Protein AF-A0A6S6T2P4-F1 (afdb_monomer)

pLDDT: mean 72.77, std 24.3, range [26.75, 98.75]

Organism: NCBI:txid298394

Foldseek 3Di:
DDDDDDDDDDDDDDDDDDDDDDDDDDDDDDDDDDDDDDDDDDDDDDDPDPPDDDPVVVVVVVVVVVVVVVVVVVVVVVVVVVVVVPDDDDDDDDDDDDDDDDDCPPVVVVVVVVVVVVVVVVVVVVVVVVVVVVVVVVVVVVPDDDDDDDDDDDDDDDDDDDDDDDDDPPPPVVVVVVVVVVVVVVVVVVVVVVVVVVVVVVVVVVVVVVVVVCVVPPPPPVRVVVVVVVVVVVVVVVVVVVVQVVQVQLLVQLVVQLVVQFQFADDVVDQDSVRGHAFQSSNQNSLCRRQVDGADRFQQRNQVQFDFDAPVRDDFQWKWFFDPDPDGTHGIFTDHPPQKTWGNDDHPDGTDIDGCDDPNVVGTDGTTHHPRSHDDDD

Mean predicted aligned error: 21.98 Å

Sequence (378 aa):
MISKKQKMVIAGLSSLLPIILGGCASPETVKPNIKTAVAKPGNTYVIQRASIHTPATDRQWQQRRAARNQQLAVKRAHLLAAAKQRAPARPAKPAARPTPRSNNSANAKKILRQQQQSRAQYQARYQAKQLAAIKLRKAAVSTKKPVPARKMPTQHKPRVMTASHTRPAKNNTRAAQISRDQLAKNNARLAQAKANQARHTAQLKANRARHTAQKKTAPSMRQQYIQRWEQQQAKQKLEREIESKKADARVESVIHNAKKQIGTQYVWGGASPKTGFDCSGLVQHSMNKGAGVKVPRTAAEQYKAAVKVSAQKASRGDLVFFKTRGNSVSHVGIYLGENKFVHAPRTGRKITTTQLSGYWKQRFVGFGRIPGACKVPV

InterPro domains:
  IPR000064 Endopeptidase, NLPC/P60 domain [PF00877] (263-368)
  IPR000064 Endopeptidase, NLPC/P60 domain [PS51935] (248-371)
  IPR038765 Papain-like cysteine peptidase superfamily [SSF54001] (247-372)
  IPR051202 Peptidase C40 [PTHR47053] (108-370)

Radius of gyration: 47.22 Å; Cα contacts (8 Å, |Δi|>4): 312; chains: 1; bounding box: 82×79×146 Å

Structure (mmCIF, N/CA/C/O backbone):
data_AF-A0A6S6T2P4-F1
#
_entry.id   AF-A0A6S6T2P4-F1
#
loop_
_atom_site.group_PDB
_atom_site.id
_atom_site.type_symbol
_atom_site.label_atom_id
_atom_site.label_alt_id
_atom_site.label_comp_id
_atom_site.label_asym_id
_atom_site.label_entity_id
_atom_site.label_seq_id
_atom_site.pdbx_PDB_ins_code
_atom_site.Cartn_x
_atom_site.Cartn_y
_atom_site.Cartn_z
_atom_site.occupancy
_atom_site.B_iso_or_equiv
_atom_site.auth_seq_id
_atom_site.auth_comp_id
_atom_site.auth_asym_id
_atom_site.auth_atom_id
_atom_site.pdbx_PDB_model_num
ATOM 1 N N . MET A 1 1 ? -24.733 -66.074 10.677 1.00 37.62 1 MET A N 1
ATOM 2 C CA . MET A 1 1 ? -23.550 -66.546 11.439 1.00 37.62 1 MET A CA 1
ATOM 3 C C . MET A 1 1 ? -23.214 -65.538 12.534 1.00 37.62 1 MET A C 1
ATOM 5 O O . MET A 1 1 ? -23.574 -64.376 12.392 1.00 37.62 1 MET A O 1
ATOM 9 N N . ILE A 1 2 ? -22.639 -65.985 13.656 1.00 33.25 2 ILE A N 1
ATOM 10 C CA . ILE A 1 2 ? -22.690 -65.296 14.960 1.00 33.25 2 ILE A CA 1
ATOM 11 C C . ILE A 1 2 ? -21.282 -65.168 15.589 1.00 33.25 2 ILE A C 1
ATOM 13 O O . ILE A 1 2 ? -20.504 -66.108 15.524 1.00 33.25 2 ILE A O 1
ATOM 17 N N . SER A 1 3 ? -21.048 -64.060 16.314 1.00 38.12 3 SER A N 1
ATOM 18 C CA . SER A 1 3 ? -20.176 -63.932 17.511 1.00 38.12 3 SER A CA 1
ATOM 19 C C . SER A 1 3 ? -18.638 -63.761 17.424 1.00 38.12 3 SER A C 1
ATOM 21 O O . SER A 1 3 ? -17.926 -64.745 17.284 1.00 38.12 3 SER A O 1
ATOM 23 N N . LYS A 1 4 ? -18.191 -62.574 17.905 1.00 41.88 4 LYS A N 1
ATOM 24 C CA . LYS A 1 4 ? -17.128 -62.313 18.933 1.00 41.88 4 LYS A CA 1
ATOM 25 C C . LYS A 1 4 ? -15.678 -62.787 18.581 1.00 41.88 4 LYS A C 1
ATOM 27 O O . LYS A 1 4 ? -15.473 -63.440 17.579 1.00 41.88 4 LYS A O 1
ATOM 32 N N . LYS A 1 5 ? -14.592 -62.469 19.313 1.00 42.06 5 LYS A N 1
ATOM 33 C CA . LYS A 1 5 ? -14.397 -61.922 20.680 1.00 42.06 5 LYS A CA 1
ATOM 34 C C . LYS A 1 5 ? -12.998 -61.279 20.831 1.00 42.06 5 LYS A C 1
ATOM 36 O O . LYS A 1 5 ? -12.088 -61.598 20.078 1.00 42.06 5 LYS A O 1
ATOM 41 N N . GLN A 1 6 ? -12.821 -60.428 21.844 1.00 42.75 6 GLN A N 1
ATOM 42 C CA . GLN A 1 6 ? -11.514 -59.906 22.294 1.00 42.75 6 GLN A CA 1
ATOM 43 C C . GLN A 1 6 ? -10.643 -61.000 22.946 1.00 42.75 6 GLN A C 1
ATOM 45 O O . GLN A 1 6 ? -11.194 -61.964 23.482 1.00 42.75 6 GLN A O 1
ATOM 50 N N . LYS A 1 7 ? -9.329 -60.753 23.075 1.00 36.88 7 LYS A N 1
ATOM 51 C CA . LYS A 1 7 ? -8.520 -61.177 24.239 1.00 36.88 7 LYS A CA 1
ATOM 52 C C . LYS A 1 7 ? -7.423 -60.148 24.568 1.00 36.88 7 LYS A C 1
ATOM 54 O O . LYS A 1 7 ? -7.094 -59.299 23.749 1.00 36.88 7 LYS A O 1
ATOM 59 N N . MET A 1 8 ? -6.947 -60.206 25.810 1.00 33.22 8 MET A N 1
ATOM 60 C CA . MET A 1 8 ? -6.176 -59.196 26.550 1.00 33.22 8 MET A CA 1
ATOM 61 C C . MET A 1 8 ? -5.139 -59.930 27.410 1.00 33.22 8 MET A C 1
ATOM 63 O O . MET A 1 8 ? -5.517 -60.932 28.015 1.00 33.22 8 MET A O 1
ATOM 67 N N . VAL A 1 9 ? -3.901 -59.429 27.534 1.00 32.06 9 VAL A N 1
ATOM 68 C CA . VAL A 1 9 ? -2.946 -59.834 28.593 1.00 32.06 9 VAL A CA 1
ATOM 69 C C . VAL A 1 9 ? -2.122 -58.623 29.059 1.00 32.06 9 VAL A C 1
ATOM 71 O O . VAL A 1 9 ? -1.805 -57.742 28.265 1.00 32.06 9 VAL A O 1
ATOM 74 N N . ILE A 1 10 ? -1.814 -58.591 30.360 1.00 32.22 10 ILE A N 1
ATOM 75 C CA . ILE A 1 10 ? -1.046 -57.577 31.103 1.00 32.22 10 ILE A CA 1
ATOM 76 C C . ILE A 1 10 ? 0.009 -58.309 31.954 1.00 32.22 10 ILE A C 1
ATOM 78 O O . ILE A 1 10 ? -0.365 -59.269 32.621 1.00 32.22 10 ILE A O 1
ATOM 82 N N . ALA A 1 11 ? 1.263 -57.835 31.972 1.00 30.97 11 ALA A N 1
ATOM 83 C CA . ALA A 1 11 ? 2.323 -58.017 32.998 1.00 30.97 11 ALA A CA 1
ATOM 84 C C . ALA A 1 11 ? 3.624 -57.361 32.465 1.00 30.97 11 ALA A C 1
ATOM 86 O O . ALA A 1 11 ? 3.771 -57.280 31.249 1.00 30.97 11 ALA A O 1
ATOM 87 N N . GLY A 1 12 ? 4.617 -56.876 33.223 1.00 27.97 12 GLY A N 1
ATOM 88 C CA . GLY A 1 12 ? 4.827 -56.577 34.655 1.00 27.97 12 GLY A CA 1
ATOM 89 C C . GLY A 1 12 ? 6.178 -55.815 34.755 1.00 27.97 12 GLY A C 1
ATOM 90 O O . GLY A 1 12 ? 7.073 -56.089 33.967 1.00 27.97 12 GLY A O 1
ATOM 91 N N . LEU A 1 13 ? 6.272 -54.652 35.412 1.00 29.23 13 LEU A N 1
ATOM 92 C CA . LEU A 1 13 ? 6.716 -54.410 36.803 1.00 29.23 13 LEU A CA 1
ATOM 93 C C . LEU A 1 13 ? 8.192 -54.737 37.175 1.00 29.23 13 LEU A C 1
ATOM 95 O O . LEU A 1 13 ? 8.586 -55.892 37.220 1.00 29.23 13 LEU A O 1
ATOM 99 N N . SER A 1 14 ? 8.896 -53.679 37.624 1.00 29.62 14 SER A N 1
ATOM 100 C CA . SER A 1 14 ? 9.959 -53.625 38.663 1.00 29.62 14 SER A CA 1
ATOM 101 C C . SER A 1 14 ? 11.416 -54.068 38.405 1.00 29.62 14 SER A C 1
ATOM 103 O O . SER A 1 14 ? 11.705 -55.253 38.297 1.00 29.62 14 SER A O 1
ATOM 105 N N . SER A 1 15 ? 12.344 -53.096 38.530 1.00 30.67 15 SER A N 1
ATOM 106 C CA . SER A 1 15 ? 13.592 -53.074 39.358 1.00 30.67 15 SER A CA 1
ATOM 107 C C . SER A 1 15 ? 14.295 -51.701 39.154 1.00 30.67 15 SER A C 1
ATOM 109 O O . SER A 1 15 ? 14.427 -51.295 38.006 1.00 30.67 15 SER A O 1
ATOM 111 N N . LEU A 1 16 ? 14.507 -50.808 40.146 1.00 31.69 16 LEU A N 1
ATOM 112 C CA . LEU A 1 16 ? 15.488 -50.794 41.273 1.00 31.69 16 LEU A CA 1
ATOM 113 C C . LEU A 1 16 ? 16.951 -50.580 40.785 1.00 31.69 16 LEU A C 1
ATOM 115 O O . LEU A 1 16 ? 17.314 -51.211 39.804 1.00 31.69 16 LEU A O 1
ATOM 119 N N . LEU A 1 17 ? 17.859 -49.750 41.352 1.00 32.50 17 LEU A N 1
ATOM 120 C CA . LEU A 1 17 ? 17.990 -48.944 42.609 1.00 32.50 17 LEU A CA 1
ATOM 121 C C . LEU A 1 17 ? 18.894 -47.657 42.305 1.00 32.50 17 LEU A C 1
ATOM 123 O O . LEU A 1 17 ? 18.975 -47.321 41.124 1.00 32.50 17 LEU A O 1
ATOM 127 N N . PRO A 1 18 ? 19.491 -46.852 43.241 1.00 48.66 18 PRO A N 1
ATOM 128 C CA . PRO A 1 18 ? 19.716 -45.389 43.093 1.00 48.66 18 PRO A CA 1
ATOM 129 C C . PRO A 1 18 ? 21.148 -44.889 43.480 1.00 48.66 18 PRO A C 1
ATOM 131 O O . PRO A 1 18 ? 22.052 -45.701 43.599 1.00 48.66 18 PRO A O 1
ATOM 134 N N . ILE A 1 19 ? 21.326 -43.570 43.727 1.00 32.53 19 ILE A N 1
ATOM 135 C CA . ILE A 1 19 ? 22.318 -42.835 44.587 1.00 32.53 19 ILE A CA 1
ATOM 136 C C . ILE A 1 19 ? 21.816 -41.358 44.601 1.00 32.53 19 ILE A C 1
ATOM 138 O O . ILE A 1 19 ? 21.514 -40.851 43.527 1.00 32.53 19 ILE A O 1
ATOM 142 N N . ILE A 1 20 ? 21.432 -40.651 45.683 1.00 34.44 20 ILE A N 1
ATOM 143 C CA . ILE A 1 20 ? 21.998 -40.270 47.009 1.00 34.44 20 ILE A CA 1
ATOM 144 C C . ILE A 1 20 ? 22.924 -39.021 46.976 1.00 34.44 20 ILE A C 1
ATOM 146 O O . ILE A 1 20 ? 23.821 -38.942 46.148 1.00 34.44 20 ILE A O 1
ATOM 150 N N . LEU A 1 21 ? 22.702 -38.113 47.957 1.00 34.09 21 LEU A N 1
ATOM 151 C CA . LEU A 1 21 ? 23.274 -36.767 48.249 1.00 34.09 21 LEU A CA 1
ATOM 152 C C . LEU A 1 21 ? 22.469 -35.578 47.669 1.00 34.09 21 LEU A C 1
ATOM 154 O O . LEU A 1 21 ? 22.155 -35.560 46.488 1.00 34.09 21 LEU A O 1
ATOM 158 N N . GLY A 1 22 ? 22.114 -34.528 48.424 1.00 29.31 22 GLY A N 1
ATOM 159 C CA . GLY A 1 22 ? 22.223 -34.262 49.871 1.00 29.31 22 GLY A CA 1
ATOM 160 C C . GLY A 1 22 ? 21.873 -32.787 50.172 1.00 29.31 22 GLY A C 1
ATOM 161 O O . GLY A 1 22 ? 22.118 -31.936 49.324 1.00 29.31 22 GL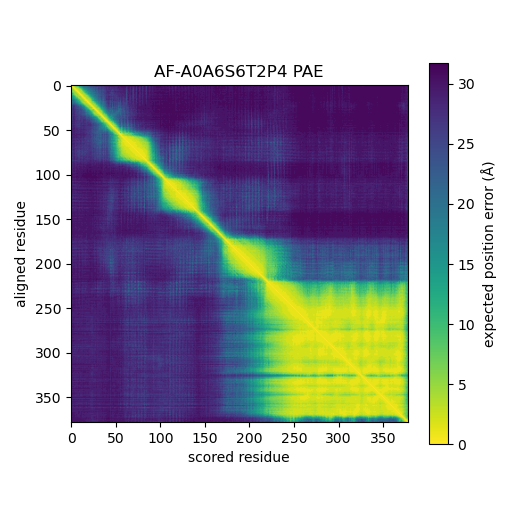Y A O 1
ATOM 162 N N . GLY A 1 23 ? 21.290 -32.459 51.337 1.00 27.73 23 GLY A N 1
ATOM 163 C CA . GLY A 1 23 ? 20.999 -31.056 51.701 1.00 27.73 23 GLY A CA 1
ATOM 164 C C . GLY A 1 23 ? 19.830 -30.855 52.671 1.00 27.73 23 GLY A C 1
ATOM 165 O O . GLY A 1 23 ? 18.703 -30.611 52.248 1.00 27.73 23 GLY A O 1
ATOM 166 N N . CYS A 1 24 ? 20.102 -30.930 53.976 1.00 26.75 24 CYS A N 1
ATOM 167 C CA . CYS A 1 24 ? 19.118 -30.690 55.038 1.00 26.75 24 CYS A CA 1
ATOM 168 C C . CYS A 1 24 ? 19.129 -29.234 55.534 1.00 26.75 24 CYS A C 1
ATOM 170 O O . CYS A 1 24 ? 20.189 -28.626 55.649 1.00 26.75 24 CYS A O 1
ATOM 172 N N . ALA A 1 25 ? 17.966 -28.736 55.965 1.00 30.34 25 ALA A N 1
ATOM 173 C CA . ALA A 1 25 ? 17.849 -27.685 56.978 1.00 30.34 25 ALA A CA 1
ATOM 174 C C . ALA A 1 25 ? 16.586 -27.947 57.821 1.00 30.34 25 ALA A C 1
ATOM 176 O O . ALA A 1 25 ? 15.503 -28.163 57.275 1.00 30.34 25 ALA A O 1
ATOM 177 N N . SER A 1 26 ? 16.751 -28.004 59.144 1.00 33.25 26 SER A N 1
ATOM 178 C CA . SER A 1 26 ? 15.761 -28.534 60.097 1.00 33.25 26 SER A CA 1
ATOM 179 C C . SER A 1 26 ? 14.773 -27.476 60.630 1.00 33.25 26 SER A C 1
ATOM 181 O O . SER A 1 26 ? 15.039 -26.280 60.512 1.00 33.25 26 SER A O 1
ATOM 183 N N . PRO A 1 27 ? 13.633 -27.885 61.228 1.00 38.44 27 PRO A N 1
ATOM 184 C CA . PRO A 1 27 ? 12.629 -26.968 61.769 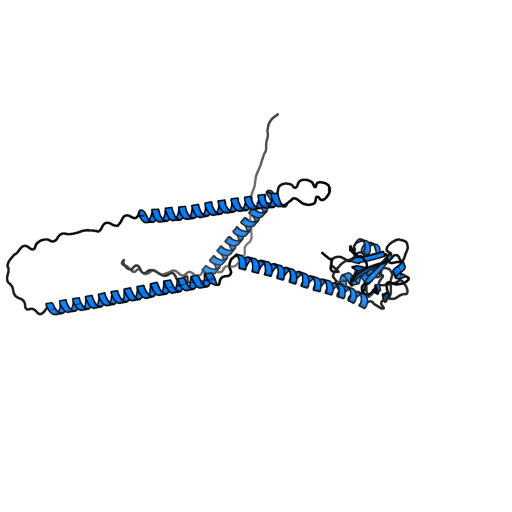1.00 38.44 27 PRO A CA 1
ATOM 185 C C . PRO A 1 27 ? 12.849 -26.649 63.257 1.00 38.44 27 PRO A C 1
ATOM 187 O O . PRO A 1 27 ? 13.176 -27.538 64.041 1.00 38.44 27 PRO A O 1
ATOM 190 N N . GLU A 1 28 ? 12.550 -25.416 63.677 1.00 32.19 28 GLU A N 1
ATOM 191 C CA . GLU A 1 28 ? 12.444 -25.075 65.102 1.00 32.19 28 GLU A CA 1
ATOM 192 C C . GLU A 1 28 ? 11.023 -25.264 65.647 1.00 32.19 28 GLU A C 1
ATOM 194 O O . GLU A 1 28 ? 10.021 -24.810 65.089 1.00 32.19 28 GLU A O 1
ATOM 199 N N . THR A 1 29 ? 10.950 -25.944 66.789 1.00 33.19 29 THR A N 1
ATOM 200 C CA . THR A 1 29 ? 9.732 -26.192 67.562 1.00 33.19 29 THR A CA 1
ATOM 201 C C . THR A 1 29 ? 9.429 -25.058 68.536 1.00 33.19 29 THR A C 1
ATOM 203 O O . THR A 1 29 ? 10.277 -24.727 69.361 1.00 33.19 29 THR A O 1
ATOM 206 N N . VAL A 1 30 ? 8.176 -24.594 68.589 1.00 30.59 30 VAL A N 1
ATOM 207 C CA . VAL A 1 30 ? 7.656 -23.832 69.741 1.00 30.59 30 VAL A CA 1
ATOM 208 C C . VAL A 1 30 ? 6.381 -24.494 70.267 1.00 30.59 30 VAL A C 1
ATOM 210 O O . VAL A 1 30 ? 5.355 -24.540 69.590 1.00 30.59 30 VAL A O 1
ATOM 213 N N . LYS A 1 31 ? 6.451 -25.017 71.497 1.00 30.59 31 LYS A N 1
ATOM 214 C CA . LYS A 1 31 ? 5.303 -25.552 72.248 1.00 30.59 31 LYS A CA 1
ATOM 215 C C . LYS A 1 31 ? 4.527 -24.395 72.902 1.00 30.59 31 LYS A C 1
ATOM 217 O O . LYS A 1 31 ? 5.162 -23.583 73.575 1.00 30.59 31 LYS A O 1
ATOM 222 N N . PRO A 1 32 ? 3.186 -24.329 72.822 1.00 33.62 32 PRO A N 1
ATOM 223 C CA . PRO A 1 32 ? 2.409 -23.442 73.680 1.00 33.62 32 PRO A CA 1
ATOM 224 C C . PRO A 1 32 ? 2.236 -24.056 75.080 1.00 33.62 32 PRO A C 1
ATOM 226 O O . PRO A 1 32 ? 1.712 -25.158 75.235 1.00 33.62 32 PRO A O 1
ATOM 229 N N . ASN A 1 33 ? 2.660 -23.320 76.107 1.00 30.31 33 ASN A N 1
ATOM 230 C CA . ASN A 1 33 ? 2.437 -23.655 77.512 1.00 30.31 33 ASN A CA 1
ATOM 231 C C . ASN A 1 33 ? 1.033 -23.177 77.930 1.00 30.31 33 ASN A C 1
ATOM 233 O O . ASN A 1 33 ? 0.775 -21.974 77.944 1.00 30.31 33 ASN A O 1
ATOM 237 N N . ILE A 1 34 ? 0.120 -24.101 78.245 1.00 31.80 34 ILE A N 1
ATOM 238 C CA . ILE A 1 34 ? -1.242 -23.775 78.694 1.00 31.80 34 ILE A CA 1
ATOM 239 C C . ILE A 1 34 ? -1.310 -23.940 80.213 1.00 31.80 34 ILE A C 1
ATOM 241 O O . ILE A 1 34 ? -1.412 -25.057 80.717 1.00 31.80 34 ILE A O 1
ATOM 245 N N . LYS A 1 35 ? -1.306 -22.817 80.942 1.00 32.12 35 LYS A N 1
ATOM 246 C CA . LYS A 1 35 ? -1.746 -22.781 82.344 1.00 32.12 35 LYS A CA 1
ATOM 247 C C . LYS A 1 35 ? -3.256 -22.537 82.420 1.00 32.12 35 LYS A C 1
ATOM 249 O O . LYS A 1 35 ? -3.818 -21.743 81.670 1.00 32.12 35 LYS A O 1
ATOM 254 N N . THR A 1 36 ? -3.893 -23.261 83.329 1.00 32.88 36 THR A N 1
ATOM 255 C CA . THR A 1 36 ? -5.342 -23.372 83.528 1.00 32.88 36 THR A CA 1
ATOM 256 C C . THR A 1 36 ? -5.965 -22.117 84.151 1.00 32.88 36 THR A C 1
ATOM 258 O O . THR A 1 36 ? -5.385 -21.539 85.067 1.00 32.88 36 THR A O 1
ATOM 261 N N . ALA A 1 37 ? -7.191 -21.755 83.748 1.00 30.03 37 ALA A N 1
ATOM 262 C CA . ALA A 1 37 ? -8.053 -20.836 84.505 1.00 30.03 37 ALA A CA 1
ATOM 263 C C . ALA A 1 37 ? -9.551 -21.150 84.298 1.00 30.03 37 ALA A C 1
ATOM 265 O O . ALA A 1 37 ? -9.998 -21.376 83.174 1.00 30.03 37 ALA A O 1
ATOM 266 N N . VAL A 1 38 ? -10.317 -21.163 85.395 1.00 30.55 38 VAL A N 1
ATOM 267 C CA . VAL A 1 38 ? -11.725 -21.603 85.503 1.00 30.55 38 VAL A CA 1
ATOM 268 C C . VAL A 1 38 ? -12.431 -20.665 86.503 1.00 30.55 38 VAL A C 1
ATOM 270 O O . VAL A 1 38 ? -11.821 -20.305 87.502 1.00 30.55 38 VAL A O 1
ATOM 273 N N . ALA A 1 39 ? -13.679 -20.203 86.355 1.00 30.27 39 ALA A N 1
ATOM 274 C CA . ALA A 1 39 ? -14.756 -20.515 85.399 1.00 30.27 39 ALA A CA 1
ATOM 275 C C . ALA A 1 39 ? -15.230 -19.222 84.665 1.00 30.27 39 ALA A C 1
ATOM 277 O O . ALA A 1 39 ? -14.363 -18.459 84.263 1.00 30.27 39 ALA A O 1
ATOM 278 N N . LYS A 1 40 ? -16.499 -18.834 84.407 1.00 31.23 40 LYS A N 1
ATOM 279 C CA . LYS A 1 40 ? -17.906 -19.293 84.626 1.00 31.23 40 LYS A CA 1
ATOM 280 C C . LYS A 1 40 ? -18.793 -18.514 83.597 1.00 31.23 40 LYS A C 1
ATOM 282 O O . LYS A 1 40 ? -18.275 -17.599 82.956 1.00 31.23 40 LYS A O 1
ATOM 287 N N . PRO A 1 41 ? -20.084 -18.837 83.368 1.00 39.00 41 PRO A N 1
ATOM 288 C CA . PRO A 1 41 ? -20.814 -18.370 82.181 1.00 39.00 41 PRO A CA 1
ATOM 289 C C . PRO A 1 41 ? -21.586 -17.054 82.381 1.00 39.00 41 PRO A C 1
ATOM 291 O O . PRO A 1 41 ? -22.175 -16.834 83.436 1.00 39.00 41 PRO A O 1
ATOM 294 N N . GLY A 1 42 ? -21.687 -16.246 81.316 1.00 43.31 42 GLY A N 1
ATOM 295 C CA . GLY A 1 42 ? -22.679 -15.164 81.219 1.00 43.31 42 GLY A CA 1
ATOM 296 C C . GLY A 1 42 ? -22.156 -13.810 80.734 1.00 43.31 42 GLY A C 1
ATOM 297 O O . GLY A 1 42 ? -22.147 -12.862 81.508 1.00 43.31 42 GLY A O 1
ATOM 298 N N . ASN A 1 43 ? -21.780 -13.688 79.453 1.00 33.84 43 ASN A N 1
ATOM 299 C CA . ASN A 1 43 ? -21.804 -12.397 78.744 1.00 33.84 43 ASN A CA 1
ATOM 300 C C . ASN A 1 43 ? -21.684 -12.579 77.220 1.00 33.84 43 ASN A C 1
ATOM 302 O O . ASN A 1 43 ? -20.608 -12.858 76.692 1.00 33.84 43 ASN A O 1
ATOM 306 N N . THR A 1 44 ? -22.789 -12.403 76.493 1.00 33.38 44 THR A N 1
ATOM 307 C CA . THR A 1 44 ? -22.826 -12.561 75.030 1.00 33.38 44 THR A CA 1
ATOM 308 C C . THR A 1 44 ? -22.531 -11.233 74.331 1.00 33.38 44 THR A C 1
ATOM 310 O O . THR A 1 44 ? -23.437 -10.558 73.843 1.00 33.38 44 THR A O 1
ATOM 313 N N . TYR A 1 45 ? -21.256 -10.847 74.259 1.00 35.62 45 TYR A N 1
ATOM 314 C CA . TYR A 1 45 ? -20.844 -9.732 73.402 1.00 35.62 45 TYR A CA 1
ATOM 315 C C . TYR A 1 45 ? -20.843 -10.158 71.928 1.00 35.62 45 TYR A C 1
ATOM 317 O O . TYR A 1 45 ? -20.216 -11.145 71.541 1.00 35.62 45 TYR A O 1
ATOM 325 N N . VAL A 1 46 ? -21.540 -9.393 71.085 1.00 35.38 46 VAL A N 1
ATOM 326 C CA . VAL A 1 46 ? -21.565 -9.608 69.632 1.00 35.38 46 VAL A CA 1
ATOM 327 C C . VAL A 1 46 ? -20.225 -9.168 69.044 1.00 35.38 46 VAL A C 1
ATOM 329 O O . VAL A 1 46 ? -19.989 -7.978 68.843 1.00 35.38 46 VAL A O 1
ATOM 332 N N . ILE A 1 47 ? -19.343 -10.127 68.747 1.00 36.94 47 ILE A N 1
ATOM 333 C CA . ILE A 1 47 ? -18.063 -9.839 68.092 1.00 36.94 47 ILE A CA 1
ATOM 334 C C . ILE A 1 47 ? -18.314 -9.426 66.639 1.00 36.94 47 ILE A C 1
ATOM 336 O O . ILE A 1 47 ? -18.588 -10.244 65.756 1.00 36.94 47 ILE A O 1
ATOM 340 N N . GLN A 1 48 ? -18.162 -8.131 66.385 1.00 34.69 48 GLN A N 1
ATOM 341 C CA . GLN A 1 48 ? -18.124 -7.552 65.052 1.00 34.69 48 GLN A CA 1
ATOM 342 C C . GLN A 1 48 ? -16.804 -7.969 64.377 1.00 34.69 48 GLN A C 1
ATOM 344 O O . GLN A 1 48 ? -15.754 -7.383 64.624 1.00 34.69 48 GLN A O 1
ATOM 349 N N . ARG A 1 49 ? -16.836 -9.028 63.551 1.00 36.22 49 ARG A N 1
ATOM 350 C CA . ARG A 1 49 ? -15.648 -9.566 62.857 1.00 36.22 49 ARG A CA 1
ATOM 351 C C . ARG A 1 49 ? -15.080 -8.576 61.829 1.00 36.22 49 ARG A C 1
ATOM 353 O O . ARG A 1 49 ? -15.378 -8.658 60.636 1.00 36.22 49 ARG A O 1
ATOM 360 N N . ALA A 1 50 ? -14.191 -7.695 62.280 1.00 38.03 50 ALA A N 1
ATOM 361 C CA . ALA A 1 50 ? -13.206 -7.059 61.414 1.00 38.03 50 ALA A CA 1
ATOM 362 C C . ALA A 1 50 ? -12.289 -8.152 60.834 1.00 38.03 50 ALA A C 1
ATOM 364 O O . ALA A 1 50 ? -11.656 -8.906 61.572 1.00 38.03 50 ALA A O 1
ATOM 365 N N . SER A 1 51 ? -12.258 -8.286 59.507 1.00 46.47 51 SER A N 1
ATOM 366 C CA . SER A 1 51 ? -11.448 -9.311 58.837 1.00 46.47 51 SER A CA 1
ATOM 367 C C . SER A 1 51 ? -10.015 -8.816 58.665 1.00 46.47 51 SER A C 1
ATOM 369 O O . SER A 1 51 ? -9.688 -8.192 57.654 1.00 46.47 51 SER A O 1
ATOM 371 N N . ILE A 1 52 ? -9.175 -9.089 59.665 1.00 42.62 52 ILE A N 1
ATOM 372 C CA . ILE A 1 52 ? -7.735 -8.810 59.627 1.00 42.62 52 ILE A CA 1
ATOM 373 C C . ILE A 1 52 ? -7.132 -9.583 58.447 1.00 42.62 52 ILE A C 1
ATOM 375 O O . ILE A 1 52 ? -7.119 -10.814 58.445 1.00 42.62 52 ILE A O 1
ATOM 379 N N . HIS A 1 53 ? -6.670 -8.863 57.424 1.00 46.72 53 HIS A N 1
ATOM 380 C CA . HIS A 1 53 ? -5.979 -9.466 56.288 1.00 46.72 53 HIS A CA 1
ATOM 381 C C . HIS A 1 53 ? -4.544 -9.791 56.701 1.00 46.72 53 HIS A C 1
ATOM 383 O O . HIS A 1 53 ? -3.770 -8.895 57.025 1.00 46.72 53 HIS A O 1
ATOM 389 N N . THR A 1 54 ? -4.184 -11.072 56.666 1.00 54.78 54 THR A N 1
ATOM 390 C CA . THR A 1 54 ? -2.792 -11.524 56.789 1.00 54.78 54 THR A CA 1
ATOM 391 C C . THR A 1 54 ? -2.276 -12.011 55.429 1.00 54.78 54 THR A C 1
ATOM 393 O O . THR A 1 54 ? -3.071 -12.533 54.635 1.00 54.78 54 THR A O 1
ATOM 396 N N . PRO A 1 55 ? -0.960 -11.926 55.142 1.00 54.62 55 PRO A N 1
ATOM 397 C CA . PRO A 1 55 ? -0.397 -12.349 53.851 1.00 54.62 55 PRO A CA 1
ATOM 398 C C . PRO A 1 55 ? -0.736 -13.799 53.452 1.00 54.62 55 PRO A C 1
ATOM 400 O O . PRO A 1 55 ? -0.886 -14.109 52.270 1.00 54.62 55 PRO A O 1
ATOM 403 N N . ALA A 1 56 ? -0.923 -14.688 54.435 1.00 54.34 56 ALA A N 1
ATOM 404 C CA . ALA A 1 56 ? -1.361 -16.068 54.220 1.00 54.34 56 ALA A CA 1
ATOM 405 C C . ALA A 1 56 ? -2.824 -16.178 53.736 1.00 54.34 56 ALA A C 1
ATOM 407 O O . ALA A 1 56 ? -3.131 -17.001 52.869 1.00 54.34 56 ALA A O 1
ATOM 408 N N . THR A 1 57 ? -3.729 -15.338 54.253 1.00 61.66 57 THR A N 1
ATOM 409 C CA . THR A 1 57 ? -5.141 -15.329 53.824 1.00 61.66 57 THR A CA 1
ATOM 410 C C . THR A 1 57 ? -5.340 -14.749 52.422 1.00 61.66 57 THR A C 1
ATOM 412 O O . THR A 1 57 ? -6.187 -15.250 51.680 1.00 61.66 57 THR A O 1
ATOM 415 N N . ASP A 1 58 ? -4.519 -13.777 52.014 1.00 61.69 58 ASP A N 1
ATOM 416 C CA . ASP A 1 58 ? -4.573 -13.200 50.665 1.00 61.69 58 ASP A CA 1
ATOM 417 C C . ASP A 1 58 ? -4.119 -14.221 49.601 1.00 61.69 58 ASP A C 1
ATOM 419 O O . ASP A 1 58 ? -4.851 -14.489 48.646 1.00 61.69 58 ASP A O 1
ATOM 423 N N . ARG A 1 59 ? -3.003 -14.942 49.826 1.00 66.88 59 ARG A N 1
ATOM 424 C CA . ARG A 1 59 ? -2.584 -16.051 48.937 1.00 66.88 59 ARG A CA 1
ATOM 425 C C . ARG A 1 59 ? -3.680 -17.106 48.760 1.00 66.88 59 ARG A C 1
ATOM 427 O O . ARG A 1 59 ? -3.967 -17.495 47.627 1.00 66.88 59 ARG A O 1
ATOM 434 N N . GLN A 1 60 ? -4.337 -17.540 49.842 1.00 74.31 60 GLN A N 1
ATOM 435 C CA . GLN A 1 60 ? -5.456 -18.485 49.732 1.00 74.31 60 GLN A CA 1
ATOM 436 C C . GLN A 1 60 ? -6.640 -17.910 48.942 1.00 74.31 60 GLN A C 1
ATOM 438 O O . GLN A 1 60 ? -7.297 -18.643 48.200 1.00 74.31 60 GLN A O 1
ATOM 443 N N . TRP A 1 61 ? -6.946 -16.619 49.086 1.00 69.69 61 TRP A N 1
ATOM 444 C CA . TRP A 1 61 ? -8.019 -15.980 48.325 1.00 69.69 61 TRP A CA 1
ATOM 445 C C . TRP A 1 61 ? -7.683 -15.899 46.831 1.00 69.69 61 TRP A C 1
ATOM 447 O O . TRP A 1 61 ? -8.509 -16.267 45.989 1.00 69.69 61 TRP A O 1
ATOM 457 N N . GLN A 1 62 ? -6.452 -15.510 46.497 1.00 77.81 62 GLN A N 1
ATOM 458 C CA . GLN A 1 62 ? -5.950 -15.452 45.125 1.00 77.81 62 GLN A CA 1
ATOM 459 C C . GLN A 1 62 ? -5.953 -16.838 44.460 1.00 77.81 62 GLN A C 1
ATOM 461 O O . GLN A 1 62 ? -6.475 -16.975 43.352 1.00 77.81 62 GLN A O 1
ATOM 466 N N . GLN A 1 63 ? -5.500 -17.887 45.157 1.00 77.56 63 GLN A N 1
ATOM 467 C CA . GLN A 1 63 ? -5.572 -19.278 44.683 1.00 77.56 63 GLN A CA 1
ATOM 468 C C . GLN A 1 63 ? -7.020 -19.726 44.413 1.00 77.56 63 GLN A C 1
ATOM 470 O O . GLN A 1 63 ? -7.325 -20.234 43.332 1.00 77.56 63 GLN A O 1
ATOM 475 N N . ARG A 1 64 ? -7.956 -19.471 45.343 1.00 78.81 64 ARG A N 1
ATOM 476 C CA . ARG A 1 64 ? -9.387 -19.798 45.159 1.00 78.81 64 ARG A CA 1
ATOM 477 C C . ARG A 1 64 ? -10.018 -19.021 43.992 1.00 78.81 64 ARG A C 1
ATOM 479 O O . ARG A 1 64 ? -10.893 -19.553 43.303 1.00 78.81 64 ARG A O 1
ATOM 486 N N . ARG A 1 65 ? -9.584 -17.780 43.741 1.00 82.62 65 ARG A N 1
ATOM 487 C CA . ARG A 1 65 ? -10.024 -16.961 42.596 1.00 82.62 65 ARG A CA 1
ATOM 488 C C . ARG A 1 65 ? -9.461 -17.482 41.269 1.00 82.62 65 ARG A C 1
ATOM 490 O O . ARG A 1 65 ? -10.214 -17.565 40.299 1.00 82.62 65 ARG A O 1
ATOM 497 N N . ALA A 1 66 ? -8.189 -17.880 41.232 1.00 79.50 66 ALA A N 1
ATOM 498 C CA . ALA A 1 66 ? -7.557 -18.487 40.061 1.00 79.50 66 ALA A CA 1
ATOM 499 C C . ALA A 1 66 ? -8.244 -19.808 39.669 1.00 79.50 66 ALA A C 1
ATOM 501 O O . ALA A 1 66 ? -8.679 -19.951 38.524 1.00 79.50 66 ALA A O 1
ATOM 502 N N . ALA A 1 67 ? -8.466 -20.709 40.632 1.00 79.94 67 ALA A N 1
ATOM 503 C CA . ALA A 1 67 ? -9.176 -21.972 40.413 1.00 79.94 67 ALA A CA 1
ATOM 504 C C . ALA A 1 67 ? -10.605 -21.759 39.870 1.00 79.94 67 ALA A C 1
ATOM 506 O O . ALA A 1 67 ? -11.022 -22.409 38.910 1.00 79.94 67 ALA A O 1
ATOM 507 N N . ARG A 1 68 ? -11.351 -20.786 40.417 1.00 83.62 68 ARG A N 1
ATOM 508 C CA . ARG A 1 68 ? -12.696 -20.431 39.923 1.00 83.62 68 ARG A CA 1
ATOM 509 C C . ARG A 1 68 ? -12.669 -19.910 38.480 1.00 83.62 68 ARG A C 1
ATOM 511 O O . ARG A 1 68 ? -13.556 -20.240 37.693 1.00 83.62 68 ARG A O 1
ATOM 518 N N . ASN A 1 69 ? -11.660 -19.116 38.119 1.00 81.19 69 ASN A N 1
ATOM 519 C CA . ASN A 1 69 ? -11.493 -18.613 36.755 1.00 81.19 69 ASN A CA 1
ATOM 520 C C . ASN A 1 69 ? -11.132 -19.735 35.765 1.00 81.19 69 ASN A C 1
ATOM 522 O O . ASN A 1 69 ? -11.684 -19.760 34.665 1.00 81.19 69 ASN A O 1
ATOM 526 N N . GLN A 1 70 ? -10.285 -20.691 36.160 1.00 81.62 70 GLN A N 1
ATOM 527 C CA . GLN A 1 70 ? -9.977 -21.880 35.354 1.00 81.62 70 GLN A CA 1
ATOM 528 C C . GLN A 1 70 ? -11.228 -22.742 35.116 1.00 81.62 70 GLN A C 1
ATOM 530 O O . GLN A 1 70 ? -11.534 -23.074 33.971 1.00 81.62 70 GLN A O 1
ATOM 535 N N . GLN A 1 71 ? -12.026 -23.015 36.155 1.00 82.06 71 GLN A N 1
ATOM 536 C CA . GLN A 1 71 ? -13.301 -23.739 36.015 1.00 82.06 71 GLN A CA 1
ATOM 537 C C . GLN A 1 71 ? -14.282 -23.028 35.061 1.00 82.06 71 GLN A C 1
ATOM 539 O O . GLN A 1 71 ? -14.950 -23.675 34.252 1.00 82.06 71 GLN A O 1
ATOM 544 N N . LEU A 1 72 ? -14.351 -21.691 35.105 1.00 82.44 72 LEU A N 1
ATOM 545 C CA . LEU A 1 72 ? -15.160 -20.895 34.173 1.00 82.44 72 LEU A CA 1
ATOM 546 C C . LEU A 1 72 ? -14.639 -20.952 32.728 1.00 82.44 72 LEU A C 1
ATOM 548 O O . LEU A 1 72 ? -15.450 -20.967 31.798 1.00 82.44 72 LEU A O 1
ATOM 552 N N . ALA A 1 73 ? -13.320 -21.005 32.524 1.00 82.56 73 ALA A N 1
ATOM 553 C CA . ALA A 1 73 ? -12.711 -21.159 31.204 1.00 82.56 73 ALA A CA 1
ATOM 554 C C . ALA A 1 73 ? -13.024 -22.537 30.595 1.00 82.56 73 ALA A C 1
ATOM 556 O O . ALA A 1 73 ? -13.525 -22.603 29.472 1.00 82.56 73 ALA A O 1
ATOM 557 N N . VAL A 1 74 ? -12.849 -23.618 31.364 1.00 88.31 74 VAL A N 1
ATOM 558 C CA . VAL A 1 74 ? -13.203 -24.991 30.953 1.00 88.31 74 VAL A CA 1
ATOM 559 C C . VAL A 1 74 ? -14.694 -25.092 30.612 1.00 88.31 74 VAL A C 1
ATOM 561 O O . VAL A 1 74 ? -15.064 -25.572 29.540 1.00 88.31 74 VAL A O 1
ATOM 564 N N . LYS A 1 75 ? -15.576 -24.541 31.458 1.00 86.88 75 LYS A N 1
ATOM 565 C CA . LYS A 1 75 ? -17.028 -24.544 31.207 1.00 86.88 75 LYS A CA 1
ATOM 566 C C . LYS A 1 75 ? -17.416 -23.762 29.943 1.00 86.88 75 LYS A C 1
ATOM 568 O O . LYS A 1 75 ? -18.336 -24.168 29.236 1.00 86.88 75 LYS A O 1
ATOM 573 N N . ARG A 1 76 ? -16.705 -22.674 29.616 1.00 83.31 76 ARG A N 1
ATOM 574 C CA . ARG A 1 76 ? -16.865 -21.947 28.342 1.00 83.31 76 ARG A CA 1
ATOM 575 C C . ARG A 1 76 ? -16.369 -22.754 27.142 1.00 83.31 76 ARG A C 1
ATOM 577 O O . ARG A 1 76 ? -17.059 -22.771 26.128 1.00 83.31 76 ARG A O 1
ATOM 584 N N . ALA A 1 77 ? -15.234 -23.443 27.257 1.00 79.25 77 ALA A N 1
ATOM 585 C CA . ALA A 1 77 ? -14.706 -24.296 26.193 1.00 79.25 77 ALA A CA 1
ATOM 586 C C . ALA A 1 77 ? -15.686 -25.429 25.835 1.00 79.25 77 ALA A C 1
ATOM 588 O O . ALA 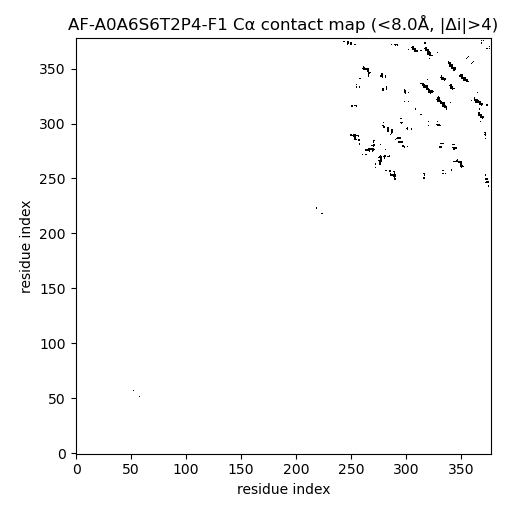A 1 77 ? -16.010 -25.600 24.660 1.00 79.25 77 ALA A O 1
ATOM 589 N N . HIS A 1 78 ? -16.257 -26.118 26.832 1.00 82.06 78 HIS A N 1
ATOM 590 C CA . HIS A 1 78 ? -17.290 -27.136 26.597 1.00 82.06 78 HIS A CA 1
ATOM 591 C C . HIS A 1 78 ? -18.551 -26.574 25.926 1.00 82.06 78 HIS A C 1
ATOM 593 O O . HIS A 1 78 ? -19.076 -27.196 25.006 1.00 82.06 78 HIS A O 1
ATOM 599 N N . LEU A 1 79 ? -19.026 -25.387 26.327 1.00 78.88 79 LEU A N 1
ATOM 600 C CA . LEU A 1 79 ? -20.182 -24.749 25.683 1.00 78.88 79 LEU A CA 1
ATOM 601 C C . LEU A 1 79 ? -19.903 -24.373 24.217 1.00 78.88 79 LEU A C 1
ATOM 603 O O . LEU A 1 79 ? -20.783 -24.527 23.373 1.00 78.88 79 LEU A O 1
ATOM 607 N N . LEU A 1 80 ? -18.685 -23.927 23.895 1.00 79.56 80 LEU A N 1
ATOM 608 C CA . LEU A 1 80 ? -18.272 -23.630 22.518 1.00 79.56 80 LEU A CA 1
ATOM 609 C C . LEU A 1 80 ? -18.115 -24.901 21.666 1.00 79.56 80 LEU A C 1
ATOM 611 O O . LEU A 1 80 ? -18.502 -24.900 20.497 1.00 79.56 80 LEU A O 1
ATOM 615 N N . ALA A 1 81 ? -17.604 -25.992 22.243 1.00 72.00 81 ALA A N 1
ATOM 616 C CA . ALA A 1 81 ? -17.535 -27.294 21.578 1.00 72.00 81 ALA A CA 1
ATOM 617 C C . ALA A 1 81 ? -18.941 -27.853 21.282 1.00 72.00 81 ALA A C 1
ATOM 619 O O . ALA A 1 81 ? -19.234 -28.212 20.142 1.00 72.00 81 ALA A O 1
ATOM 620 N N . ALA A 1 82 ? -19.844 -27.820 22.268 1.00 72.06 82 ALA A N 1
ATOM 621 C CA . ALA A 1 82 ? -21.237 -28.235 22.104 1.00 72.06 82 ALA A CA 1
ATOM 622 C C . ALA A 1 82 ? -22.006 -27.363 21.091 1.00 72.06 82 ALA A C 1
ATOM 624 O O . ALA A 1 82 ? -22.863 -27.867 20.367 1.00 72.06 82 ALA A O 1
ATOM 625 N N . ALA A 1 83 ? -21.688 -26.066 20.996 1.00 67.56 83 ALA A N 1
ATOM 626 C CA . ALA A 1 83 ? -22.256 -25.181 19.979 1.00 67.56 83 ALA A CA 1
ATOM 627 C C . ALA A 1 83 ? -21.773 -25.533 18.559 1.00 67.56 83 ALA A C 1
ATOM 629 O O . ALA A 1 83 ? -22.583 -25.536 17.635 1.00 67.56 83 ALA A O 1
ATOM 630 N N . LYS A 1 84 ? -20.490 -25.891 18.381 1.00 68.88 84 LYS A N 1
ATOM 631 C CA . LYS A 1 84 ? -19.963 -26.368 17.087 1.00 68.88 84 LYS A CA 1
ATOM 632 C C . LYS A 1 84 ? -20.601 -27.689 16.646 1.00 68.88 84 LYS A C 1
ATOM 634 O O . LYS A 1 84 ? -20.917 -27.835 15.473 1.00 68.88 84 LYS A O 1
ATOM 639 N N . GLN A 1 85 ? -20.831 -28.619 17.573 1.00 59.06 85 GLN A N 1
ATOM 640 C CA . GLN A 1 85 ? -21.443 -29.926 17.283 1.00 59.06 85 GLN A CA 1
ATOM 641 C C . GLN A 1 85 ? -22.957 -29.863 16.999 1.00 59.06 85 GLN A C 1
ATOM 643 O O . GLN A 1 85 ? -23.523 -30.831 16.504 1.00 59.06 85 GLN A O 1
ATOM 648 N N . ARG A 1 86 ? -23.625 -28.738 17.295 1.00 52.28 86 ARG A N 1
ATOM 649 C CA . ARG A 1 86 ? -25.066 -28.528 17.052 1.00 52.28 86 ARG A CA 1
ATOM 650 C C . ARG A 1 86 ? -25.389 -27.699 15.803 1.00 52.28 86 ARG A C 1
ATOM 652 O O . ARG A 1 86 ? -26.554 -27.373 15.589 1.00 52.28 86 ARG A O 1
ATOM 659 N N . ALA A 1 87 ? -24.397 -27.342 14.989 1.00 40.03 87 ALA A N 1
ATOM 660 C CA . ALA A 1 87 ? -24.637 -26.668 13.716 1.00 40.03 87 ALA A CA 1
ATOM 661 C C . ALA A 1 87 ? -25.107 -27.691 12.657 1.00 40.03 87 ALA A C 1
ATOM 663 O O . ALA A 1 87 ? -24.330 -28.586 12.322 1.00 40.03 87 ALA A O 1
ATOM 664 N N . PRO A 1 88 ? -26.341 -27.599 12.122 1.00 45.03 88 PRO A N 1
ATOM 665 C CA . PRO A 1 88 ? -26.794 -28.509 11.073 1.00 45.03 88 PRO A CA 1
ATOM 666 C C . PRO A 1 88 ? -26.015 -28.282 9.771 1.00 45.03 88 PRO A C 1
ATOM 668 O O . PRO A 1 88 ? -25.602 -27.160 9.462 1.00 45.03 88 PRO A O 1
ATOM 671 N N . ALA A 1 89 ? -25.834 -29.353 8.996 1.00 48.31 89 ALA A N 1
ATOM 672 C CA . ALA A 1 89 ? -25.158 -29.299 7.707 1.00 48.31 89 ALA A CA 1
ATOM 673 C C . ALA A 1 89 ? -25.861 -28.320 6.748 1.00 48.31 89 ALA A C 1
ATOM 675 O O . ALA A 1 89 ? -27.086 -28.290 6.629 1.00 48.31 89 ALA A O 1
ATOM 676 N N . ARG A 1 90 ? -25.061 -27.502 6.062 1.00 41.75 90 ARG A N 1
ATOM 677 C CA . ARG A 1 90 ? -25.525 -26.467 5.134 1.00 41.75 90 ARG A CA 1
ATOM 678 C C . ARG A 1 90 ? -25.991 -27.115 3.818 1.00 41.75 90 ARG A C 1
ATOM 680 O O . ARG A 1 90 ? -25.151 -27.730 3.162 1.00 41.75 90 ARG A O 1
ATOM 687 N N . PRO A 1 91 ? -27.256 -26.951 3.385 1.00 40.16 91 PRO A N 1
ATOM 688 C CA . PRO A 1 91 ? -27.699 -27.456 2.089 1.00 40.16 91 PRO A CA 1
ATOM 689 C C . PRO A 1 91 ? -27.041 -26.691 0.929 1.00 40.16 91 PRO A C 1
ATOM 691 O O . PRO A 1 91 ? -26.584 -25.551 1.083 1.00 40.16 91 PRO A O 1
ATOM 694 N N . ALA A 1 92 ? -26.986 -27.341 -0.235 1.00 43.66 92 ALA A N 1
ATOM 695 C CA . ALA A 1 92 ? -26.345 -26.817 -1.435 1.00 43.66 92 ALA A CA 1
ATOM 696 C C . ALA A 1 92 ? -27.007 -25.527 -1.963 1.00 43.66 92 ALA A C 1
ATOM 698 O O . ALA A 1 92 ? -28.170 -25.223 -1.703 1.00 43.66 92 ALA A O 1
ATOM 699 N N . LYS A 1 93 ? -26.217 -24.743 -2.701 1.00 41.78 93 LYS A N 1
ATOM 700 C CA . LYS A 1 93 ? -26.550 -23.399 -3.192 1.00 41.78 93 LYS A CA 1
ATOM 701 C C . LYS A 1 93 ? -27.457 -23.480 -4.438 1.00 41.78 93 LYS A C 1
ATOM 703 O O . LYS A 1 93 ? -26.995 -24.028 -5.436 1.00 41.78 93 LYS A O 1
ATOM 708 N N . PRO A 1 94 ? -28.676 -22.902 -4.447 1.00 36.09 94 PRO A N 1
ATOM 709 C CA . PRO A 1 94 ? -29.486 -22.812 -5.663 1.00 36.09 94 PRO A CA 1
ATOM 710 C C . PRO A 1 94 ? -28.901 -21.809 -6.668 1.00 36.09 94 PRO A C 1
ATOM 712 O O . PRO A 1 94 ? -28.244 -20.835 -6.285 1.00 36.09 94 PRO A O 1
ATOM 715 N N . ALA A 1 95 ? -29.164 -22.043 -7.955 1.00 36.16 95 ALA A N 1
ATOM 716 C CA . ALA A 1 95 ? -28.784 -21.154 -9.051 1.00 36.16 95 ALA A CA 1
ATOM 717 C C . ALA A 1 95 ? -29.618 -19.855 -9.078 1.00 36.16 95 ALA A C 1
ATOM 719 O O . ALA A 1 95 ? -30.674 -19.751 -8.453 1.00 36.16 95 ALA A O 1
ATOM 720 N N . ALA A 1 96 ? -29.127 -18.845 -9.798 1.00 47.19 96 ALA A N 1
ATOM 721 C CA . ALA A 1 96 ? -29.733 -17.517 -9.844 1.00 47.19 96 ALA A CA 1
ATOM 722 C C . ALA A 1 96 ? -30.932 -17.433 -10.809 1.00 47.19 96 ALA A C 1
ATOM 724 O O . ALA A 1 96 ? -30.835 -17.849 -11.961 1.00 47.19 96 ALA A O 1
ATOM 725 N N . ARG A 1 97 ? -32.022 -16.788 -10.371 1.00 31.84 97 ARG A N 1
ATOM 726 C CA . ARG A 1 97 ? -33.034 -16.155 -11.241 1.00 31.84 97 ARG A CA 1
ATOM 727 C C . ARG A 1 97 ? -33.703 -14.965 -10.508 1.00 31.84 97 ARG A C 1
ATOM 729 O O . ARG A 1 97 ? -33.301 -14.682 -9.378 1.00 31.84 97 ARG A O 1
ATOM 736 N N . PRO A 1 98 ? -34.537 -14.143 -11.174 1.00 41.56 98 PRO A N 1
ATOM 737 C CA . PRO A 1 98 ? -34.360 -12.698 -11.196 1.00 41.56 98 PRO A CA 1
ATOM 738 C C . PRO A 1 98 ? -35.097 -11.971 -10.062 1.00 41.56 98 PRO A C 1
ATOM 740 O O . PRO A 1 98 ? -35.945 -12.530 -9.371 1.00 41.56 98 PRO A O 1
ATOM 743 N N . THR A 1 99 ? -34.783 -10.688 -9.896 1.00 50.34 99 THR A N 1
ATOM 744 C CA . THR A 1 99 ? -35.400 -9.792 -8.907 1.00 50.34 99 THR A CA 1
ATOM 745 C C . THR A 1 99 ? -36.907 -9.595 -9.120 1.00 50.34 99 THR A C 1
ATOM 747 O O . THR A 1 99 ? -37.296 -9.179 -10.213 1.00 50.34 99 THR A O 1
ATOM 750 N N . PRO A 1 100 ? -37.740 -9.720 -8.068 1.00 36.47 100 PRO A N 1
ATOM 751 C CA . PRO A 1 100 ? -39.084 -9.153 -8.043 1.00 36.47 100 PRO A CA 1
ATOM 752 C C . PRO A 1 100 ? -39.157 -7.900 -7.155 1.00 36.47 100 PRO A C 1
ATOM 754 O O . PRO A 1 100 ? -38.685 -7.864 -6.016 1.00 36.47 100 PRO A O 1
ATOM 757 N N . ARG A 1 101 ? -39.809 -6.873 -7.695 1.00 40.28 101 ARG A N 1
ATOM 758 C CA . ARG A 1 101 ? -40.228 -5.636 -7.019 1.00 40.28 101 ARG A CA 1
ATOM 759 C C . ARG A 1 101 ? -41.297 -5.959 -5.955 1.00 40.28 101 ARG A C 1
ATOM 761 O O . ARG A 1 101 ? -42.054 -6.899 -6.135 1.00 40.28 101 ARG A O 1
ATOM 768 N N . SER A 1 102 ? -41.393 -5.132 -4.906 1.00 48.25 102 SER A N 1
ATOM 769 C CA . SER A 1 102 ? -42.604 -4.888 -4.086 1.00 48.25 102 SER A CA 1
ATOM 770 C C . SER A 1 102 ? -43.483 -6.087 -3.654 1.00 48.25 102 SER A C 1
ATOM 772 O O . SER A 1 102 ? -44.310 -6.524 -4.442 1.00 48.25 102 SER A O 1
ATOM 774 N N . ASN A 1 103 ? -43.419 -6.502 -2.368 1.00 45.50 103 ASN A N 1
ATOM 775 C CA . ASN A 1 103 ? -44.605 -6.927 -1.562 1.00 45.50 103 ASN A CA 1
ATOM 776 C C . ASN A 1 103 ? -44.351 -7.291 -0.066 1.00 45.50 103 ASN A C 1
ATOM 778 O O . ASN A 1 103 ? -45.227 -7.823 0.616 1.00 45.50 103 ASN A O 1
ATOM 782 N N . ASN A 1 104 ? -43.195 -6.964 0.529 1.00 50.12 104 ASN A N 1
ATOM 783 C CA . ASN A 1 104 ? -42.827 -7.454 1.878 1.00 50.12 104 ASN A CA 1
ATOM 784 C C . ASN A 1 104 ? -43.434 -6.714 3.100 1.00 50.12 104 ASN A C 1
ATOM 786 O O . ASN A 1 104 ? -43.095 -7.039 4.239 1.00 50.12 104 ASN A O 1
ATOM 790 N N . SER A 1 105 ? -44.360 -5.765 2.913 1.00 56.62 105 SER A N 1
ATOM 791 C CA . SER A 1 105 ? -44.981 -5.000 4.017 1.00 56.62 105 SER A CA 1
ATOM 792 C C . SER A 1 105 ? -45.851 -5.870 4.942 1.00 56.62 105 SER A C 1
ATOM 794 O O . SER A 1 105 ? -45.754 -5.774 6.168 1.00 56.62 105 SER A O 1
ATOM 796 N N . ALA A 1 106 ? -46.676 -6.761 4.378 1.00 53.62 106 ALA A N 1
ATOM 797 C CA . ALA A 1 106 ? -47.638 -7.555 5.149 1.00 53.62 106 ALA A CA 1
ATOM 798 C C . ALA A 1 106 ? -46.963 -8.640 6.010 1.00 53.62 106 ALA A C 1
ATOM 800 O O . ALA A 1 106 ? -47.226 -8.734 7.212 1.00 53.62 106 ALA A O 1
ATOM 801 N N . ASN A 1 107 ? -46.031 -9.409 5.433 1.00 56.59 107 ASN A N 1
ATOM 802 C CA . ASN A 1 107 ? -45.303 -10.450 6.167 1.00 56.59 107 ASN A CA 1
ATOM 803 C C . ASN A 1 107 ? -44.384 -9.868 7.254 1.00 56.59 107 ASN A C 1
ATOM 805 O O . ASN A 1 107 ? -44.354 -10.400 8.364 1.00 56.59 107 ASN A O 1
ATOM 809 N N . ALA A 1 108 ? -43.715 -8.735 7.004 1.00 54.59 108 ALA A N 1
ATOM 810 C CA . ALA A 1 108 ? -42.927 -8.054 8.035 1.00 54.59 108 ALA A CA 1
ATOM 811 C C . ALA A 1 108 ? -43.796 -7.608 9.229 1.00 54.59 108 ALA A C 1
ATOM 813 O O . ALA A 1 108 ? -43.429 -7.833 10.385 1.00 54.59 108 ALA A O 1
ATOM 814 N N . LYS A 1 109 ? -44.990 -7.052 8.968 1.00 61.91 109 LYS A N 1
ATOM 815 C CA . LYS A 1 109 ? -45.960 -6.680 10.016 1.00 61.91 109 LYS A CA 1
ATOM 816 C C . LYS A 1 109 ? -46.489 -7.901 10.784 1.00 61.91 109 LYS A C 1
ATOM 818 O O . LYS A 1 109 ? -46.628 -7.822 12.005 1.00 61.91 109 LYS A O 1
ATOM 823 N N . LYS A 1 110 ? -46.734 -9.036 10.112 1.00 64.94 110 LYS A N 1
ATOM 824 C CA . LYS A 1 110 ? -47.159 -10.300 10.750 1.00 64.94 110 LYS A CA 1
ATOM 825 C C . LYS A 1 110 ? -46.089 -10.839 11.709 1.00 64.94 110 LYS A C 1
ATOM 827 O O . LYS A 1 110 ? -46.396 -11.110 12.869 1.00 64.94 110 LYS A O 1
ATOM 832 N N . ILE A 1 111 ? -44.829 -10.895 11.267 1.00 66.62 111 ILE A N 1
ATOM 833 C CA . ILE A 1 111 ? -43.684 -11.338 12.084 1.00 66.62 111 ILE A CA 1
ATOM 834 C C . ILE A 1 111 ? -43.475 -10.413 13.296 1.00 66.62 111 ILE A C 1
ATOM 836 O O . ILE A 1 111 ? -43.264 -10.891 14.413 1.00 66.62 111 ILE A O 1
ATOM 840 N N . LEU A 1 112 ? -43.592 -9.092 13.111 1.00 64.06 112 LEU A N 1
ATOM 841 C CA . LEU A 1 112 ? -43.462 -8.123 14.203 1.00 64.06 112 LEU A CA 1
ATOM 842 C C . LEU A 1 112 ? -44.564 -8.291 15.263 1.00 64.06 112 LEU A C 1
ATOM 844 O O . LEU A 1 112 ? -44.254 -8.314 16.455 1.00 64.06 112 LEU A O 1
ATOM 848 N N . ARG A 1 113 ? -45.828 -8.477 14.851 1.00 68.19 113 ARG A N 1
ATOM 849 C CA . ARG A 1 113 ? -46.946 -8.757 15.774 1.00 68.19 113 ARG A CA 1
ATOM 850 C C . ARG A 1 113 ? -46.716 -10.048 16.568 1.00 68.19 113 ARG A C 1
ATOM 852 O O . ARG A 1 113 ? -46.910 -10.058 17.781 1.00 68.19 113 ARG A O 1
ATOM 859 N N . GLN A 1 114 ? -46.218 -11.103 15.923 1.00 70.38 114 GLN A N 1
ATOM 860 C CA . GLN A 1 114 ? -45.930 -12.388 16.572 1.00 70.38 114 GLN A CA 1
ATOM 861 C C . GLN A 1 114 ? -44.767 -12.286 17.590 1.00 70.38 114 GLN A C 1
ATOM 863 O O . GLN A 1 114 ? -44.823 -12.873 18.677 1.00 70.38 114 GLN A O 1
ATOM 868 N N . GLN A 1 115 ? -43.743 -11.467 17.309 1.00 71.06 115 GLN A N 1
ATOM 869 C CA . GLN A 1 115 ? -42.700 -11.124 18.291 1.00 71.06 115 GLN A CA 1
ATOM 870 C C . GLN A 1 115 ? -43.214 -10.254 19.450 1.00 71.06 115 GLN A C 1
ATOM 872 O O . GLN A 1 115 ? -42.757 -10.408 20.583 1.00 71.06 115 GLN A O 1
ATOM 877 N N . GLN A 1 116 ? -44.151 -9.336 19.206 1.00 72.56 116 GLN A N 1
ATOM 878 C CA . GLN A 1 116 ? -44.752 -8.518 20.265 1.00 72.56 116 GLN A CA 1
ATOM 879 C C . GLN A 1 116 ? -45.625 -9.365 21.204 1.00 72.56 116 GLN A C 1
ATOM 881 O O . GLN A 1 116 ? -45.474 -9.269 22.422 1.00 72.56 116 GLN A O 1
ATOM 886 N N . GLN A 1 117 ? -46.457 -10.257 20.658 1.00 69.12 117 GLN A N 1
ATOM 887 C CA . GLN A 1 117 ? -47.302 -11.173 21.436 1.00 69.12 117 GLN A CA 1
A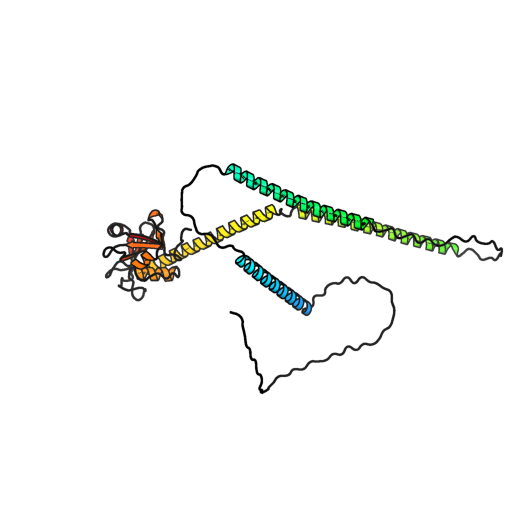TOM 888 C C . GLN A 1 117 ? -46.475 -12.122 22.319 1.00 69.12 117 GLN A C 1
ATOM 890 O O . GLN A 1 117 ? -46.733 -12.229 23.518 1.00 69.12 117 GLN A O 1
ATOM 895 N N . SER A 1 118 ? -45.428 -12.748 21.774 1.00 65.50 118 SER A N 1
ATOM 896 C CA . SER A 1 118 ? -44.537 -13.630 22.550 1.00 65.50 118 SER A CA 1
ATOM 897 C C . SER A 1 118 ? -43.766 -12.889 23.656 1.00 65.50 118 SER A C 1
ATOM 899 O O . SER A 1 118 ? -43.602 -13.417 24.759 1.00 65.50 118 SER A O 1
ATOM 901 N N . ARG A 1 119 ? -43.353 -11.632 23.426 1.00 69.75 119 ARG A N 1
ATOM 902 C CA . ARG A 1 119 ? -42.755 -10.775 24.471 1.00 69.75 119 ARG A CA 1
ATOM 903 C C . ARG A 1 119 ? -43.755 -10.414 25.572 1.00 69.75 119 ARG A C 1
ATOM 905 O O . ARG A 1 119 ? -43.390 -10.483 26.746 1.00 69.75 119 ARG A O 1
ATOM 912 N N . ALA A 1 120 ? -44.997 -10.083 25.217 1.00 70.75 120 ALA A N 1
ATOM 913 C CA . ALA A 1 120 ? -46.058 -9.792 26.181 1.00 70.75 120 ALA A CA 1
ATOM 914 C C . ALA A 1 120 ? -46.382 -11.021 27.051 1.00 70.75 120 ALA A C 1
ATOM 916 O O . ALA A 1 120 ? -46.408 -10.920 28.277 1.00 70.75 120 ALA A O 1
ATOM 917 N N . GLN A 1 121 ? -46.512 -12.206 26.443 1.00 70.94 121 GLN A N 1
ATOM 918 C CA . GLN A 1 121 ? -46.702 -13.472 27.162 1.00 70.94 121 GLN A CA 1
ATOM 919 C C . GLN A 1 121 ? -45.547 -13.775 28.130 1.00 70.94 121 GLN A C 1
ATOM 921 O O . GLN A 1 121 ? -45.782 -14.178 29.271 1.00 70.94 121 GLN A O 1
ATOM 926 N N . TYR A 1 122 ? -44.294 -13.548 27.719 1.00 63.59 122 TYR A N 1
ATOM 927 C CA . TYR A 1 122 ? -43.133 -13.723 28.599 1.00 63.59 122 TYR A CA 1
ATOM 928 C C . TYR A 1 122 ? -43.164 -12.760 29.799 1.00 63.59 122 TYR A C 1
ATOM 930 O O . TYR A 1 122 ? -42.942 -13.181 30.937 1.00 63.59 122 TYR A O 1
ATOM 938 N N . GLN A 1 123 ? -43.490 -11.482 29.571 1.00 71.56 123 GLN A N 1
ATOM 939 C CA . GLN A 1 123 ? -43.618 -10.483 30.637 1.00 71.56 123 GLN A CA 1
ATOM 940 C C . GLN A 1 123 ? -44.756 -10.820 31.612 1.00 71.56 123 GLN A C 1
ATOM 942 O O . GLN A 1 123 ? -44.535 -10.777 32.823 1.00 71.56 123 GLN A O 1
ATOM 947 N N . ALA A 1 124 ? -45.922 -11.239 31.111 1.00 69.88 124 ALA A N 1
ATOM 948 C CA . ALA A 1 124 ? -47.055 -11.662 31.934 1.00 69.88 124 ALA A CA 1
ATOM 949 C C . ALA A 1 124 ? -46.703 -12.869 32.823 1.00 69.88 124 ALA A C 1
ATOM 951 O O . ALA A 1 124 ? -46.937 -12.838 34.032 1.00 69.88 124 ALA A O 1
ATOM 952 N N . ARG A 1 125 ? -46.046 -13.904 32.270 1.00 70.00 125 ARG A N 1
ATOM 953 C CA . ARG A 1 125 ? -45.576 -15.063 33.058 1.00 70.00 125 ARG A CA 1
ATOM 954 C C . ARG A 1 125 ? -44.547 -14.662 34.117 1.00 70.00 125 ARG A C 1
ATOM 956 O O . ARG A 1 125 ? -44.575 -15.191 35.228 1.00 70.00 125 ARG A O 1
ATOM 963 N N . TYR A 1 126 ? -43.661 -13.712 33.811 1.00 63.84 126 TYR A N 1
ATOM 964 C CA . TYR A 1 126 ? -42.691 -13.204 34.780 1.00 63.84 126 TYR A CA 1
ATOM 965 C C . TYR A 1 126 ? -43.369 -12.422 35.917 1.00 63.84 126 TYR A C 1
ATOM 967 O O . TYR A 1 126 ? -43.079 -12.676 37.086 1.00 63.84 126 TYR A O 1
ATOM 975 N N . GLN A 1 127 ? -44.316 -11.533 35.601 1.00 73.00 127 GLN A N 1
ATOM 976 C CA . GLN A 1 127 ? -45.102 -10.794 36.596 1.00 73.00 127 GLN A CA 1
ATOM 977 C C . GLN A 1 127 ? -45.940 -11.732 37.475 1.00 73.00 127 GLN A C 1
ATOM 979 O O . GLN A 1 127 ? -45.894 -11.609 38.699 1.00 73.00 127 GLN A O 1
ATOM 984 N N . ALA A 1 128 ? -46.615 -12.728 36.891 1.00 70.81 128 ALA A N 1
ATOM 985 C CA . ALA A 1 128 ? -47.368 -13.732 37.640 1.00 70.81 128 ALA A CA 1
ATOM 986 C C . ALA A 1 128 ? -46.474 -14.499 38.633 1.00 70.81 128 ALA A C 1
ATOM 988 O O . ALA A 1 128 ? -46.851 -14.690 39.790 1.00 70.81 128 ALA A O 1
ATOM 989 N N . LYS A 1 129 ? -45.245 -14.859 38.230 1.00 73.00 129 LYS A N 1
ATOM 990 C CA . LYS A 1 129 ? -44.265 -15.517 39.109 1.00 73.00 129 LYS A CA 1
ATOM 991 C C . LYS A 1 129 ? -43.804 -14.617 40.267 1.00 73.00 129 LYS A C 1
ATOM 993 O O . LYS A 1 129 ? -43.646 -15.106 41.384 1.00 73.00 129 LYS A O 1
ATOM 998 N N . GLN A 1 130 ? -43.634 -13.312 40.036 1.00 71.75 130 GLN A N 1
ATOM 999 C CA . GLN A 1 130 ? -43.323 -12.349 41.105 1.00 71.75 130 GLN A CA 1
ATOM 1000 C C . GLN A 1 130 ? -44.507 -12.160 42.069 1.00 71.75 130 GLN A C 1
ATOM 1002 O O . GLN A 1 130 ? -44.320 -12.162 43.285 1.00 71.75 130 GLN A O 1
ATOM 1007 N N . LEU A 1 131 ? -45.735 -12.065 41.551 1.00 73.31 131 LEU A N 1
ATOM 1008 C CA . LEU A 1 131 ? -46.949 -11.947 42.366 1.00 73.31 131 LEU A CA 1
ATOM 1009 C C . LEU A 1 131 ? -47.203 -13.208 43.207 1.00 73.31 131 LEU A C 1
ATOM 1011 O O . LEU A 1 131 ? -47.544 -13.089 44.383 1.00 73.31 131 LEU A O 1
ATOM 1015 N N . ALA A 1 132 ? -46.961 -14.402 42.658 1.00 69.56 132 ALA A N 1
ATOM 1016 C CA . ALA A 1 132 ? -47.009 -15.657 43.408 1.00 69.56 132 ALA A CA 1
ATOM 1017 C C . ALA A 1 132 ? -45.987 -15.676 44.560 1.00 69.56 132 ALA A C 1
ATOM 1019 O O . ALA A 1 132 ? -46.342 -16.002 45.693 1.00 69.56 132 ALA A O 1
ATOM 1020 N N . ALA A 1 133 ? -44.746 -15.237 44.316 1.00 64.75 133 ALA A N 1
ATOM 1021 C CA . ALA A 1 133 ? -43.722 -15.124 45.358 1.00 64.75 133 ALA A CA 1
ATOM 1022 C C . ALA A 1 133 ? -44.089 -14.105 46.459 1.00 64.75 133 ALA A C 1
ATOM 1024 O O . ALA A 1 133 ? -43.788 -14.325 47.634 1.00 64.75 133 ALA A O 1
ATOM 1025 N N . ILE A 1 134 ? -44.776 -13.009 46.110 1.00 67.62 134 ILE A N 1
ATOM 1026 C CA . ILE A 1 134 ? -45.297 -12.032 47.081 1.00 67.62 134 ILE A CA 1
ATOM 1027 C C . ILE A 1 134 ? -46.458 -12.625 47.894 1.00 67.62 134 ILE A C 1
ATOM 1029 O O . ILE A 1 134 ? -46.477 -12.455 49.114 1.00 67.62 134 ILE A O 1
ATOM 1033 N N . LYS A 1 135 ? -47.395 -13.350 47.262 1.00 73.31 135 LYS A N 1
ATOM 1034 C CA . LYS A 1 135 ? -48.495 -14.040 47.962 1.00 73.31 135 LYS A CA 1
ATOM 1035 C C . LYS A 1 135 ? -47.963 -15.080 48.956 1.00 73.31 135 LYS A C 1
ATOM 1037 O O . LYS A 1 135 ? -48.350 -15.040 50.119 1.00 73.31 135 LYS A O 1
ATOM 1042 N N . LEU A 1 136 ? -47.007 -15.918 48.543 1.00 67.12 136 LEU A N 1
ATOM 1043 C CA . LEU A 1 136 ? -46.339 -16.894 49.418 1.00 67.12 136 LEU A CA 1
ATOM 1044 C C . LEU A 1 136 ? -45.628 -16.223 50.606 1.00 67.12 136 LEU A C 1
ATOM 1046 O O . LEU A 1 136 ? -45.761 -16.674 51.741 1.00 67.12 136 LEU A O 1
ATOM 1050 N N . ARG A 1 137 ? -44.933 -15.098 50.378 1.00 68.06 137 ARG A N 1
ATOM 1051 C CA . ARG A 1 137 ? -44.310 -14.315 51.461 1.00 68.06 137 ARG A CA 1
ATOM 1052 C C . ARG A 1 137 ? -45.326 -13.711 52.431 1.00 68.06 137 ARG A C 1
ATOM 1054 O O . ARG A 1 137 ? -45.060 -13.710 53.627 1.00 68.06 137 ARG A O 1
ATOM 1061 N N . LYS A 1 138 ? -46.472 -13.213 51.952 1.00 66.06 138 LYS A N 1
ATOM 1062 C CA . LYS A 1 138 ? -47.544 -12.703 52.828 1.00 66.06 138 LYS A CA 1
ATOM 1063 C C . LYS A 1 138 ? -48.185 -13.827 53.650 1.00 66.06 138 LYS A C 1
ATOM 1065 O O . LYS A 1 138 ? -48.353 -13.659 54.854 1.00 66.06 138 LYS A O 1
ATOM 1070 N N . ALA A 1 139 ? -48.451 -14.985 53.043 1.00 61.56 139 ALA A N 1
ATOM 1071 C CA . ALA A 1 139 ? -48.965 -16.160 53.750 1.00 61.56 139 ALA A CA 1
ATOM 1072 C C . ALA A 1 139 ? -48.015 -16.620 54.875 1.00 61.56 139 ALA A C 1
ATOM 1074 O O . ALA A 1 139 ? -48.456 -16.831 56.000 1.00 61.56 139 ALA A O 1
ATOM 1075 N N . ALA A 1 140 ? -46.702 -16.660 54.615 1.00 55.25 140 ALA A N 1
ATOM 1076 C CA . ALA A 1 140 ? -45.683 -17.029 55.606 1.00 55.25 140 ALA A CA 1
ATOM 1077 C C . ALA A 1 140 ? -45.505 -16.025 56.769 1.00 55.25 140 ALA A C 1
ATOM 1079 O O . ALA A 1 140 ? -44.892 -16.360 57.782 1.00 55.25 140 ALA A O 1
ATOM 1080 N N . VAL A 1 141 ? -46.019 -14.795 56.644 1.00 55.78 141 VAL A N 1
ATOM 1081 C CA . VAL A 1 141 ? -46.086 -13.826 57.755 1.00 55.78 141 VAL A CA 1
ATOM 1082 C C . VAL A 1 141 ? -47.362 -14.027 58.580 1.00 55.78 141 VAL A C 1
ATOM 1084 O O . VAL A 1 141 ? -47.334 -13.835 59.792 1.00 55.78 141 VAL A O 1
ATOM 1087 N N . SER A 1 142 ? -48.454 -14.476 57.954 1.00 47.75 142 SER A N 1
ATOM 1088 C CA . SER A 1 142 ? -49.759 -14.670 58.603 1.00 47.75 142 SER A CA 1
ATOM 1089 C C . SER A 1 142 ? -49.851 -15.908 59.506 1.00 47.75 142 SER A C 1
ATOM 1091 O O . SER A 1 142 ? -50.792 -16.007 60.287 1.00 47.75 142 SER A O 1
ATOM 1093 N N . THR A 1 143 ? -48.918 -16.861 59.411 1.00 47.16 143 THR A N 1
ATOM 1094 C CA . THR A 1 143 ? -48.957 -18.130 60.169 1.00 47.16 143 THR A CA 1
ATOM 1095 C C . THR A 1 143 ? -48.191 -18.104 61.495 1.00 47.16 143 THR A C 1
ATOM 1097 O O . THR A 1 143 ? -48.193 -19.093 62.229 1.00 47.16 143 THR A O 1
ATOM 1100 N N . LYS A 1 144 ? -47.559 -16.980 61.860 1.00 45.94 144 LYS A N 1
ATOM 1101 C CA . LYS A 1 144 ? -46.956 -16.815 63.191 1.00 45.94 144 LYS A CA 1
ATOM 1102 C C . LYS A 1 144 ? -48.038 -16.494 64.226 1.00 45.94 144 LYS A C 1
ATOM 1104 O O . LYS A 1 144 ? -48.395 -15.333 64.402 1.00 45.94 144 LYS A O 1
ATOM 1109 N N . LYS A 1 145 ? -48.536 -17.529 64.920 1.00 42.09 145 LYS A N 1
ATOM 1110 C CA . LYS A 1 145 ? -49.410 -17.376 66.100 1.00 42.09 145 LYS A CA 1
ATOM 1111 C C . LYS A 1 145 ? -48.791 -16.386 67.110 1.00 42.09 145 LYS A C 1
ATOM 1113 O O . LYS A 1 145 ? -47.572 -16.424 67.301 1.00 42.09 145 LYS A O 1
ATOM 1118 N N . PRO A 1 146 ? -49.597 -15.549 67.793 1.00 44.50 146 PRO A N 1
ATOM 1119 C CA . PRO A 1 146 ? -49.115 -14.753 68.916 1.00 44.50 146 PRO A CA 1
ATOM 1120 C C . PRO A 1 146 ? -48.554 -15.661 70.015 1.00 44.50 146 PRO A C 1
ATOM 1122 O O . PRO A 1 146 ? -49.135 -16.705 70.317 1.00 44.50 146 PRO A O 1
ATOM 1125 N N . VAL A 1 147 ? -47.446 -15.253 70.634 1.00 43.28 147 VAL A N 1
ATOM 1126 C CA . VAL A 1 147 ? -46.947 -15.903 71.853 1.00 43.28 147 VAL A CA 1
ATOM 1127 C C . VAL A 1 147 ? -47.971 -15.646 72.968 1.00 43.28 147 VAL A C 1
ATOM 1129 O O . VAL A 1 147 ? -48.308 -14.481 73.193 1.00 43.28 147 VAL A O 1
ATOM 1132 N N . PRO A 1 148 ? -48.497 -16.677 73.656 1.00 38.00 148 PRO A N 1
ATOM 1133 C CA . PRO A 1 148 ? -49.491 -16.472 74.700 1.00 38.00 148 PRO A CA 1
ATOM 1134 C C . PRO A 1 148 ? -48.884 -15.706 75.879 1.00 38.00 148 PRO A C 1
ATOM 1136 O O . PRO A 1 148 ? -47.786 -16.015 76.347 1.00 38.00 148 PRO A O 1
ATOM 1139 N N . ALA A 1 149 ? -49.615 -14.708 76.377 1.00 42.34 149 ALA A N 1
ATOM 1140 C CA . ALA A 1 149 ? -49.208 -13.947 77.549 1.00 42.34 149 ALA A CA 1
ATOM 1141 C C . ALA A 1 149 ? -49.161 -14.861 78.784 1.00 42.34 149 ALA A C 1
ATOM 1143 O O . ALA A 1 149 ? -50.174 -15.437 79.187 1.00 42.34 149 ALA A O 1
ATOM 1144 N N . ARG A 1 150 ? -47.982 -14.975 79.406 1.00 37.16 150 ARG A N 1
ATOM 1145 C CA . ARG A 1 150 ? -47.790 -15.728 80.650 1.00 37.16 150 ARG A CA 1
ATOM 1146 C C . ARG A 1 150 ? -48.480 -14.998 81.808 1.00 37.16 150 ARG A C 1
ATOM 1148 O O . ARG A 1 150 ? -47.883 -14.127 82.432 1.00 37.16 150 ARG A O 1
ATOM 1155 N N . LYS A 1 151 ? -49.732 -15.366 82.100 1.00 43.31 151 LYS A N 1
ATOM 1156 C CA . LYS A 1 151 ? -50.366 -15.089 83.400 1.00 43.31 151 LYS A CA 1
ATOM 1157 C C . LYS A 1 151 ? -49.593 -15.812 84.512 1.00 43.31 151 LYS A C 1
ATOM 1159 O O . LYS A 1 151 ? -49.069 -16.891 84.250 1.00 43.31 151 LYS A O 1
ATOM 1164 N N . MET A 1 152 ? -49.560 -15.217 85.709 1.00 28.73 152 MET A N 1
ATOM 1165 C CA . MET A 1 152 ? -49.430 -15.806 87.064 1.00 28.73 152 MET A CA 1
ATOM 1166 C C . MET A 1 152 ? -48.903 -14.717 88.032 1.00 28.73 152 MET A C 1
ATOM 1168 O O . MET A 1 152 ? -48.047 -13.942 87.601 1.00 28.73 152 MET A O 1
ATOM 1172 N N . PRO A 1 153 ? -49.273 -14.697 89.329 1.00 38.06 153 PRO A N 1
ATOM 1173 C CA . PRO A 1 153 ? -50.418 -15.331 89.987 1.00 38.06 153 PRO A CA 1
ATOM 1174 C C . PRO A 1 153 ? -51.336 -14.311 90.710 1.00 38.06 153 PRO A C 1
ATOM 1176 O O . PRO A 1 153 ? -51.153 -13.097 90.646 1.00 38.06 153 PRO A O 1
ATOM 1179 N N . THR A 1 154 ? -52.372 -14.834 91.362 1.00 36.56 154 THR A N 1
ATOM 1180 C CA . THR A 1 154 ? -53.455 -14.129 92.067 1.00 36.56 154 THR A CA 1
ATOM 1181 C C . THR A 1 154 ? -53.021 -13.350 93.312 1.00 36.56 154 THR A C 1
ATOM 1183 O O . THR A 1 154 ? -52.144 -13.785 94.054 1.00 36.56 154 THR A O 1
ATOM 1186 N N . GLN A 1 155 ? -53.733 -12.258 93.610 1.00 36.44 155 GLN A N 1
ATOM 1187 C CA . GLN A 1 155 ? -53.683 -11.581 94.910 1.00 36.44 155 GLN A CA 1
ATOM 1188 C C . GLN A 1 155 ? -54.225 -12.501 96.020 1.00 36.44 155 GLN A C 1
ATOM 1190 O O . GLN A 1 155 ? -55.375 -12.935 95.955 1.00 36.44 155 GLN A O 1
ATOM 1195 N N . HIS A 1 156 ? -53.440 -12.752 97.069 1.00 36.47 156 HIS A N 1
ATOM 1196 C CA . HIS A 1 156 ? -53.987 -13.209 98.348 1.00 36.47 156 HIS A CA 1
ATOM 1197 C C . HIS A 1 156 ? -54.455 -12.000 99.167 1.00 36.47 156 HIS A C 1
ATOM 1199 O O . HIS A 1 156 ? -53.727 -11.016 99.301 1.00 36.47 156 HIS A O 1
ATOM 1205 N N . LYS A 1 157 ? -55.667 -12.082 99.732 1.00 34.78 157 LYS A N 1
ATOM 1206 C CA . LYS A 1 157 ? -56.142 -11.127 100.745 1.00 34.78 157 LYS A CA 1
ATOM 1207 C C . LYS A 1 157 ? -55.258 -11.243 101.998 1.00 34.78 157 LYS A C 1
ATOM 1209 O O . LYS A 1 157 ? -55.029 -12.370 102.442 1.00 34.78 157 LYS A O 1
ATOM 1214 N N . PRO A 1 158 ? -54.803 -10.137 102.611 1.00 39.00 158 PRO A N 1
ATOM 1215 C CA . PRO A 1 158 ? -54.147 -10.204 103.909 1.00 39.00 158 PRO A CA 1
ATOM 1216 C C . PRO A 1 158 ? -55.166 -10.563 105.000 1.00 39.00 158 PRO A C 1
ATOM 1218 O O . PRO A 1 158 ? -56.221 -9.940 105.119 1.00 39.00 158 PRO A O 1
ATOM 1221 N N . ARG A 1 159 ? -54.836 -11.572 105.811 1.00 36.59 159 ARG A N 1
ATOM 1222 C CA . ARG A 1 159 ? -55.548 -11.908 107.050 1.00 36.59 159 ARG A CA 1
ATOM 1223 C C . ARG A 1 159 ? -55.189 -10.865 108.108 1.00 36.59 159 ARG A C 1
ATOM 1225 O O . ARG A 1 159 ? -54.008 -10.650 108.366 1.00 36.59 159 ARG A O 1
ATOM 1232 N N . VAL A 1 160 ? -56.189 -10.239 108.726 1.00 40.31 160 VAL A N 1
ATOM 1233 C CA . VAL A 1 160 ? -55.968 -9.307 109.841 1.00 40.31 160 VAL A CA 1
ATOM 1234 C C . VAL A 1 160 ? -55.471 -10.097 111.052 1.00 40.31 160 VAL A C 1
ATOM 1236 O O . VAL A 1 160 ? -56.176 -10.971 111.548 1.00 40.31 160 VAL A O 1
ATOM 1239 N N . MET A 1 161 ? -54.265 -9.783 111.524 1.00 34.69 161 MET A N 1
ATOM 1240 C CA . MET A 1 161 ? -53.773 -10.162 112.849 1.00 34.69 161 MET A CA 1
ATOM 1241 C C . MET A 1 161 ? -53.203 -8.901 113.502 1.00 34.69 161 MET A C 1
ATOM 1243 O O . MET A 1 161 ? -52.344 -8.228 112.935 1.00 34.69 161 MET A O 1
ATOM 1247 N N . THR A 1 162 ? -53.728 -8.559 114.672 1.00 44.59 162 THR A N 1
ATOM 1248 C CA . THR A 1 162 ? -53.342 -7.394 115.471 1.00 44.59 162 THR A CA 1
ATOM 1249 C C . THR A 1 162 ? -52.085 -7.682 116.288 1.00 44.59 162 THR A C 1
ATOM 1251 O O . THR A 1 162 ? -52.088 -8.620 117.081 1.00 44.59 162 THR A O 1
ATOM 1254 N N . ALA A 1 163 ? -51.053 -6.844 116.168 1.00 36.03 163 ALA A N 1
ATOM 1255 C CA . ALA A 1 163 ? -49.996 -6.722 117.174 1.00 36.03 163 ALA A CA 1
ATOM 1256 C C . ALA A 1 163 ? -49.310 -5.351 117.064 1.00 36.03 163 ALA A C 1
ATOM 1258 O O . ALA A 1 163 ? -48.570 -5.076 116.119 1.00 36.03 163 ALA A O 1
ATOM 1259 N N . SER A 1 164 ? -49.569 -4.483 118.038 1.00 43.09 164 SER A N 1
ATOM 1260 C CA . SER A 1 164 ? -48.934 -3.173 118.197 1.00 43.09 164 SER A CA 1
ATOM 1261 C C . SER A 1 164 ? -47.452 -3.333 118.544 1.00 43.09 164 SER A C 1
ATOM 1263 O O . SER A 1 164 ? -47.173 -3.993 119.533 1.00 43.09 164 SER A O 1
ATOM 1265 N N . HIS A 1 165 ? -46.523 -2.706 117.813 1.00 47.25 165 HIS A N 1
ATOM 1266 C CA . HIS A 1 165 ? -45.168 -2.361 118.290 1.00 47.25 165 HIS A CA 1
ATOM 1267 C C . HIS A 1 165 ? -44.615 -1.173 117.475 1.00 47.25 165 HIS A C 1
ATOM 1269 O O . HIS A 1 165 ? -44.819 -1.077 116.264 1.00 47.25 165 HIS A O 1
ATOM 1275 N N . THR A 1 166 ? -43.946 -0.234 118.145 1.00 50.44 166 THR A N 1
ATOM 1276 C CA . THR A 1 166 ? -43.575 1.095 117.625 1.00 50.44 166 THR A CA 1
ATOM 1277 C C . THR A 1 166 ? -42.187 1.143 116.969 1.00 50.44 166 THR A C 1
ATOM 1279 O O . THR A 1 166 ? -41.254 0.478 117.408 1.00 50.44 166 THR A O 1
ATOM 1282 N N . ARG A 1 167 ? -42.005 1.998 115.945 1.00 42.06 167 ARG A N 1
ATOM 1283 C CA . ARG A 1 167 ? -40.685 2.522 115.516 1.00 42.06 167 ARG A CA 1
ATOM 1284 C C . ARG A 1 167 ? -40.830 3.830 114.710 1.00 42.06 167 ARG A C 1
ATOM 1286 O O . ARG A 1 167 ? -41.775 3.945 113.932 1.00 42.06 167 ARG A O 1
ATOM 1293 N N . PRO A 1 168 ? -39.926 4.820 114.864 1.00 42.41 168 PRO A N 1
ATOM 1294 C CA . PRO A 1 168 ? -40.155 6.184 114.379 1.00 42.41 168 PRO A CA 1
ATOM 1295 C C . PRO A 1 168 ? -39.901 6.385 112.874 1.00 42.41 168 PRO A C 1
ATOM 1297 O O . PRO A 1 168 ? -39.053 5.744 112.245 1.00 42.41 168 PRO A O 1
ATOM 1300 N N . ALA A 1 169 ? -40.621 7.351 112.301 1.00 49.53 169 ALA A N 1
ATOM 1301 C CA . ALA A 1 169 ? -40.714 7.610 110.866 1.00 49.53 169 ALA A CA 1
ATOM 1302 C C . ALA A 1 169 ? -39.508 8.372 110.265 1.00 49.53 169 ALA A C 1
ATOM 1304 O O . ALA A 1 169 ? -39.637 9.519 109.845 1.00 49.53 169 ALA A O 1
ATOM 1305 N N . LYS A 1 170 ? -38.333 7.728 110.157 1.00 46.50 170 LYS A N 1
ATOM 1306 C CA . LYS A 1 170 ? -37.165 8.283 109.421 1.00 46.50 170 LYS A CA 1
ATOM 1307 C C . LYS A 1 170 ? -36.800 7.568 108.106 1.00 46.50 170 LYS A C 1
ATOM 1309 O O . LYS A 1 170 ? -36.023 8.107 107.324 1.00 46.50 170 LYS A O 1
ATOM 1314 N N . ASN A 1 171 ? -37.388 6.406 107.801 1.00 49.91 171 ASN A N 1
ATOM 1315 C CA . ASN A 1 171 ? -36.996 5.602 106.625 1.00 49.91 171 ASN A CA 1
ATOM 1316 C C . ASN A 1 171 ? -37.792 5.873 105.329 1.00 49.91 171 ASN A C 1
ATOM 1318 O O . ASN A 1 171 ? -37.405 5.380 104.270 1.00 49.91 171 ASN A O 1
ATOM 1322 N N . ASN A 1 172 ? -38.879 6.653 105.371 1.00 55.44 172 ASN A N 1
ATOM 1323 C CA . ASN A 1 172 ? -39.806 6.770 104.233 1.00 55.44 172 ASN A CA 1
ATOM 1324 C C . ASN A 1 172 ? -39.348 7.785 103.156 1.00 55.44 172 ASN A C 1
ATOM 1326 O O . ASN A 1 172 ? -39.609 7.618 101.966 1.00 55.44 172 ASN A O 1
ATOM 1330 N N . THR A 1 173 ? -38.591 8.817 103.544 1.00 58.69 173 THR A N 1
ATOM 1331 C CA . THR A 1 173 ? -38.084 9.864 102.633 1.00 58.69 173 THR A CA 1
ATOM 1332 C C . THR A 1 173 ? -36.987 9.359 101.697 1.00 58.69 173 THR A C 1
ATOM 1334 O O . THR A 1 173 ? -37.001 9.677 100.508 1.00 58.69 173 THR A O 1
ATOM 1337 N N . ARG A 1 174 ? -36.061 8.526 102.193 1.00 61.22 174 ARG A N 1
ATOM 1338 C CA . ARG A 1 174 ? -34.971 7.948 101.386 1.00 61.22 174 ARG A CA 1
ATOM 1339 C C . ARG A 1 174 ? -35.507 6.990 100.316 1.00 61.22 174 ARG A C 1
ATOM 1341 O O . ARG A 1 174 ? -35.037 7.028 99.183 1.00 61.22 174 ARG A O 1
ATOM 1348 N N . ALA A 1 175 ? -36.535 6.202 100.641 1.00 57.25 175 ALA A N 1
ATOM 1349 C CA . ALA A 1 175 ? -37.236 5.350 99.679 1.00 57.25 175 ALA A CA 1
ATOM 1350 C C . ALA A 1 175 ? -37.959 6.173 98.595 1.00 57.25 175 ALA A C 1
ATOM 1352 O O . ALA A 1 175 ? -37.824 5.880 97.406 1.00 57.25 175 ALA A O 1
ATOM 1353 N N . ALA A 1 176 ? -38.653 7.252 98.980 1.00 62.84 176 ALA A N 1
ATOM 1354 C CA . ALA A 1 176 ? -39.283 8.170 98.030 1.00 62.84 176 ALA A CA 1
ATOM 1355 C C . ALA A 1 176 ? -38.258 8.848 97.098 1.00 62.84 176 ALA A C 1
ATOM 1357 O O . ALA A 1 176 ? -38.496 8.939 95.893 1.00 62.84 176 ALA A O 1
ATOM 1358 N N . GLN A 1 177 ? -37.100 9.266 97.623 1.00 68.31 177 GLN A N 1
ATOM 1359 C CA . GLN A 1 177 ? -36.019 9.865 96.831 1.00 68.31 177 GLN A CA 1
ATOM 1360 C C . GLN A 1 177 ? -35.429 8.871 95.820 1.00 68.31 177 GLN A C 1
ATOM 1362 O O . GLN A 1 177 ? -35.352 9.187 94.636 1.00 68.31 177 GLN A O 1
ATOM 1367 N N . ILE A 1 178 ? -35.122 7.639 96.249 1.00 65.38 178 ILE A N 1
ATOM 1368 C CA . ILE A 1 178 ? -34.654 6.560 95.360 1.00 65.38 178 ILE A CA 1
ATOM 1369 C C . ILE A 1 178 ? -35.660 6.315 94.226 1.00 65.38 178 ILE A C 1
ATOM 1371 O O . ILE A 1 178 ? -35.261 6.150 93.075 1.00 65.38 178 ILE A O 1
ATOM 1375 N N . SER A 1 179 ? -36.963 6.349 94.522 1.00 72.69 179 SER A N 1
ATOM 1376 C CA . SER A 1 179 ? -38.018 6.182 93.515 1.00 72.69 179 SER A CA 1
ATOM 1377 C C . SER A 1 179 ? -38.054 7.334 92.493 1.00 72.69 179 SER A C 1
ATOM 1379 O O . SER A 1 179 ? -38.196 7.088 91.292 1.00 72.69 179 SER A O 1
ATOM 1381 N N . ARG A 1 180 ? -37.838 8.588 92.928 1.00 77.62 180 ARG A N 1
ATOM 1382 C CA . ARG A 1 180 ? -37.700 9.752 92.025 1.00 77.62 180 ARG A CA 1
ATOM 1383 C C . ARG A 1 180 ? -36.452 9.655 91.148 1.00 77.62 180 ARG A C 1
ATOM 1385 O O . ARG A 1 180 ? -36.552 9.881 89.945 1.00 77.62 180 ARG A O 1
ATOM 1392 N N . ASP A 1 181 ? -35.311 9.254 91.705 1.00 82.56 181 ASP A N 1
ATOM 1393 C CA . ASP A 1 181 ? -34.068 9.068 90.946 1.00 82.56 181 ASP A CA 1
ATOM 1394 C C . ASP A 1 181 ? -34.204 7.946 89.906 1.00 82.56 181 ASP A C 1
ATOM 1396 O O . ASP A 1 181 ? -33.714 8.062 88.779 1.00 82.56 181 ASP A O 1
ATOM 1400 N N . GLN A 1 182 ? -34.896 6.860 90.261 1.00 82.31 182 GLN A N 1
ATOM 1401 C CA . GLN A 1 182 ? -35.225 5.759 89.354 1.00 82.31 182 GLN A CA 1
ATOM 1402 C C . GLN A 1 182 ? -36.119 6.249 88.201 1.00 82.31 182 GLN A C 1
ATOM 1404 O O . GLN A 1 182 ? -35.863 5.932 87.037 1.00 82.31 182 GLN A O 1
ATOM 1409 N N . LEU A 1 183 ? -37.136 7.066 88.507 1.00 81.12 183 LEU A N 1
ATOM 1410 C CA . LEU A 1 183 ? -38.034 7.671 87.522 1.00 81.12 183 LEU A CA 1
ATOM 1411 C C . LEU A 1 183 ? -37.293 8.650 86.598 1.00 81.12 183 LEU A C 1
ATOM 1413 O O . LEU A 1 183 ? -37.457 8.575 85.382 1.00 81.12 183 LEU A O 1
ATOM 1417 N N . ALA A 1 184 ? -36.419 9.503 87.137 1.00 84.19 184 ALA A N 1
ATOM 1418 C CA . ALA A 1 184 ? -35.581 10.415 86.359 1.00 84.19 184 ALA A CA 1
ATOM 1419 C C . ALA A 1 184 ? -34.644 9.653 85.403 1.00 84.19 184 ALA A C 1
ATOM 1421 O O . ALA A 1 184 ? -34.584 9.966 84.213 1.00 84.19 184 ALA A O 1
ATOM 1422 N N . LYS A 1 185 ? -33.987 8.584 85.880 1.00 86.69 185 LYS A N 1
ATOM 1423 C CA . LYS A 1 185 ? -33.156 7.688 85.051 1.00 86.69 185 LYS A CA 1
ATOM 1424 C C . LYS A 1 185 ? -33.972 6.996 83.954 1.00 86.69 185 LYS A C 1
ATOM 1426 O O . LYS A 1 185 ? -33.503 6.890 82.821 1.00 86.69 185 LYS A O 1
ATOM 1431 N N . ASN A 1 186 ? -35.193 6.553 84.252 1.00 84.31 186 ASN A N 1
ATOM 1432 C CA . ASN A 1 186 ? -36.085 5.935 83.266 1.00 84.31 186 ASN A CA 1
ATOM 1433 C C . ASN A 1 186 ? -36.580 6.946 82.216 1.00 84.31 186 ASN A C 1
ATOM 1435 O O . ASN A 1 186 ? -36.573 6.637 81.024 1.00 84.31 186 ASN A O 1
ATOM 1439 N N . ASN A 1 187 ? -36.916 8.170 82.625 1.00 86.94 187 ASN A N 1
ATOM 1440 C CA . ASN A 1 187 ? -37.312 9.251 81.721 1.00 86.94 187 ASN A CA 1
ATOM 1441 C C . ASN A 1 187 ? -36.150 9.696 80.818 1.00 86.94 187 ASN A C 1
ATOM 1443 O O . ASN A 1 187 ? -36.345 9.864 79.614 1.0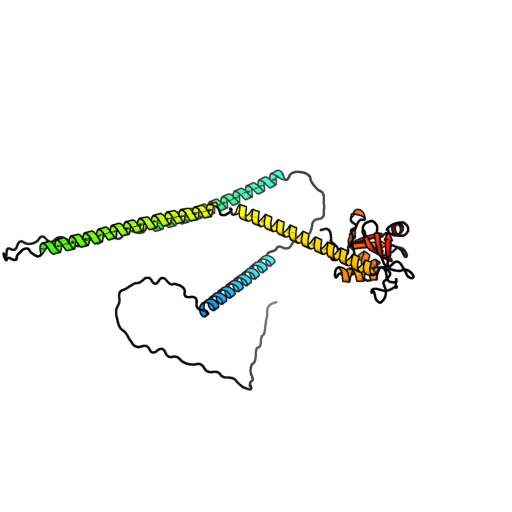0 86.94 187 ASN A O 1
ATOM 1447 N N . ALA A 1 188 ? -34.927 9.791 81.352 1.00 87.81 188 ALA A N 1
ATOM 1448 C CA . ALA A 1 188 ? -33.723 10.064 80.567 1.00 87.81 188 ALA A CA 1
ATOM 1449 C C . ALA A 1 188 ? -33.443 8.953 79.535 1.00 87.81 188 ALA A C 1
ATOM 1451 O O . ALA A 1 188 ? -33.195 9.244 78.363 1.00 87.81 188 ALA A O 1
ATOM 1452 N N . ARG A 1 189 ? -33.573 7.675 79.926 1.00 88.94 189 ARG A N 1
ATOM 1453 C CA . ARG A 1 189 ? -33.483 6.527 79.001 1.00 88.94 189 ARG A CA 1
ATOM 1454 C C . ARG A 1 189 ? -34.552 6.582 77.907 1.00 88.94 189 ARG A C 1
ATOM 1456 O O . ARG A 1 189 ? -34.240 6.323 76.747 1.00 88.94 189 ARG A O 1
ATOM 1463 N N . LEU A 1 190 ? -35.789 6.956 78.241 1.00 87.56 190 LEU A N 1
ATOM 1464 C CA . LEU A 1 190 ? -36.875 7.116 77.269 1.00 87.56 190 LEU A CA 1
ATOM 1465 C C . LEU A 1 190 ? -36.611 8.279 76.298 1.00 87.56 190 LEU A C 1
ATOM 1467 O O . LEU A 1 190 ? -36.832 8.132 75.095 1.00 87.56 190 LEU A O 1
ATOM 1471 N N . ALA A 1 191 ? -36.103 9.412 76.786 1.00 87.19 191 ALA A N 1
ATOM 1472 C CA . ALA A 1 191 ? -35.699 10.542 75.950 1.00 87.19 191 ALA A CA 1
ATOM 1473 C C . ALA A 1 191 ? -34.551 10.158 74.998 1.00 87.19 191 ALA A C 1
ATOM 1475 O O . ALA A 1 191 ? -34.624 10.428 73.799 1.00 87.19 191 ALA A O 1
ATOM 1476 N N . GLN A 1 192 ? -33.539 9.441 75.495 1.00 89.44 192 GLN A N 1
ATOM 1477 C CA . GLN A 1 192 ? -32.430 8.938 74.682 1.00 89.44 192 GLN A CA 1
ATOM 1478 C C . GLN A 1 192 ? -32.895 7.901 73.645 1.00 89.44 192 GLN A C 1
ATOM 1480 O O . GLN A 1 192 ? -32.456 7.943 72.495 1.00 89.44 192 GLN A O 1
ATOM 1485 N N . ALA A 1 193 ? -33.830 7.014 73.999 1.00 88.00 193 ALA A N 1
ATOM 1486 C CA . ALA A 1 193 ? -34.441 6.069 73.064 1.00 88.00 193 ALA A CA 1
ATOM 1487 C C . ALA A 1 193 ? -35.211 6.790 71.942 1.00 88.00 193 ALA A C 1
ATOM 1489 O O . ALA A 1 193 ? -35.008 6.478 70.768 1.00 88.00 193 ALA A O 1
ATOM 1490 N N . LYS A 1 194 ? -36.016 7.811 72.279 1.00 94.00 194 LYS A N 1
ATOM 1491 C CA . LYS A 1 194 ? -36.711 8.669 71.300 1.00 94.00 194 LYS A CA 1
ATOM 1492 C C . LYS A 1 194 ? -35.724 9.417 70.393 1.00 94.00 194 LYS A C 1
ATOM 1494 O O . LYS A 1 194 ? -35.906 9.427 69.177 1.00 94.00 194 LYS A O 1
ATOM 1499 N N . ALA A 1 195 ? -34.645 9.975 70.947 1.00 90.56 195 ALA A N 1
ATOM 1500 C CA . ALA A 1 195 ? -33.597 10.644 70.172 1.00 90.56 195 ALA A CA 1
ATOM 1501 C C . ALA A 1 195 ? -32.867 9.679 69.215 1.00 90.56 195 ALA A C 1
ATOM 1503 O O . ALA A 1 195 ? -32.623 10.015 68.056 1.00 90.56 195 ALA A O 1
ATOM 1504 N N . ASN A 1 196 ? -32.572 8.454 69.658 1.00 92.19 196 ASN A N 1
ATOM 1505 C CA . ASN A 1 196 ? -31.973 7.416 68.817 1.00 92.19 196 ASN A CA 1
ATOM 1506 C C . ASN A 1 196 ? -32.932 6.955 67.706 1.00 92.19 196 ASN A C 1
ATOM 1508 O O . ASN A 1 196 ? -32.506 6.780 66.563 1.00 92.19 196 ASN A O 1
ATOM 1512 N N . GLN A 1 197 ? -34.230 6.836 67.999 1.00 90.56 197 GLN A N 1
ATOM 1513 C CA . GLN A 1 197 ? -35.257 6.544 66.998 1.00 90.56 197 GLN A CA 1
ATOM 1514 C C . GLN A 1 197 ? -35.368 7.667 65.953 1.00 90.56 197 GLN A C 1
ATOM 1516 O O . GLN A 1 197 ? -35.420 7.371 64.760 1.00 90.56 197 GLN A O 1
ATOM 1521 N N . ALA A 1 198 ? -35.327 8.938 66.370 1.00 90.44 198 ALA A N 1
ATOM 1522 C CA . ALA A 1 198 ? -35.315 10.096 65.471 1.00 90.44 198 ALA A CA 1
ATOM 1523 C C . ALA A 1 198 ? -34.054 10.147 64.584 1.00 90.44 198 ALA A C 1
ATOM 1525 O O . ALA A 1 198 ? -34.147 10.380 63.379 1.00 90.44 198 ALA A O 1
ATOM 1526 N N . ARG A 1 199 ? -32.872 9.855 65.146 1.00 92.19 199 ARG A N 1
ATOM 1527 C CA . ARG A 1 199 ? -31.615 9.738 64.381 1.00 92.19 199 ARG A CA 1
ATOM 1528 C C . ARG A 1 199 ? -31.692 8.618 63.341 1.00 92.19 199 ARG A C 1
ATOM 1530 O O . ARG A 1 199 ? -31.355 8.836 62.178 1.00 92.19 199 ARG A O 1
ATOM 1537 N N . HIS A 1 200 ? -32.195 7.445 63.725 1.00 90.38 200 HIS A N 1
ATOM 1538 C CA . HIS A 1 200 ? -32.343 6.303 62.822 1.00 90.38 200 HIS A CA 1
ATOM 1539 C C . HIS A 1 200 ? -33.330 6.588 61.674 1.00 90.38 200 HIS A C 1
ATOM 1541 O O . HIS A 1 200 ? -33.025 6.303 60.515 1.00 90.38 200 HIS A O 1
ATOM 1547 N N . THR A 1 201 ? -34.486 7.204 61.948 1.00 92.94 201 THR A N 1
ATOM 1548 C CA . THR A 1 201 ? -35.457 7.564 60.898 1.00 92.94 201 THR A CA 1
ATOM 1549 C C . THR A 1 201 ? -34.939 8.670 59.976 1.00 92.94 201 THR A C 1
ATOM 1551 O O . THR A 1 201 ? -35.104 8.562 58.757 1.00 92.94 201 THR A O 1
ATOM 1554 N N . ALA A 1 202 ? -34.240 9.678 60.509 1.00 91.94 202 ALA A N 1
ATOM 1555 C CA . ALA A 1 202 ? -33.558 10.694 59.707 1.00 91.94 202 ALA A CA 1
ATOM 1556 C C . ALA A 1 202 ? -32.499 10.071 58.779 1.00 91.94 202 ALA A C 1
ATOM 1558 O O . ALA A 1 202 ? -32.461 10.381 57.585 1.00 91.94 202 ALA A O 1
ATOM 1559 N N . GLN A 1 203 ? -31.698 9.126 59.282 1.00 92.50 203 GLN A N 1
ATOM 1560 C CA . GLN A 1 203 ? -30.676 8.444 58.487 1.00 92.50 203 GLN A CA 1
ATOM 1561 C C . GLN A 1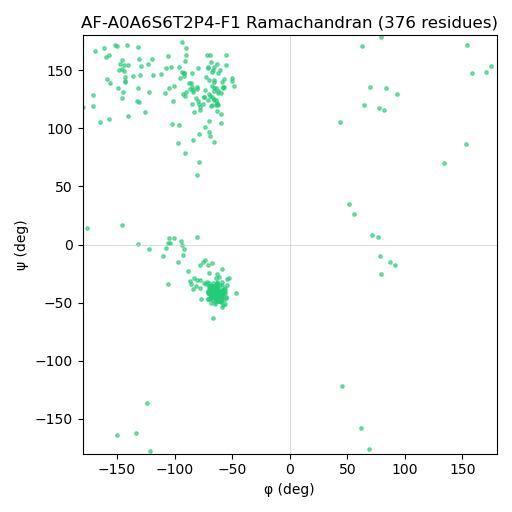 203 ? -31.279 7.522 57.415 1.00 92.50 203 GLN A C 1
ATOM 1563 O O . GLN A 1 203 ? -30.794 7.505 56.283 1.00 92.50 203 GLN A O 1
ATOM 1568 N N . LEU A 1 204 ? -32.387 6.828 57.701 1.00 91.50 204 LEU A N 1
ATOM 1569 C CA . LEU A 1 204 ? -33.144 6.084 56.686 1.00 91.50 204 LEU A CA 1
ATOM 1570 C C . LEU A 1 204 ? -33.708 7.008 55.592 1.00 91.50 204 LEU A C 1
ATOM 1572 O O . LEU A 1 204 ? -33.626 6.670 54.408 1.00 91.50 204 LEU A O 1
ATOM 1576 N N . LYS A 1 205 ? -34.234 8.188 55.957 1.00 93.94 205 LYS A N 1
ATOM 1577 C CA . LYS A 1 205 ? -34.717 9.200 54.999 1.00 93.94 205 LYS A CA 1
ATOM 1578 C C . LYS A 1 205 ? -33.574 9.720 54.120 1.00 93.94 205 LYS A C 1
ATOM 1580 O O . LYS A 1 205 ? -33.724 9.756 52.899 1.00 93.94 205 LYS A O 1
ATOM 1585 N N . ALA A 1 206 ? -32.417 10.030 54.710 1.00 90.56 206 ALA A N 1
ATOM 1586 C CA . ALA A 1 206 ? -31.218 10.464 53.990 1.00 90.56 206 ALA A CA 1
ATOM 1587 C C . ALA A 1 206 ? -30.674 9.378 53.040 1.00 90.56 206 ALA A C 1
ATOM 1589 O O . ALA A 1 206 ? -30.389 9.659 51.875 1.00 90.56 206 ALA A O 1
ATOM 1590 N N . ASN A 1 207 ? -30.597 8.122 53.489 1.00 89.62 207 ASN A N 1
ATOM 1591 C CA . ASN A 1 207 ? -30.162 6.995 52.659 1.00 89.62 207 ASN A CA 1
ATOM 1592 C C . ASN A 1 207 ? -31.128 6.739 51.492 1.00 89.62 207 ASN A C 1
ATOM 1594 O O . ASN A 1 207 ? -30.691 6.529 50.359 1.00 89.62 207 ASN A O 1
ATOM 1598 N N . ARG A 1 208 ? -32.445 6.824 51.732 1.00 89.69 208 ARG A N 1
ATOM 1599 C CA . ARG A 1 208 ? -33.463 6.720 50.676 1.00 89.69 208 ARG A CA 1
ATOM 1600 C C . ARG A 1 208 ? -33.329 7.854 49.658 1.00 89.69 208 ARG A C 1
ATOM 1602 O O . ARG A 1 208 ? -33.339 7.568 48.464 1.00 89.69 208 ARG A O 1
ATOM 1609 N N . ALA A 1 209 ? -33.132 9.095 50.111 1.00 84.81 209 ALA A N 1
ATOM 1610 C CA . ALA A 1 209 ? -32.904 10.252 49.243 1.00 84.81 209 ALA A CA 1
ATOM 1611 C C . ALA A 1 209 ? -31.655 10.071 48.358 1.00 84.81 209 ALA A C 1
ATOM 1613 O O . ALA A 1 209 ? -31.746 10.203 47.134 1.00 84.81 209 ALA A O 1
ATOM 1614 N N . ARG A 1 210 ? -30.521 9.660 48.949 1.00 81.38 210 ARG A N 1
ATOM 1615 C CA . ARG A 1 210 ? -29.269 9.343 48.233 1.00 81.38 210 ARG A CA 1
ATOM 1616 C C . ARG A 1 210 ? -29.471 8.258 47.168 1.00 81.38 210 ARG A C 1
ATOM 1618 O O . ARG A 1 210 ? -29.097 8.463 46.015 1.00 81.38 210 ARG A O 1
ATOM 1625 N N . HIS A 1 211 ? -30.134 7.149 47.506 1.00 73.44 211 HIS A N 1
ATOM 1626 C CA . HIS A 1 211 ? -30.441 6.092 46.535 1.00 73.44 211 HIS A CA 1
ATOM 1627 C C . HIS A 1 211 ? -31.392 6.548 45.417 1.00 73.44 211 HIS A C 1
ATOM 1629 O O . HIS A 1 211 ? -31.227 6.126 44.271 1.00 73.44 211 HIS A O 1
ATOM 1635 N N . THR A 1 212 ? -32.375 7.411 45.705 1.00 74.81 212 THR A N 1
ATOM 1636 C CA . THR A 1 212 ? -33.243 7.971 44.656 1.00 74.81 212 THR A CA 1
ATOM 1637 C C . THR A 1 212 ? -32.512 8.955 43.748 1.00 74.81 212 THR A C 1
ATOM 1639 O O . THR A 1 212 ? -32.763 8.940 42.546 1.00 74.81 212 THR A O 1
ATOM 1642 N N . ALA A 1 213 ? -31.578 9.752 44.276 1.00 72.38 213 ALA A N 1
ATOM 1643 C CA . ALA A 1 213 ? -30.745 10.647 43.476 1.00 72.38 213 ALA A CA 1
ATOM 1644 C C . ALA A 1 213 ? -29.823 9.852 42.535 1.00 72.38 213 ALA A C 1
ATOM 1646 O O . ALA A 1 213 ? -29.862 10.065 41.326 1.00 72.38 213 ALA A O 1
ATOM 1647 N N . GLN A 1 214 ? -29.104 8.850 43.057 1.00 68.44 214 GLN A N 1
ATOM 1648 C CA . GLN A 1 214 ? -28.262 7.950 42.252 1.00 68.44 214 GLN A CA 1
ATOM 1649 C C . GLN A 1 214 ? -29.046 7.225 41.146 1.00 68.44 214 GLN A C 1
ATOM 1651 O O . GLN A 1 214 ? -28.545 7.063 40.037 1.00 68.44 214 GLN A O 1
ATOM 1656 N N . LYS A 1 215 ? -30.295 6.810 41.410 1.00 68.31 215 LYS A N 1
ATOM 1657 C CA . LYS A 1 215 ? -31.160 6.201 40.383 1.00 68.31 215 LYS A CA 1
ATOM 1658 C C . LYS A 1 215 ? -31.644 7.175 39.305 1.00 68.31 215 LYS A C 1
ATOM 1660 O O . LYS A 1 215 ? -31.992 6.705 38.228 1.00 68.31 215 LYS A O 1
ATOM 1665 N N . LYS A 1 216 ? -31.705 8.481 39.588 1.00 68.88 216 LYS A N 1
ATOM 1666 C CA . LYS A 1 216 ? -32.069 9.513 38.602 1.00 68.88 216 LYS A CA 1
ATOM 1667 C C . LYS A 1 216 ? -30.884 9.915 37.720 1.00 68.88 216 LYS A C 1
ATOM 1669 O O . LYS A 1 216 ? -31.093 10.197 36.548 1.00 68.88 216 LYS A O 1
ATOM 1674 N N . THR A 1 217 ? -29.667 9.946 38.270 1.00 63.28 217 THR A N 1
ATOM 1675 C CA . THR A 1 217 ? -28.457 10.372 37.542 1.00 63.28 217 THR A CA 1
ATOM 1676 C C . THR A 1 217 ? -27.755 9.243 36.791 1.00 63.28 217 THR A C 1
ATOM 1678 O O . THR A 1 217 ? -27.041 9.511 35.828 1.00 63.28 217 THR A O 1
ATOM 1681 N N . ALA A 1 218 ? -27.954 7.981 37.184 1.00 64.38 218 ALA A N 1
ATOM 1682 C CA . ALA A 1 218 ? -27.442 6.848 36.424 1.00 64.38 218 ALA A CA 1
ATOM 1683 C C . ALA A 1 218 ? -28.093 6.808 35.024 1.00 64.38 218 ALA A C 1
ATOM 1685 O O . ALA A 1 218 ? -29.318 6.662 34.944 1.00 64.38 218 ALA A O 1
ATOM 1686 N N . PRO A 1 219 ? -27.320 6.882 33.918 1.00 70.19 219 PRO A N 1
ATOM 1687 C CA . PRO A 1 219 ? -27.885 6.771 32.580 1.00 70.19 219 PRO A CA 1
ATOM 1688 C C . PRO A 1 219 ? -28.636 5.447 32.460 1.00 70.19 219 PRO A C 1
ATOM 1690 O O . PRO A 1 219 ? -28.149 4.398 32.893 1.00 70.19 219 PRO A O 1
ATOM 1693 N N . SER A 1 220 ? -29.833 5.494 31.877 1.00 82.56 220 SER A N 1
ATOM 1694 C CA . SER A 1 220 ? -30.674 4.313 31.691 1.00 82.56 220 SER A CA 1
ATOM 1695 C C . SER A 1 220 ? -29.921 3.218 30.930 1.00 82.56 220 SER A C 1
ATOM 1697 O O . SER A 1 220 ? -29.049 3.499 30.107 1.00 82.56 220 SER A O 1
ATOM 1699 N N . MET A 1 221 ? -30.302 1.951 31.126 1.00 78.38 221 MET A N 1
ATOM 1700 C CA . MET A 1 221 ? -29.699 0.823 30.395 1.00 78.38 221 MET A CA 1
ATOM 1701 C C . MET A 1 221 ? -29.711 1.023 28.866 1.00 78.38 221 MET A C 1
ATOM 1703 O O . MET A 1 221 ? -28.808 0.548 28.182 1.00 78.38 221 MET A O 1
ATOM 1707 N N . ARG A 1 222 ? -30.697 1.767 28.334 1.00 79.12 222 ARG A N 1
ATOM 1708 C CA . ARG A 1 222 ? -30.769 2.167 26.920 1.00 79.12 222 ARG A CA 1
ATOM 1709 C C . ARG A 1 222 ? -29.707 3.213 26.558 1.00 79.12 222 ARG A C 1
ATOM 1711 O O . ARG A 1 222 ? -29.016 3.026 25.564 1.00 79.12 222 ARG A O 1
ATOM 1718 N N . GLN A 1 223 ? -29.537 4.267 27.358 1.00 84.31 223 GLN A N 1
ATOM 1719 C CA . GLN A 1 223 ? -28.479 5.271 27.152 1.00 84.31 223 GLN A CA 1
ATOM 1720 C C . GLN A 1 223 ? -27.081 4.640 27.258 1.00 84.31 223 GLN A C 1
ATOM 1722 O O . GLN A 1 223 ? -26.261 4.839 26.370 1.00 84.31 223 GLN A O 1
ATOM 1727 N N . GLN A 1 224 ? -26.842 3.779 28.253 1.00 86.50 224 GLN A N 1
ATOM 1728 C CA . GLN A 1 224 ? -25.580 3.035 28.389 1.00 86.50 224 GLN A CA 1
ATOM 1729 C C . GLN A 1 224 ? -25.303 2.065 27.230 1.00 86.50 224 GLN A C 1
ATOM 1731 O O . GLN A 1 224 ? -24.156 1.668 27.019 1.00 86.50 224 GLN A O 1
ATOM 1736 N N . TYR A 1 225 ? -26.342 1.592 26.538 1.00 85.75 225 TYR A N 1
ATOM 1737 C CA . TYR A 1 225 ? -26.196 0.760 25.344 1.00 85.75 225 TYR A CA 1
ATOM 1738 C C . TYR A 1 225 ? -25.824 1.614 24.128 1.00 85.75 225 TYR A C 1
ATOM 1740 O O . TYR A 1 225 ? -24.861 1.286 23.442 1.00 85.75 225 TYR A O 1
ATOM 1748 N N . ILE A 1 226 ? -26.528 2.733 23.920 1.00 90.69 226 ILE A N 1
ATOM 1749 C CA . ILE A 1 226 ? -26.263 3.696 22.839 1.00 90.69 226 ILE A CA 1
ATOM 1750 C C . ILE A 1 226 ? -24.831 4.237 22.943 1.00 90.69 226 ILE A C 1
ATOM 1752 O O . ILE A 1 226 ? -24.058 4.055 22.009 1.00 90.69 226 ILE A O 1
ATOM 1756 N N . GLN A 1 227 ? -24.427 4.742 24.113 1.00 90.62 227 GLN A N 1
ATOM 1757 C CA . GLN A 1 227 ? -23.070 5.252 24.352 1.00 90.62 227 GLN A CA 1
ATOM 1758 C C . GLN A 1 227 ? -21.983 4.208 24.054 1.00 90.62 227 GLN A C 1
ATOM 1760 O O . GLN A 1 227 ? -20.969 4.521 23.436 1.00 90.62 227 GLN A O 1
ATOM 1765 N N . ARG A 1 228 ? -22.187 2.941 24.447 1.00 93.12 228 ARG A N 1
ATOM 1766 C CA . ARG A 1 228 ? -21.235 1.858 24.134 1.00 93.12 228 ARG A CA 1
ATOM 1767 C C . ARG A 1 228 ? -21.195 1.520 22.647 1.00 93.12 228 ARG A C 1
ATOM 1769 O O . ARG A 1 228 ? -20.128 1.186 22.141 1.00 93.12 228 ARG A O 1
ATOM 1776 N N . TRP A 1 229 ? -22.329 1.585 21.955 1.00 90.06 229 TRP A N 1
ATOM 1777 C CA . TRP A 1 229 ? -22.393 1.365 20.512 1.00 90.06 229 TRP A CA 1
ATOM 1778 C C . TRP A 1 229 ? -21.679 2.492 19.749 1.00 90.06 229 TRP A C 1
ATOM 1780 O O . TRP A 1 229 ? -20.832 2.213 18.904 1.00 90.06 229 TRP A O 1
ATOM 1790 N N . GLU A 1 230 ? -21.920 3.750 20.122 1.00 95.06 230 GLU A N 1
ATOM 1791 C CA . GLU A 1 230 ? -21.238 4.932 19.576 1.00 95.06 230 GLU A CA 1
ATOM 1792 C C . GLU A 1 230 ? -19.722 4.874 19.815 1.00 95.06 230 GLU A C 1
ATOM 1794 O O . GLU A 1 230 ? -18.944 5.045 18.878 1.00 95.06 230 GLU A O 1
ATOM 1799 N N . GLN A 1 231 ? -19.286 4.534 21.034 1.00 94.38 231 GLN A N 1
ATOM 1800 C CA . GLN A 1 231 ? -17.868 4.326 21.360 1.00 94.38 231 GLN A CA 1
ATOM 1801 C C . GLN A 1 231 ? -17.225 3.220 20.510 1.00 94.38 231 GLN A C 1
ATOM 1803 O O . GLN A 1 231 ? -16.082 3.366 20.076 1.00 94.38 231 GLN A O 1
ATOM 1808 N N . GLN A 1 232 ? -17.941 2.124 20.234 1.00 94.94 232 GLN A N 1
ATOM 1809 C CA . GLN A 1 232 ? -17.451 1.066 19.344 1.00 94.94 232 GLN A CA 1
ATOM 1810 C C . GLN A 1 232 ? -17.325 1.549 17.894 1.00 94.94 232 GLN A C 1
ATOM 1812 O O . GLN A 1 232 ? -16.309 1.268 17.259 1.00 94.94 232 GLN A O 1
ATOM 1817 N N . GLN A 1 233 ? -18.300 2.307 17.381 1.00 95.50 233 GLN A N 1
ATOM 1818 C CA . GLN A 1 233 ? -18.226 2.893 16.037 1.00 95.50 233 GLN A CA 1
ATOM 1819 C C . GLN A 1 233 ? -17.080 3.909 15.918 1.00 95.50 233 GLN A C 1
ATOM 1821 O O . GLN A 1 233 ? -16.308 3.857 14.959 1.00 95.50 233 GLN A O 1
ATOM 1826 N N . ALA A 1 234 ? -16.909 4.782 16.915 1.00 95.19 234 ALA A N 1
ATOM 1827 C CA . ALA A 1 234 ? -15.810 5.743 16.978 1.00 95.19 234 ALA A CA 1
ATOM 1828 C C . ALA A 1 234 ? -14.442 5.041 17.008 1.00 95.19 234 ALA A C 1
ATOM 1830 O O . ALA A 1 234 ? -13.555 5.386 16.227 1.00 95.19 234 ALA A O 1
ATOM 1831 N N . LYS A 1 235 ? -14.296 3.992 17.831 1.00 95.06 235 LYS A N 1
ATOM 1832 C CA . LYS A 1 235 ? -13.082 3.166 17.881 1.00 95.06 235 LYS A CA 1
ATOM 1833 C C . LYS A 1 235 ? -12.779 2.511 16.526 1.00 95.06 235 LYS A C 1
ATOM 1835 O O . LYS A 1 235 ? -11.671 2.660 16.022 1.00 95.06 235 LYS A O 1
ATOM 1840 N N . GLN A 1 236 ? -13.763 1.867 15.894 1.00 95.12 236 GLN A N 1
ATOM 1841 C CA . GLN A 1 236 ? -13.598 1.242 14.572 1.00 95.12 236 GLN A CA 1
ATOM 1842 C C . GLN A 1 236 ? -13.303 2.255 13.452 1.00 95.12 236 GLN A C 1
ATOM 1844 O O . GLN A 1 236 ? -12.682 1.909 12.445 1.00 95.12 236 GLN A O 1
ATOM 1849 N N . LYS A 1 237 ? -13.772 3.503 13.574 1.00 95.56 237 LYS A N 1
ATOM 1850 C CA . LYS A 1 237 ? -13.408 4.591 12.656 1.00 95.56 237 LYS A CA 1
ATOM 1851 C C . LYS A 1 237 ? -11.935 4.973 12.836 1.00 95.56 237 LYS A C 1
ATOM 1853 O O . LYS A 1 237 ? -11.203 4.979 11.851 1.00 95.56 237 LYS A O 1
ATOM 1858 N N . LEU A 1 238 ? -11.502 5.206 14.077 1.00 94.75 238 LEU A N 1
ATOM 1859 C CA . LEU A 1 238 ? -10.121 5.565 14.413 1.00 94.75 238 LEU A CA 1
ATOM 1860 C C . LEU A 1 238 ? -9.118 4.473 14.003 1.00 94.75 238 LEU A C 1
ATOM 1862 O O . LEU A 1 238 ? -8.102 4.775 13.385 1.00 94.75 238 LEU A O 1
ATOM 1866 N N . GLU A 1 239 ? -9.417 3.201 14.279 1.00 92.56 239 GLU A N 1
ATOM 1867 C CA . GLU A 1 239 ? -8.558 2.069 13.898 1.00 92.56 239 GLU A CA 1
ATOM 1868 C C . GLU A 1 239 ? -8.370 1.976 12.371 1.00 92.56 239 GLU A C 1
ATOM 1870 O O . GLU A 1 239 ? -7.248 1.791 11.898 1.00 92.56 239 GLU A O 1
ATOM 1875 N N . ARG A 1 240 ? -9.439 2.189 11.586 1.00 92.25 240 ARG A N 1
ATOM 1876 C CA . ARG A 1 240 ? -9.363 2.239 10.113 1.00 92.25 240 ARG A CA 1
ATOM 1877 C C . ARG A 1 240 ? -8.577 3.444 9.597 1.00 92.25 240 ARG A C 1
ATOM 1879 O O . ARG A 1 240 ? -7.875 3.323 8.595 1.00 92.25 240 ARG A O 1
ATOM 1886 N N . GLU A 1 241 ? -8.677 4.593 10.259 1.00 91.38 241 GLU A N 1
ATOM 1887 C CA . GLU A 1 241 ? -7.917 5.790 9.890 1.00 91.38 241 GLU A CA 1
ATOM 1888 C C . GLU A 1 241 ? -6.414 5.610 10.150 1.00 91.38 241 GLU A C 1
ATOM 1890 O O . GLU A 1 241 ? -5.597 5.910 9.277 1.00 91.38 241 GLU A O 1
ATOM 1895 N N . ILE A 1 242 ? -6.049 5.049 11.309 1.00 92.25 242 ILE A N 1
ATOM 1896 C CA . ILE A 1 242 ? -4.662 4.713 11.658 1.00 92.25 242 ILE A CA 1
ATOM 1897 C C . ILE A 1 242 ? -4.082 3.715 10.648 1.00 92.25 242 ILE A C 1
ATOM 1899 O O . ILE A 1 242 ? -2.961 3.909 10.178 1.00 92.25 242 ILE A O 1
ATOM 1903 N N . GLU A 1 243 ? -4.829 2.672 10.277 1.00 88.94 243 GLU A N 1
ATOM 1904 C CA . GLU A 1 243 ? -4.347 1.692 9.298 1.00 88.94 243 GLU A CA 1
ATOM 1905 C C . GLU A 1 243 ? -4.237 2.280 7.882 1.00 88.94 243 GLU A C 1
ATOM 1907 O O . GLU A 1 243 ? -3.267 1.980 7.186 1.00 88.94 243 GLU A O 1
ATOM 1912 N N . SER A 1 244 ? -5.140 3.186 7.474 1.00 87.75 244 SER A N 1
ATOM 1913 C CA . SER A 1 244 ? -4.962 3.950 6.227 1.00 87.75 244 SER A CA 1
ATOM 1914 C C . SER A 1 244 ? -3.663 4.745 6.262 1.00 87.75 244 SER A C 1
ATOM 1916 O O . SER A 1 244 ? -2.823 4.547 5.395 1.00 87.75 244 SER A O 1
ATOM 1918 N N . LYS A 1 245 ? -3.442 5.561 7.302 1.00 90.25 245 LYS A N 1
ATOM 1919 C CA . LYS A 1 245 ? -2.224 6.375 7.446 1.00 90.25 245 LYS A CA 1
ATOM 1920 C C . LYS A 1 245 ? -0.949 5.516 7.409 1.00 90.25 245 LYS A C 1
ATOM 1922 O O . LYS A 1 245 ? 0.035 5.904 6.786 1.00 90.25 245 LYS A O 1
ATOM 1927 N N . LYS A 1 246 ? -0.973 4.310 7.993 1.00 90.38 246 LYS A N 1
ATOM 1928 C CA . LYS A 1 246 ? 0.123 3.324 7.894 1.00 90.38 246 LYS A CA 1
ATOM 1929 C C . LYS A 1 246 ? 0.276 2.703 6.501 1.00 90.38 246 LYS A C 1
ATOM 1931 O O . LYS A 1 246 ? 1.385 2.326 6.126 1.00 90.38 246 LYS A O 1
ATOM 1936 N N . ALA A 1 247 ? -0.805 2.508 5.750 1.00 89.50 247 ALA A N 1
ATOM 1937 C CA . ALA A 1 247 ? -0.745 2.053 4.359 1.00 89.50 247 ALA A CA 1
ATOM 1938 C C . ALA A 1 247 ? -0.168 3.144 3.444 1.00 89.50 247 ALA A C 1
ATOM 1940 O O . ALA A 1 247 ? 0.710 2.858 2.634 1.00 89.50 247 ALA A O 1
ATOM 1941 N N . ASP A 1 248 ? -0.588 4.390 3.644 1.00 90.50 248 ASP A N 1
ATOM 1942 C CA . ASP A 1 248 ? -0.119 5.552 2.890 1.00 90.50 248 ASP A CA 1
ATOM 1943 C C . ASP A 1 248 ? 1.382 5.814 3.176 1.00 90.50 248 ASP A C 1
ATOM 1945 O O . ASP A 1 248 ? 2.176 6.000 2.255 1.00 90.50 248 ASP A O 1
ATOM 1949 N N . ALA A 1 249 ? 1.828 5.671 4.433 1.00 92.06 249 ALA A N 1
ATOM 1950 C CA . ALA A 1 249 ? 3.250 5.727 4.798 1.00 92.06 249 ALA A CA 1
ATOM 1951 C C . ALA A 1 249 ? 4.100 4.597 4.172 1.00 92.06 249 ALA A C 1
ATOM 1953 O O . ALA A 1 249 ? 5.234 4.838 3.753 1.00 92.06 249 ALA A O 1
ATOM 1954 N N . ARG A 1 250 ? 3.566 3.368 4.064 1.00 94.44 250 ARG A N 1
ATOM 1955 C CA . ARG A 1 250 ? 4.229 2.258 3.344 1.00 94.44 250 ARG A CA 1
ATOM 1956 C C . ARG A 1 250 ? 4.377 2.565 1.856 1.00 94.44 250 ARG A C 1
ATOM 1958 O O . ARG A 1 250 ? 5.458 2.366 1.311 1.00 94.44 250 ARG A O 1
ATOM 1965 N N . VAL A 1 251 ? 3.329 3.090 1.218 1.00 94.44 251 VAL A N 1
ATOM 1966 C CA . VAL A 1 251 ? 3.345 3.519 -0.192 1.00 94.44 251 VAL A CA 1
ATOM 1967 C C . VAL A 1 251 ? 4.452 4.542 -0.446 1.00 94.44 251 VAL A C 1
ATOM 1969 O O . VAL A 1 251 ? 5.282 4.344 -1.336 1.00 94.44 251 VAL A O 1
ATOM 1972 N N . GLU A 1 252 ? 4.522 5.596 0.365 1.00 95.19 252 GLU A N 1
ATOM 1973 C CA . GLU A 1 252 ? 5.558 6.621 0.213 1.00 95.19 252 GLU A CA 1
ATOM 1974 C C . GLU A 1 252 ? 6.961 6.080 0.522 1.00 95.19 252 GLU A C 1
ATOM 1976 O O . GLU A 1 252 ? 7.919 6.438 -0.160 1.00 95.19 252 GLU A O 1
ATOM 1981 N N . SER A 1 253 ? 7.094 5.135 1.457 1.00 96.81 253 SER A N 1
ATOM 1982 C CA . SER A 1 253 ? 8.357 4.429 1.706 1.00 96.81 253 SER A CA 1
ATOM 1983 C C . SER A 1 253 ? 8.802 3.574 0.507 1.00 96.81 253 SER A C 1
ATOM 1985 O O . SER A 1 253 ? 9.981 3.590 0.144 1.00 96.81 253 SER A O 1
ATOM 1987 N N . VAL A 1 254 ? 7.886 2.875 -0.177 1.00 97.69 254 VAL A N 1
ATOM 1988 C CA . VAL A 1 254 ? 8.180 2.143 -1.429 1.00 97.69 254 VAL A CA 1
ATOM 1989 C C . VAL A 1 254 ? 8.663 3.108 -2.515 1.00 97.69 254 VAL A C 1
ATOM 1991 O O . VAL A 1 254 ? 9.709 2.879 -3.126 1.00 97.69 254 VAL A O 1
ATOM 1994 N N . ILE A 1 255 ? 7.950 4.219 -2.720 1.00 98.06 255 ILE A N 1
ATOM 1995 C CA . ILE A 1 255 ? 8.315 5.251 -3.701 1.00 98.06 255 ILE A CA 1
ATOM 1996 C C . ILE A 1 255 ? 9.676 5.873 -3.371 1.00 98.06 255 ILE A C 1
ATOM 1998 O O . ILE A 1 255 ? 10.505 6.047 -4.263 1.00 98.06 255 ILE A O 1
ATOM 2002 N N . HIS A 1 256 ? 9.938 6.180 -2.101 1.00 98.25 256 HIS A N 1
ATOM 2003 C CA . HIS A 1 256 ? 11.206 6.742 -1.647 1.00 98.25 256 HIS A CA 1
ATOM 2004 C C . HIS A 1 256 ? 12.367 5.774 -1.917 1.00 98.25 256 HIS A C 1
ATOM 2006 O O . HIS A 1 256 ? 13.366 6.177 -2.514 1.00 98.25 256 HIS A O 1
ATOM 2012 N N . ASN A 1 257 ? 12.226 4.490 -1.572 1.00 98.12 257 ASN A N 1
ATOM 2013 C CA . ASN A 1 257 ? 13.254 3.482 -1.851 1.00 98.12 257 ASN A CA 1
ATOM 2014 C C . ASN A 1 257 ? 13.533 3.324 -3.356 1.00 98.12 257 ASN A C 1
ATOM 2016 O O . ASN A 1 257 ? 14.692 3.153 -3.728 1.00 98.12 257 ASN A O 1
ATOM 2020 N N . ALA A 1 258 ? 12.514 3.463 -4.211 1.00 98.19 258 ALA A N 1
ATOM 2021 C CA . ALA A 1 258 ? 12.680 3.471 -5.664 1.00 98.19 258 ALA A CA 1
ATOM 2022 C C . ALA A 1 258 ? 13.393 4.736 -6.172 1.00 98.19 258 ALA A C 1
ATOM 2024 O O . ALA A 1 258 ? 14.339 4.649 -6.955 1.00 98.19 258 ALA A O 1
ATOM 2025 N N . LYS A 1 259 ? 12.974 5.920 -5.700 1.00 98.44 259 LYS A N 1
ATOM 2026 C CA . LYS A 1 259 ? 13.579 7.211 -6.070 1.00 98.44 259 LYS A CA 1
ATOM 2027 C C . LYS A 1 259 ? 15.042 7.324 -5.629 1.00 98.44 259 LYS A C 1
ATOM 2029 O O . LYS A 1 259 ? 15.822 7.930 -6.353 1.00 98.44 259 LYS A O 1
ATOM 2034 N N . LYS A 1 260 ? 15.435 6.697 -4.511 1.00 98.25 260 LYS A N 1
ATOM 2035 C CA . LYS A 1 260 ? 16.843 6.602 -4.074 1.00 98.25 260 LYS A CA 1
ATOM 2036 C C . LYS A 1 260 ? 17.765 5.910 -5.083 1.00 98.25 260 LYS A C 1
ATOM 2038 O O . LYS A 1 260 ? 18.967 6.118 -5.009 1.00 98.25 260 LYS A O 1
ATOM 2043 N N . GLN A 1 261 ? 17.225 5.103 -6.000 1.00 98.31 261 GLN A N 1
ATOM 2044 C CA . GLN A 1 261 ? 18.012 4.417 -7.030 1.00 98.31 261 GLN A CA 1
ATOM 2045 C C . GLN A 1 261 ? 18.059 5.189 -8.359 1.00 98.31 261 GLN A C 1
ATOM 2047 O O . GLN A 1 261 ? 18.606 4.682 -9.334 1.00 98.31 261 GLN A O 1
ATOM 2052 N N . ILE A 1 262 ? 17.476 6.393 -8.454 1.00 98.44 262 ILE A N 1
ATOM 2053 C CA . ILE A 1 262 ? 17.592 7.224 -9.664 1.00 98.44 262 ILE A CA 1
ATOM 2054 C C . ILE A 1 262 ? 19.074 7.526 -9.918 1.00 98.44 262 ILE A C 1
ATOM 2056 O O . ILE A 1 262 ? 19.802 7.922 -9.014 1.00 98.44 262 ILE A O 1
ATOM 2060 N N . GLY A 1 263 ? 19.526 7.305 -11.154 1.00 97.25 263 GLY A N 1
ATOM 2061 C CA . GLY A 1 263 ? 20.942 7.379 -11.521 1.00 97.25 263 GLY A CA 1
ATOM 2062 C C . GLY A 1 263 ? 21.710 6.053 -11.412 1.00 97.25 263 GLY A C 1
ATOM 2063 O O . GLY A 1 263 ? 22.742 5.915 -12.070 1.00 97.25 263 GLY A O 1
ATOM 2064 N N . THR A 1 264 ? 21.204 5.047 -10.688 1.00 97.62 264 THR A N 1
ATOM 2065 C CA . THR A 1 264 ? 21.782 3.692 -10.686 1.00 97.62 264 THR A CA 1
ATOM 2066 C C . THR A 1 264 ? 21.630 3.045 -12.065 1.00 97.62 264 THR A C 1
ATOM 2068 O O . THR A 1 264 ? 20.619 3.220 -12.752 1.00 97.62 264 THR A O 1
ATOM 2071 N N . GLN A 1 265 ? 22.648 2.297 -12.491 1.00 96.38 265 GLN A N 1
ATOM 2072 C CA . GLN A 1 265 ? 22.707 1.682 -13.814 1.00 96.38 265 GLN A CA 1
ATOM 2073 C C . GLN A 1 265 ? 21.698 0.529 -13.971 1.00 96.38 265 GLN A C 1
ATOM 2075 O O . GLN A 1 265 ? 21.500 -0.270 -13.050 1.00 96.38 265 GLN A O 1
ATOM 2080 N N . TYR A 1 266 ? 21.080 0.413 -15.154 1.00 97.69 266 TYR A N 1
ATOM 2081 C CA . TYR A 1 266 ? 20.318 -0.785 -15.506 1.00 97.69 266 TYR A CA 1
ATOM 2082 C C . TYR A 1 266 ? 21.257 -1.971 -15.714 1.00 97.69 266 TYR A C 1
ATOM 2084 O O . TYR A 1 266 ? 22.165 -1.900 -16.548 1.00 97.69 266 TYR A O 1
ATOM 2092 N N . VAL A 1 267 ? 20.967 -3.079 -15.036 1.00 97.69 267 VAL A N 1
ATOM 2093 C CA . VAL A 1 267 ? 21.669 -4.360 -15.175 1.00 97.69 267 VAL A CA 1
ATOM 2094 C C . VAL A 1 267 ? 20.626 -5.467 -15.301 1.00 97.69 267 VAL A C 1
ATOM 2096 O O . VAL A 1 267 ? 19.752 -5.605 -14.446 1.00 97.69 267 VAL A O 1
ATOM 2099 N N . TRP A 1 268 ? 20.691 -6.250 -16.380 1.00 95.62 268 TRP A N 1
ATOM 2100 C CA . TRP A 1 268 ? 19.781 -7.380 -16.595 1.00 95.62 268 TRP A CA 1
ATOM 2101 C C . TRP A 1 268 ? 19.962 -8.423 -15.485 1.00 95.62 268 TRP A C 1
ATOM 2103 O O . TRP A 1 268 ? 21.089 -8.783 -15.163 1.00 95.62 268 TRP A O 1
ATOM 2113 N N . GLY A 1 269 ? 18.874 -8.881 -14.861 1.00 94.19 269 GLY A N 1
ATOM 2114 C CA . GLY A 1 269 ? 18.958 -9.764 -13.693 1.00 94.19 269 GLY A CA 1
ATOM 2115 C C . GLY A 1 269 ? 19.281 -9.042 -12.373 1.00 94.19 269 GLY A C 1
ATOM 2116 O O . GLY A 1 269 ? 19.097 -9.631 -11.305 1.00 94.19 269 GLY A O 1
ATOM 2117 N N . GLY A 1 270 ? 19.649 -7.757 -12.407 1.00 96.50 270 GLY A N 1
ATOM 2118 C CA . GLY A 1 270 ? 19.947 -6.950 -11.224 1.00 96.50 270 GLY A CA 1
ATOM 2119 C C . GLY A 1 270 ? 18.728 -6.715 -10.324 1.00 96.50 270 GLY A C 1
ATOM 2120 O O . GLY A 1 270 ? 17.617 -6.467 -10.802 1.00 96.50 270 GLY A O 1
ATOM 2121 N N . ALA A 1 271 ? 18.939 -6.770 -9.008 1.00 96.12 271 ALA A N 1
ATOM 2122 C CA . ALA A 1 271 ? 17.910 -6.569 -7.983 1.00 96.12 271 ALA A CA 1
ATOM 2123 C C . ALA A 1 271 ? 18.442 -5.873 -6.707 1.00 96.12 271 ALA A C 1
ATOM 2125 O O . ALA A 1 271 ? 17.806 -5.936 -5.652 1.00 96.12 271 ALA A O 1
ATOM 2126 N N . SER A 1 272 ? 19.613 -5.221 -6.765 1.00 95.94 272 SER A N 1
ATOM 2127 C CA . SER A 1 272 ? 20.216 -4.567 -5.595 1.00 95.94 272 SER A CA 1
ATOM 2128 C C . SER A 1 272 ? 21.006 -3.305 -5.962 1.00 95.94 272 SER A C 1
ATOM 2130 O O . SER A 1 272 ? 21.547 -3.235 -7.061 1.00 95.94 272 SER A O 1
ATOM 2132 N N . PRO A 1 273 ? 21.186 -2.341 -5.036 1.00 94.44 273 PRO A N 1
ATOM 2133 C CA . PRO A 1 273 ? 21.979 -1.140 -5.313 1.00 94.44 273 PRO A CA 1
ATOM 2134 C C . PRO A 1 273 ? 23.431 -1.448 -5.709 1.00 94.44 273 PRO A C 1
ATOM 2136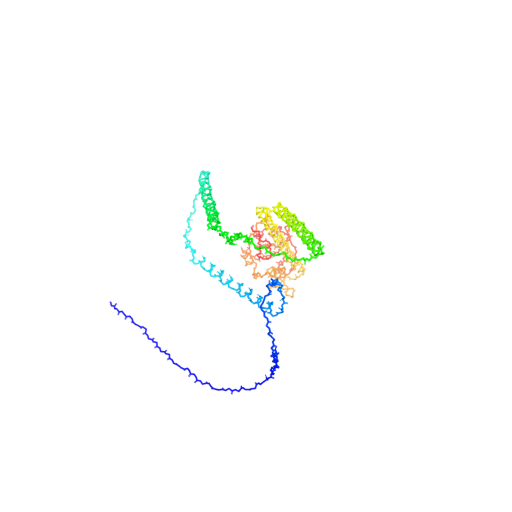 O O . PRO A 1 273 ? 24.003 -0.732 -6.522 1.00 94.44 273 PRO A O 1
ATOM 2139 N N . LYS A 1 274 ? 24.010 -2.534 -5.169 1.00 94.25 274 LYS A N 1
ATOM 2140 C CA . LYS A 1 274 ? 25.388 -2.968 -5.459 1.00 94.25 274 LYS A CA 1
ATOM 2141 C C . LYS A 1 274 ? 25.544 -3.579 -6.855 1.00 94.25 274 LYS A C 1
ATOM 2143 O O . LYS A 1 274 ? 26.596 -3.439 -7.459 1.00 94.25 274 LYS A O 1
ATOM 2148 N N . THR A 1 275 ? 24.517 -4.273 -7.348 1.00 93.06 275 THR A N 1
ATOM 2149 C CA . THR A 1 275 ? 24.547 -5.007 -8.628 1.00 93.06 275 THR A CA 1
ATOM 2150 C C . THR A 1 275 ? 23.796 -4.301 -9.755 1.00 93.06 275 THR A C 1
ATOM 2152 O O . THR A 1 275 ? 23.693 -4.839 -10.854 1.00 93.06 275 THR A O 1
ATOM 2155 N N . GLY A 1 276 ? 23.234 -3.120 -9.492 1.00 95.88 276 GLY A N 1
ATOM 2156 C CA . GLY A 1 276 ? 22.255 -2.496 -10.372 1.00 95.88 276 GLY A CA 1
ATOM 2157 C C . GLY A 1 276 ? 20.912 -3.237 -10.396 1.00 95.88 276 GLY A C 1
ATOM 2158 O O . GLY A 1 276 ? 20.665 -4.207 -9.670 1.00 95.88 276 GLY A O 1
ATOM 2159 N N . PHE A 1 277 ? 20.007 -2.753 -11.246 1.00 98.31 277 PHE A N 1
ATOM 2160 C CA . PHE A 1 277 ? 18.619 -3.219 -11.286 1.00 98.31 277 PHE A CA 1
ATOM 2161 C C . PHE A 1 277 ? 18.105 -3.438 -12.708 1.00 98.31 277 PHE A C 1
ATOM 2163 O O . PHE A 1 277 ? 18.370 -2.627 -13.594 1.00 98.31 277 PHE A O 1
ATOM 2170 N N . ASP A 1 278 ? 17.254 -4.448 -12.895 1.00 98.00 278 ASP A N 1
ATOM 2171 C CA . ASP A 1 278 ? 16.252 -4.434 -13.963 1.00 98.00 278 ASP A CA 1
ATOM 2172 C C . ASP A 1 278 ? 14.902 -3.894 -13.462 1.00 98.00 278 ASP A C 1
ATOM 2174 O O . ASP A 1 278 ? 14.718 -3.601 -12.278 1.00 98.00 278 ASP A O 1
ATOM 2178 N N . CYS A 1 279 ? 13.946 -3.732 -14.380 1.00 97.94 279 CYS A N 1
ATOM 2179 C CA . CYS A 1 279 ? 12.645 -3.123 -14.096 1.00 97.94 279 CYS A CA 1
ATOM 2180 C C . CYS A 1 279 ? 11.894 -3.806 -12.940 1.00 97.94 279 CYS A C 1
ATOM 2182 O O . CYS A 1 279 ? 11.406 -3.138 -12.030 1.00 97.94 279 CYS A O 1
ATOM 2184 N N . SER A 1 280 ? 11.867 -5.136 -12.934 1.00 98.31 280 SER A N 1
ATOM 2185 C CA . SER A 1 280 ? 11.210 -5.953 -11.916 1.00 98.31 280 SER A CA 1
ATOM 2186 C C . SER A 1 280 ? 12.040 -6.114 -10.640 1.00 98.31 280 SER A C 1
ATOM 2188 O O . SER A 1 280 ? 11.459 -6.198 -9.557 1.00 98.31 280 SER A O 1
ATOM 2190 N N . GLY A 1 281 ? 13.373 -6.098 -10.741 1.00 98.31 281 GLY A N 1
ATOM 2191 C CA . GLY A 1 281 ? 14.283 -6.092 -9.595 1.00 98.31 281 GLY A CA 1
ATOM 2192 C C . GLY A 1 281 ? 14.196 -4.800 -8.776 1.00 98.31 281 GLY A C 1
ATOM 2193 O O . GLY A 1 281 ? 14.162 -4.856 -7.547 1.00 98.31 281 GLY A O 1
ATOM 2194 N N . LEU A 1 282 ? 14.062 -3.642 -9.436 1.00 98.69 282 LEU A N 1
ATOM 2195 C CA . LEU A 1 282 ? 13.805 -2.357 -8.770 1.00 98.69 282 LEU A CA 1
ATOM 2196 C C . LEU A 1 282 ? 12.489 -2.390 -7.980 1.00 98.69 282 LEU A C 1
ATOM 2198 O O . LEU A 1 282 ? 12.449 -1.962 -6.823 1.00 98.69 282 LEU A O 1
ATOM 2202 N N . VAL A 1 283 ? 11.422 -2.930 -8.580 1.00 98.50 283 VAL A N 1
ATOM 2203 C CA . VAL A 1 283 ? 10.128 -3.114 -7.903 1.00 98.50 283 VAL A CA 1
ATOM 2204 C C . VAL A 1 283 ? 10.266 -4.043 -6.700 1.00 98.50 283 VAL A C 1
ATOM 2206 O O . VAL A 1 283 ? 9.801 -3.699 -5.615 1.00 98.50 283 VAL A O 1
ATOM 2209 N N . GLN A 1 284 ? 10.943 -5.184 -6.856 1.00 98.06 284 GLN A N 1
ATOM 2210 C CA . GLN A 1 284 ? 11.133 -6.153 -5.776 1.00 98.06 284 GLN A CA 1
ATOM 2211 C C . GLN A 1 284 ? 11.895 -5.554 -4.589 1.00 98.06 284 GLN A C 1
ATOM 2213 O O . GLN A 1 284 ? 11.466 -5.705 -3.445 1.00 98.06 284 GLN A O 1
ATOM 2218 N N . HIS A 1 285 ? 12.975 -4.818 -4.856 1.00 98.19 285 HIS A N 1
ATOM 2219 C CA . HIS A 1 285 ? 13.737 -4.107 -3.835 1.00 98.19 285 HIS A CA 1
ATOM 2220 C C . HIS A 1 285 ? 12.893 -3.048 -3.115 1.00 98.19 285 HIS A C 1
ATOM 2222 O O . HIS A 1 285 ? 12.851 -3.016 -1.885 1.00 98.19 285 HIS A O 1
ATOM 2228 N N . SER A 1 286 ? 12.180 -2.214 -3.875 1.00 98.06 286 SER A N 1
ATOM 2229 C CA . SER A 1 286 ? 11.391 -1.103 -3.333 1.00 98.06 286 SER A CA 1
ATOM 2230 C C . SER A 1 286 ? 10.204 -1.589 -2.497 1.00 98.06 286 SER A C 1
ATOM 2232 O O . SER A 1 286 ? 9.967 -1.059 -1.416 1.00 98.06 286 SER A O 1
ATOM 2234 N N . MET A 1 287 ? 9.500 -2.636 -2.944 1.00 97.38 287 MET A N 1
ATOM 2235 C CA . MET A 1 287 ? 8.398 -3.268 -2.200 1.00 97.38 287 MET A CA 1
ATOM 2236 C C . MET A 1 287 ? 8.885 -3.936 -0.907 1.00 97.38 287 MET A C 1
ATOM 2238 O O . MET A 1 287 ? 8.261 -3.781 0.146 1.00 97.38 287 MET A O 1
ATOM 2242 N N . ASN A 1 288 ? 10.035 -4.617 -0.961 1.00 96.81 288 ASN A N 1
ATOM 2243 C CA . ASN A 1 288 ? 10.646 -5.254 0.203 1.00 96.81 288 ASN A CA 1
ATOM 2244 C C . ASN A 1 288 ? 11.088 -4.216 1.248 1.00 96.81 288 ASN A C 1
ATOM 2246 O O . ASN A 1 288 ? 10.703 -4.319 2.409 1.00 96.81 288 ASN A O 1
ATOM 2250 N N . LYS A 1 289 ? 11.844 -3.188 0.838 1.00 96.56 289 LYS A N 1
ATOM 2251 C CA . LYS A 1 289 ? 12.369 -2.157 1.749 1.00 96.56 289 LYS A CA 1
ATOM 2252 C C . LYS A 1 289 ? 11.315 -1.158 2.223 1.00 96.56 289 LYS A C 1
ATOM 2254 O O . LYS A 1 289 ? 11.410 -0.684 3.349 1.00 96.56 289 LYS A O 1
ATOM 2259 N N . GLY A 1 290 ? 10.326 -0.845 1.388 1.00 94.81 290 GLY A N 1
ATOM 2260 C CA . GLY A 1 290 ? 9.296 0.140 1.706 1.00 94.81 290 GLY A CA 1
ATOM 2261 C C . GLY A 1 290 ? 8.128 -0.407 2.527 1.00 94.81 290 GLY A C 1
ATOM 2262 O O . GLY A 1 290 ? 7.634 0.279 3.419 1.00 94.81 290 GLY A O 1
ATOM 2263 N N . ALA A 1 291 ? 7.696 -1.641 2.243 1.00 94.56 291 ALA A N 1
ATOM 2264 C CA . ALA A 1 291 ? 6.487 -2.224 2.829 1.00 94.56 291 ALA A CA 1
ATOM 2265 C C . ALA A 1 291 ? 6.662 -3.642 3.404 1.00 94.56 291 ALA A C 1
ATOM 2267 O O . ALA A 1 291 ? 5.687 -4.222 3.878 1.00 94.56 291 ALA A O 1
ATOM 2268 N N . GLY A 1 292 ? 7.864 -4.227 3.353 1.00 95.56 292 GLY A N 1
ATOM 2269 C CA . GLY A 1 292 ? 8.108 -5.607 3.791 1.00 95.56 292 GLY A CA 1
ATOM 2270 C C . GLY A 1 292 ? 7.524 -6.677 2.860 1.00 95.56 292 GLY A C 1
ATOM 2271 O O . GLY A 1 292 ? 7.532 -7.860 3.202 1.00 95.56 292 GLY A O 1
ATOM 2272 N N . VAL A 1 293 ? 7.014 -6.295 1.683 1.00 94.44 293 VAL A N 1
ATOM 2273 C CA . VAL A 1 293 ? 6.296 -7.210 0.786 1.00 94.44 293 VAL A CA 1
ATOM 2274 C C . VAL A 1 293 ? 7.249 -7.866 -0.205 1.00 94.44 293 VAL A C 1
ATOM 2276 O O . VAL A 1 293 ? 7.997 -7.201 -0.922 1.00 94.44 293 VAL A O 1
ATOM 2279 N N . LYS A 1 294 ? 7.193 -9.199 -0.274 1.00 95.12 294 LYS A N 1
ATOM 2280 C CA . LYS A 1 294 ? 7.864 -9.992 -1.308 1.00 95.12 294 LYS A CA 1
ATOM 2281 C C . LYS A 1 294 ? 6.973 -10.051 -2.548 1.00 95.12 294 LYS A C 1
ATOM 2283 O O . LYS A 1 294 ? 5.795 -10.378 -2.444 1.00 95.12 294 LYS A O 1
ATOM 2288 N N . VAL A 1 295 ? 7.549 -9.772 -3.713 1.00 96.06 295 VAL A N 1
ATOM 2289 C CA . VAL A 1 295 ? 6.884 -9.892 -5.020 1.00 96.06 295 VAL A CA 1
ATOM 2290 C C . VAL A 1 295 ? 7.682 -10.826 -5.939 1.00 96.06 295 VAL A C 1
ATOM 2292 O O . VAL A 1 295 ? 8.897 -10.957 -5.739 1.00 96.06 295 VAL A O 1
ATOM 2295 N N . PRO A 1 296 ? 7.039 -11.467 -6.937 1.00 97.31 296 PRO A N 1
ATOM 2296 C CA . PRO A 1 296 ? 7.713 -12.335 -7.905 1.00 97.31 296 PRO A CA 1
ATOM 2297 C C . PRO A 1 296 ? 8.860 -11.650 -8.655 1.00 97.31 296 PRO A C 1
ATOM 2299 O O . PRO A 1 296 ? 8.954 -10.419 -8.681 1.00 97.31 296 PRO A O 1
ATOM 2302 N N . ARG A 1 297 ? 9.740 -12.442 -9.280 1.00 97.06 297 ARG A N 1
ATOM 2303 C CA . ARG A 1 297 ? 10.975 -11.911 -9.868 1.00 97.06 297 ARG A CA 1
ATOM 2304 C C . ARG A 1 297 ? 10.765 -11.219 -11.213 1.00 97.06 297 ARG A C 1
ATOM 2306 O O . ARG A 1 297 ? 11.521 -10.296 -11.508 1.00 97.06 297 ARG A O 1
ATOM 2313 N N . THR A 1 298 ? 9.784 -11.631 -12.017 1.00 97.50 298 THR A N 1
ATOM 2314 C CA . THR A 1 298 ? 9.564 -11.077 -13.366 1.00 97.50 298 THR A CA 1
ATOM 2315 C C . THR A 1 298 ? 8.387 -10.101 -13.427 1.00 97.50 298 THR A C 1
ATOM 2317 O O . THR A 1 298 ? 7.413 -10.223 -12.683 1.00 97.50 298 THR A O 1
ATOM 2320 N N . ALA A 1 299 ? 8.425 -9.153 -14.370 1.00 97.88 299 ALA A N 1
ATOM 2321 C CA . ALA A 1 299 ? 7.325 -8.209 -14.602 1.00 97.88 299 ALA A CA 1
ATOM 2322 C C . ALA A 1 299 ? 5.991 -8.912 -14.945 1.00 97.88 299 ALA A C 1
ATOM 2324 O O . ALA A 1 299 ? 4.926 -8.459 -14.522 1.00 97.88 299 ALA A O 1
ATOM 2325 N N . ALA A 1 300 ? 6.040 -10.039 -15.665 1.00 97.62 300 ALA A N 1
ATOM 2326 C CA . ALA A 1 300 ? 4.862 -10.831 -16.017 1.00 97.62 300 ALA A CA 1
ATOM 2327 C C . ALA A 1 300 ? 4.202 -11.481 -14.789 1.00 97.62 300 ALA A C 1
ATOM 2329 O O . ALA A 1 300 ? 2.980 -11.441 -14.646 1.00 97.62 300 ALA A O 1
ATOM 2330 N N . GLU A 1 301 ? 4.990 -12.055 -13.880 1.00 97.81 301 GLU A N 1
ATOM 2331 C CA . GLU A 1 301 ? 4.479 -12.633 -12.632 1.00 97.81 301 GLU A CA 1
ATOM 2332 C C . GLU A 1 301 ? 4.016 -11.553 -11.652 1.00 97.81 301 GLU A C 1
ATOM 2334 O O . GLU A 1 301 ? 2.966 -11.708 -11.034 1.00 97.81 301 GLU A O 1
ATOM 2339 N N . GLN A 1 302 ? 4.742 -10.433 -11.546 1.00 98.06 302 GLN A N 1
ATOM 2340 C CA . GLN A 1 302 ? 4.307 -9.269 -10.768 1.00 98.06 302 GLN A CA 1
ATOM 2341 C C . GLN A 1 302 ? 2.957 -8.748 -11.272 1.00 98.06 302 GLN A C 1
ATOM 2343 O O . GLN A 1 302 ? 2.082 -8.445 -10.464 1.00 98.06 302 GLN A O 1
ATOM 2348 N N . TYR A 1 303 ? 2.735 -8.726 -12.592 1.00 97.88 303 TYR A N 1
ATOM 2349 C CA . TYR A 1 303 ? 1.424 -8.414 -13.155 1.00 97.88 303 TYR A CA 1
ATOM 2350 C C . TYR A 1 303 ? 0.378 -9.456 -12.751 1.00 97.88 303 TYR A C 1
ATOM 2352 O O . TYR A 1 303 ? -0.693 -9.068 -12.291 1.00 97.88 303 TYR A O 1
ATOM 2360 N N . LYS A 1 304 ? 0.655 -10.761 -12.890 1.00 96.75 304 LYS A N 1
ATOM 2361 C CA . LYS A 1 304 ? -0.274 -11.838 -12.483 1.00 96.75 304 LYS A CA 1
ATOM 2362 C C . LYS A 1 304 ? -0.656 -11.758 -10.996 1.00 96.75 304 LYS A C 1
ATOM 2364 O O . LYS A 1 304 ? -1.820 -11.965 -10.676 1.00 96.75 304 LYS A O 1
ATOM 2369 N N . ALA A 1 305 ? 0.290 -11.419 -10.119 1.00 95.69 305 ALA A N 1
ATOM 2370 C CA . ALA A 1 305 ? 0.081 -11.287 -8.676 1.00 95.69 305 ALA A CA 1
ATOM 2371 C C . ALA A 1 305 ? -0.617 -9.976 -8.253 1.00 95.69 305 ALA A C 1
ATOM 2373 O O . ALA A 1 305 ? -1.121 -9.882 -7.134 1.00 95.69 305 ALA A O 1
ATOM 2374 N N . ALA A 1 306 ? -0.639 -8.955 -9.114 1.00 96.00 306 ALA A N 1
ATOM 2375 C CA . ALA A 1 306 ? -1.236 -7.660 -8.807 1.00 96.00 306 ALA A CA 1
ATOM 2376 C C . ALA A 1 306 ? -2.752 -7.626 -9.068 1.00 96.00 306 ALA A C 1
ATOM 2378 O O . ALA A 1 306 ? -3.232 -8.014 -10.140 1.00 96.00 306 ALA A O 1
ATOM 2379 N N . VAL A 1 307 ? -3.499 -7.048 -8.122 1.00 96.56 307 VAL A N 1
ATOM 2380 C CA . VAL A 1 307 ? -4.921 -6.712 -8.285 1.00 96.56 307 VAL A CA 1
ATOM 2381 C C . VAL A 1 307 ? -5.034 -5.629 -9.353 1.00 96.56 307 VAL A C 1
ATOM 2383 O O . VAL A 1 307 ? -4.398 -4.585 -9.231 1.00 96.56 307 VAL A O 1
ATOM 2386 N N . LYS A 1 308 ? -5.815 -5.853 -10.414 1.00 96.25 308 LYS A N 1
ATOM 2387 C CA . LYS A 1 308 ? -5.916 -4.894 -11.527 1.00 96.25 308 LYS A CA 1
ATOM 2388 C C . LYS A 1 308 ? -6.606 -3.609 -11.080 1.00 96.25 308 LYS A C 1
ATOM 2390 O O . LYS A 1 308 ? -7.633 -3.657 -10.407 1.00 96.25 308 LYS A O 1
ATOM 2395 N N . VAL A 1 309 ? -6.058 -2.468 -11.490 1.00 94.88 309 VAL A N 1
ATOM 2396 C CA . VAL A 1 309 ? -6.593 -1.140 -11.167 1.00 94.88 309 VAL A CA 1
ATOM 2397 C C . VAL A 1 309 ? -6.888 -0.393 -12.468 1.00 94.88 309 VAL A C 1
ATOM 2399 O O .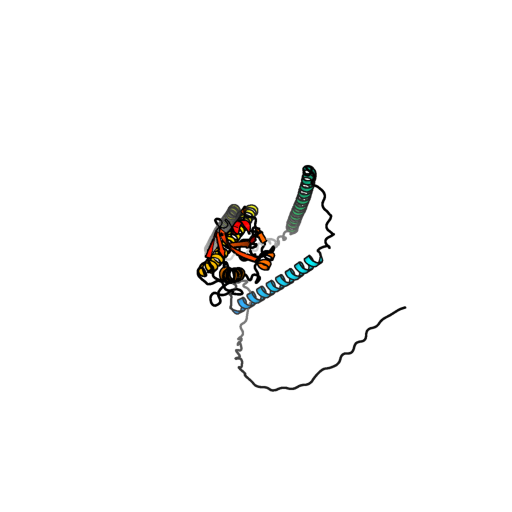 VAL A 1 309 ? -6.057 -0.359 -13.376 1.00 94.88 309 VAL A O 1
ATOM 2402 N N . SER A 1 310 ? -8.084 0.193 -12.578 1.00 94.38 310 SER A N 1
ATOM 2403 C CA . SER A 1 310 ? -8.434 1.058 -13.711 1.00 94.38 310 SER A CA 1
ATOM 2404 C C . SER A 1 310 ? -7.669 2.381 -13.625 1.00 94.38 310 SER A C 1
ATOM 2406 O O . SER A 1 310 ? -7.341 2.834 -12.530 1.00 94.38 310 SER A O 1
ATOM 2408 N N . ALA A 1 311 ? -7.406 3.039 -14.757 1.00 91.31 311 ALA A N 1
ATOM 2409 C CA . ALA A 1 311 ? -6.612 4.274 -14.781 1.00 91.31 311 ALA A CA 1
ATOM 2410 C C . ALA A 1 311 ? -7.159 5.372 -13.843 1.00 91.31 311 ALA A C 1
ATOM 2412 O O . ALA A 1 311 ? -6.387 6.060 -13.187 1.00 91.31 311 ALA A O 1
ATOM 2413 N N . GLN A 1 312 ? -8.483 5.468 -13.696 1.00 92.25 312 GLN A N 1
ATOM 2414 C CA . GLN A 1 312 ? -9.169 6.424 -12.815 1.00 92.25 312 GLN A CA 1
ATOM 2415 C C . GLN A 1 312 ? -9.007 6.113 -11.315 1.00 92.25 312 GLN A C 1
ATOM 2417 O O . GLN A 1 312 ? -9.274 6.968 -10.478 1.00 92.25 312 GLN A O 1
ATOM 2422 N N . LYS A 1 313 ? -8.610 4.884 -10.962 1.00 93.62 313 LYS A N 1
ATOM 2423 C CA . LYS A 1 313 ? -8.366 4.432 -9.580 1.00 93.62 313 LYS A CA 1
ATOM 2424 C C . LYS A 1 313 ? -6.872 4.247 -9.280 1.00 93.62 313 LYS A C 1
ATOM 2426 O O . LYS A 1 313 ? -6.515 3.925 -8.142 1.00 93.62 313 LYS A O 1
ATOM 2431 N N . ALA A 1 314 ? -6.010 4.439 -10.283 1.00 93.75 314 ALA A N 1
ATOM 2432 C CA . ALA A 1 314 ? -4.567 4.314 -10.158 1.00 93.75 314 ALA A CA 1
ATOM 2433 C C . ALA A 1 314 ? -4.039 5.356 -9.170 1.00 93.75 314 ALA A C 1
ATOM 2435 O O . ALA A 1 314 ? -4.254 6.557 -9.318 1.00 93.75 314 ALA A O 1
ATOM 2436 N N . SER A 1 315 ? -3.371 4.876 -8.131 1.00 94.31 315 SER A N 1
ATOM 2437 C CA . SER A 1 315 ? -2.864 5.671 -7.017 1.00 94.31 315 SER A CA 1
ATOM 2438 C C . SER A 1 315 ? -1.347 5.545 -6.939 1.00 94.31 315 SER A C 1
ATOM 2440 O O . SER A 1 315 ? -0.761 4.588 -7.447 1.00 94.31 315 SER A O 1
ATOM 2442 N N . ARG A 1 316 ? -0.696 6.503 -6.277 1.00 95.56 316 ARG A N 1
ATOM 2443 C CA . ARG A 1 316 ? 0.735 6.425 -5.958 1.00 95.56 316 ARG A CA 1
ATOM 2444 C C . ARG A 1 316 ? 1.081 5.058 -5.348 1.00 95.56 316 ARG A C 1
ATOM 2446 O O . ARG A 1 316 ? 0.330 4.539 -4.527 1.00 95.56 316 ARG A O 1
ATOM 2453 N N . GLY A 1 317 ? 2.189 4.468 -5.790 1.00 95.88 317 GLY A N 1
ATOM 2454 C CA . GLY A 1 317 ? 2.656 3.149 -5.349 1.00 95.88 317 GLY A CA 1
ATOM 2455 C C . GLY A 1 317 ? 2.079 1.960 -6.122 1.00 95.88 317 GLY A C 1
ATOM 2456 O O . GLY A 1 317 ? 2.661 0.877 -6.051 1.00 95.88 317 GLY A O 1
ATOM 2457 N N . ASP A 1 318 ? 1.008 2.142 -6.905 1.00 97.38 318 ASP A N 1
ATOM 2458 C CA . ASP A 1 318 ? 0.572 1.117 -7.859 1.00 97.38 318 ASP A CA 1
ATOM 2459 C C . ASP A 1 318 ? 1.672 0.838 -8.889 1.00 97.38 318 ASP A C 1
ATOM 2461 O O . ASP A 1 318 ? 2.461 1.711 -9.251 1.00 97.38 318 ASP A O 1
ATOM 2465 N N . LEU A 1 319 ? 1.719 -0.387 -9.399 1.00 98.19 319 LEU A N 1
ATOM 2466 C CA . LEU A 1 319 ? 2.628 -0.754 -10.474 1.00 98.19 319 LEU A CA 1
ATOM 2467 C C . LEU A 1 319 ? 1.998 -0.434 -11.828 1.00 98.19 319 LEU A C 1
ATOM 2469 O O . LEU A 1 319 ? 0.813 -0.690 -12.047 1.00 98.19 319 LEU A O 1
ATOM 2473 N N . VAL A 1 320 ? 2.800 0.092 -12.748 1.00 98.56 320 VAL A N 1
ATOM 2474 C CA . VAL A 1 320 ? 2.428 0.326 -14.146 1.00 98.56 320 VAL A CA 1
ATOM 2475 C C . VAL A 1 320 ? 3.153 -0.679 -15.037 1.00 98.56 320 VAL A C 1
ATOM 2477 O O . VAL A 1 320 ? 4.362 -0.864 -14.908 1.00 98.56 320 VAL A O 1
ATOM 2480 N N . PHE A 1 321 ? 2.416 -1.351 -15.922 1.00 98.56 321 PHE A N 1
ATOM 2481 C CA . PHE A 1 321 ? 2.921 -2.477 -16.712 1.00 98.56 321 PHE A CA 1
ATOM 2482 C C . PHE A 1 321 ? 2.858 -2.206 -18.214 1.00 98.56 321 PHE A C 1
ATOM 2484 O O . PHE A 1 321 ? 1.915 -1.575 -18.699 1.00 98.56 321 PHE A O 1
ATOM 2491 N N . PHE A 1 322 ? 3.838 -2.733 -18.956 1.00 98.50 322 PHE A N 1
ATOM 2492 C CA . PHE A 1 322 ? 3.974 -2.490 -20.393 1.00 98.50 322 PHE A CA 1
ATOM 2493 C C . PHE A 1 322 ? 4.396 -3.728 -21.200 1.00 98.50 322 PHE A C 1
ATOM 2495 O O . PHE A 1 322 ? 5.091 -4.617 -20.697 1.00 98.50 322 PHE A O 1
ATOM 2502 N N . LYS A 1 323 ? 4.036 -3.725 -22.489 1.00 97.19 323 LYS A N 1
ATOM 2503 C CA . LYS A 1 323 ? 4.547 -4.614 -23.548 1.00 97.19 323 LYS A CA 1
ATOM 2504 C C . LYS A 1 323 ? 5.657 -3.893 -24.319 1.00 97.19 323 LYS A C 1
ATOM 2506 O O . LYS A 1 323 ? 5.403 -3.193 -25.293 1.00 97.19 323 LYS A O 1
ATOM 2511 N N . THR A 1 324 ? 6.897 -4.001 -23.849 1.00 94.44 324 THR A N 1
ATOM 2512 C CA . THR A 1 324 ? 8.087 -3.450 -24.533 1.00 94.44 324 THR A CA 1
ATOM 2513 C C . THR A 1 324 ? 8.838 -4.480 -25.375 1.00 94.44 324 THR A C 1
ATOM 2515 O O . THR A 1 324 ? 9.674 -4.089 -26.186 1.00 94.44 324 THR A O 1
ATOM 2518 N N . ARG A 1 325 ? 8.564 -5.778 -25.188 1.00 90.00 325 ARG A N 1
ATOM 2519 C CA . ARG A 1 325 ? 9.159 -6.902 -25.921 1.00 90.00 325 ARG A CA 1
ATOM 2520 C C . ARG A 1 325 ? 8.068 -7.939 -26.196 1.00 90.00 325 ARG A C 1
ATOM 2522 O O . ARG A 1 325 ? 7.595 -8.585 -25.265 1.00 90.00 325 ARG A O 1
ATOM 2529 N N . GLY A 1 326 ? 7.676 -8.087 -27.460 1.00 88.94 326 GLY A N 1
ATOM 2530 C CA . GLY A 1 326 ? 6.613 -9.007 -27.871 1.00 88.94 326 GLY A CA 1
ATOM 2531 C C . GLY A 1 326 ? 5.239 -8.695 -27.258 1.00 88.94 326 GLY A C 1
ATOM 2532 O O . GLY A 1 326 ? 4.953 -7.574 -26.835 1.00 88.94 326 GLY A O 1
ATOM 2533 N N . ASN A 1 327 ? 4.379 -9.715 -27.215 1.00 88.88 327 ASN A N 1
ATOM 2534 C CA . ASN A 1 327 ? 2.952 -9.568 -26.907 1.00 88.88 327 ASN A CA 1
ATOM 2535 C C . ASN A 1 327 ? 2.591 -9.714 -25.415 1.00 88.88 327 ASN A C 1
ATOM 2537 O O . ASN A 1 327 ? 1.426 -9.520 -25.046 1.00 88.88 327 ASN A O 1
ATOM 2541 N N . SER A 1 328 ? 3.558 -10.037 -24.551 1.00 93.50 328 SER A N 1
ATOM 2542 C CA . SER A 1 328 ? 3.390 -10.261 -23.108 1.00 93.50 328 SER A CA 1
ATOM 2543 C C . SER A 1 328 ? 3.931 -9.094 -22.268 1.00 93.50 328 SER A C 1
ATOM 2545 O O . SER A 1 328 ? 4.699 -8.259 -22.744 1.00 93.50 328 SER A O 1
ATOM 2547 N N . VAL A 1 329 ? 3.514 -9.000 -20.998 1.00 97.56 329 VAL A N 1
ATOM 2548 C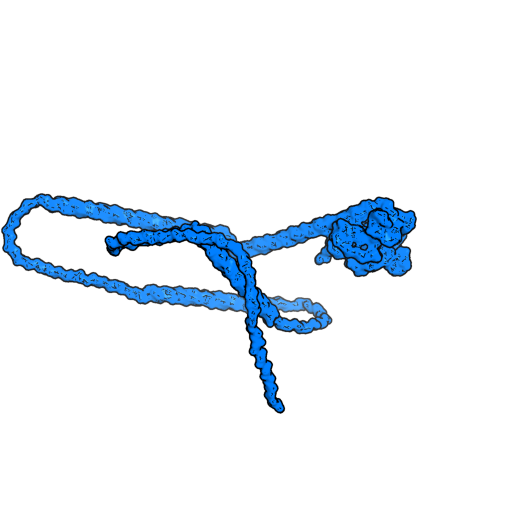 CA . VAL A 1 329 ? 4.057 -7.989 -20.073 1.00 97.56 329 VAL A CA 1
ATOM 2549 C C . VAL A 1 329 ? 5.550 -8.239 -19.871 1.00 97.56 329 VAL A C 1
ATOM 2551 O O . VAL A 1 329 ? 5.941 -9.246 -19.287 1.00 97.56 329 VAL A O 1
ATOM 2554 N N . SER A 1 330 ? 6.369 -7.294 -20.322 1.00 97.12 330 SER A N 1
ATOM 2555 C CA . SER A 1 330 ? 7.832 -7.398 -20.346 1.00 97.12 330 SER A CA 1
ATOM 2556 C C . SER A 1 330 ? 8.527 -6.279 -19.568 1.00 97.12 330 SER A C 1
ATOM 2558 O O . SER A 1 330 ? 9.755 -6.254 -19.485 1.00 97.12 330 SER A O 1
ATOM 2560 N N . HIS A 1 331 ? 7.764 -5.318 -19.042 1.00 98.50 331 HIS A N 1
ATOM 2561 C CA . HIS A 1 331 ? 8.291 -4.174 -18.311 1.00 98.50 331 HIS A CA 1
ATOM 2562 C C . HIS A 1 331 ? 7.323 -3.697 -17.229 1.00 98.50 331 HIS A C 1
ATOM 2564 O O . HIS A 1 331 ? 6.104 -3.808 -17.378 1.00 98.50 331 HIS A O 1
ATOM 2570 N N . VAL A 1 332 ? 7.883 -3.131 -16.163 1.00 98.75 332 VAL A N 1
ATOM 2571 C CA . VAL A 1 332 ? 7.151 -2.611 -15.007 1.00 98.75 332 VAL A CA 1
ATOM 2572 C C . VAL A 1 332 ? 7.829 -1.351 -14.455 1.00 98.75 332 VAL A C 1
ATOM 2574 O O . VAL A 1 332 ? 9.046 -1.202 -14.544 1.00 98.75 332 VAL A O 1
ATOM 2577 N N . GLY A 1 333 ? 7.040 -0.448 -13.881 1.00 98.50 333 GLY A N 1
ATOM 2578 C CA . GLY A 1 333 ? 7.502 0.689 -13.084 1.00 98.50 333 GLY A CA 1
ATOM 2579 C C . GLY A 1 333 ? 6.582 0.935 -11.888 1.00 98.50 333 GLY A C 1
ATOM 2580 O O . GLY A 1 333 ? 5.512 0.335 -11.792 1.00 98.50 333 GLY A O 1
ATOM 2581 N N . ILE A 1 334 ? 6.984 1.828 -10.986 1.00 98.62 334 ILE A N 1
ATOM 2582 C CA . ILE A 1 334 ? 6.182 2.249 -9.827 1.00 98.62 334 ILE A CA 1
ATOM 2583 C C . ILE A 1 334 ? 5.556 3.605 -10.146 1.00 98.62 334 ILE A C 1
ATOM 2585 O O . ILE A 1 334 ? 6.261 4.559 -10.483 1.00 98.62 334 ILE A O 1
ATOM 2589 N N . TYR A 1 335 ? 4.233 3.689 -10.057 1.00 98.50 335 TYR A N 1
ATOM 2590 C CA . TYR A 1 335 ? 3.461 4.880 -10.379 1.00 98.50 335 TYR A CA 1
ATOM 2591 C C . TYR A 1 335 ? 3.615 5.955 -9.296 1.00 98.50 335 TYR A C 1
ATOM 2593 O O . TYR A 1 335 ? 3.490 5.692 -8.098 1.00 98.50 335 TYR A O 1
ATOM 2601 N N . LEU A 1 336 ? 3.873 7.186 -9.733 1.00 97.81 336 LEU A N 1
ATOM 2602 C CA . LEU A 1 336 ? 4.106 8.358 -8.887 1.00 97.81 336 LEU A CA 1
ATOM 2603 C C . LEU A 1 336 ? 2.898 9.311 -8.858 1.00 97.81 336 LEU A C 1
ATOM 2605 O O . LEU A 1 336 ? 2.981 10.374 -8.245 1.00 97.81 336 LEU A O 1
ATOM 2609 N N . GLY A 1 337 ? 1.772 8.941 -9.476 1.00 95.56 337 GLY A N 1
ATOM 2610 C CA . GLY A 1 337 ? 0.676 9.873 -9.758 1.00 95.56 337 GLY A CA 1
ATOM 2611 C C . GLY A 1 337 ? 0.974 10.742 -10.985 1.00 95.56 337 GLY A C 1
ATOM 2612 O O . GLY A 1 337 ? 2.034 10.614 -11.591 1.00 95.56 337 GLY A O 1
ATOM 2613 N N . GLU A 1 338 ? 0.033 11.612 -11.365 1.00 95.19 338 GLU A N 1
ATOM 2614 C CA . GLU A 1 338 ? 0.212 12.621 -12.433 1.00 95.19 338 GLU A CA 1
ATOM 2615 C C . GLU A 1 338 ? 0.745 12.068 -13.772 1.00 95.19 338 GLU A C 1
ATOM 2617 O O . GLU A 1 338 ? 1.538 12.721 -14.451 1.00 95.19 338 GLU A O 1
ATOM 2622 N N . ASN A 1 339 ? 0.366 10.842 -14.153 1.00 95.81 339 ASN A N 1
ATOM 2623 C CA . ASN A 1 339 ? 0.925 10.158 -15.324 1.00 95.81 339 ASN A CA 1
ATOM 2624 C C . ASN A 1 339 ? 2.466 10.021 -15.292 1.00 95.81 339 ASN A C 1
ATOM 2626 O O . ASN A 1 339 ? 3.084 9.906 -16.342 1.00 95.81 339 ASN A O 1
ATOM 2630 N N . LYS A 1 340 ? 3.115 10.002 -14.121 1.00 98.25 340 LYS A N 1
ATOM 2631 C CA . LYS A 1 340 ? 4.569 9.813 -13.948 1.00 98.25 340 LYS A CA 1
ATOM 2632 C C . LYS A 1 340 ? 4.861 8.471 -13.278 1.00 98.25 340 LYS A C 1
ATOM 2634 O O . LYS A 1 340 ? 4.104 8.018 -12.421 1.00 98.25 340 LYS A O 1
ATOM 2639 N N . PHE A 1 341 ? 5.973 7.832 -13.622 1.00 98.69 341 PHE A N 1
ATOM 2640 C CA . PHE A 1 341 ? 6.420 6.586 -12.990 1.00 98.69 341 PHE A CA 1
ATOM 2641 C C . PHE A 1 341 ? 7.948 6.505 -12.913 1.00 98.69 341 PHE A C 1
ATOM 2643 O O . PHE A 1 341 ? 8.643 7.060 -13.761 1.00 98.69 341 PHE A O 1
ATOM 2650 N N . VAL A 1 342 ? 8.473 5.807 -11.901 1.00 98.75 342 VAL A N 1
ATOM 2651 C CA . VAL A 1 342 ? 9.904 5.481 -11.768 1.00 98.75 342 VAL A CA 1
ATOM 2652 C C . VAL A 1 342 ? 10.155 4.042 -12.215 1.00 98.75 342 VAL A C 1
ATOM 2654 O O . VAL A 1 342 ? 9.377 3.140 -11.896 1.00 98.75 342 VAL A O 1
ATOM 2657 N N . HIS A 1 343 ? 11.223 3.819 -12.978 1.00 98.69 343 HIS A N 1
ATOM 2658 C CA . HIS A 1 343 ? 11.553 2.506 -13.535 1.00 98.69 343 HIS A CA 1
ATOM 2659 C C . HIS A 1 343 ? 13.042 2.369 -13.885 1.00 98.69 343 HIS A C 1
ATOM 2661 O O . HIS A 1 343 ? 13.754 3.363 -14.042 1.00 98.69 343 HIS A O 1
ATOM 2667 N N . ALA A 1 344 ? 13.495 1.126 -14.066 1.00 98.31 344 ALA A N 1
ATOM 2668 C CA . ALA A 1 344 ? 14.778 0.813 -14.688 1.00 98.31 344 ALA A CA 1
ATOM 2669 C C . ALA A 1 344 ? 14.535 0.498 -16.185 1.00 98.31 344 ALA A C 1
ATOM 2671 O O . ALA A 1 344 ? 14.044 -0.592 -16.481 1.00 98.31 344 ALA A O 1
ATOM 2672 N N . PRO A 1 345 ? 14.827 1.413 -17.133 1.00 95.75 345 PRO A N 1
ATOM 2673 C CA . PRO A 1 345 ? 14.353 1.337 -18.525 1.00 95.75 345 PRO A CA 1
ATOM 2674 C C . PRO A 1 345 ? 14.909 0.172 -19.366 1.00 95.75 345 PRO A C 1
ATOM 2676 O O . PRO A 1 345 ? 14.138 -0.654 -19.855 1.00 95.75 345 PRO A O 1
ATOM 2679 N N . ARG A 1 346 ? 16.227 0.138 -19.605 1.00 95.75 346 ARG A N 1
ATOM 2680 C CA . ARG A 1 346 ? 16.931 -0.856 -20.440 1.00 95.75 346 ARG A CA 1
ATOM 2681 C C . ARG A 1 346 ? 18.447 -0.743 -20.263 1.00 95.75 346 ARG A C 1
ATOM 2683 O O . ARG A 1 346 ? 18.922 0.282 -19.782 1.00 95.75 346 ARG A O 1
ATOM 2690 N N . THR A 1 347 ? 19.196 -1.742 -20.730 1.00 94.50 347 THR A N 1
ATOM 2691 C CA . THR A 1 347 ? 20.667 -1.717 -20.808 1.00 94.50 347 THR A CA 1
ATOM 2692 C C . THR A 1 347 ? 21.171 -0.437 -21.486 1.00 94.50 347 THR A C 1
ATOM 2694 O O . THR A 1 347 ? 20.547 0.060 -22.429 1.00 94.50 347 THR A O 1
ATOM 2697 N N . GLY A 1 348 ? 22.272 0.123 -20.972 1.00 93.62 348 GLY A N 1
ATOM 2698 C CA . GLY A 1 348 ? 22.820 1.414 -21.412 1.00 93.62 348 GLY A CA 1
ATOM 2699 C C . GLY A 1 348 ? 22.065 2.648 -20.895 1.00 93.62 348 GLY A C 1
ATOM 2700 O O . GLY A 1 348 ? 22.362 3.766 -21.302 1.00 93.62 348 GLY A O 1
ATOM 2701 N N . ARG A 1 349 ? 21.078 2.486 -20.003 1.00 96.88 349 ARG A N 1
ATOM 2702 C CA . ARG A 1 349 ? 20.338 3.595 -19.381 1.00 96.88 349 ARG A CA 1
ATOM 2703 C C . ARG A 1 349 ? 20.315 3.445 -17.859 1.00 96.88 349 ARG A C 1
ATOM 2705 O O . ARG A 1 349 ? 20.379 2.338 -17.331 1.00 96.88 349 ARG A O 1
ATOM 2712 N N . LYS A 1 350 ? 20.188 4.571 -17.162 1.00 97.94 350 LYS A N 1
ATOM 2713 C CA . LYS A 1 350 ? 20.049 4.641 -15.702 1.00 97.94 350 LYS A CA 1
ATOM 2714 C C . LYS A 1 350 ? 18.573 4.615 -15.293 1.00 97.94 350 LYS A C 1
ATOM 2716 O O . LYS A 1 350 ? 17.701 4.953 -16.099 1.00 97.94 350 LYS A O 1
ATOM 2721 N N . ILE A 1 351 ? 18.292 4.220 -14.053 1.00 98.50 351 ILE A N 1
ATOM 2722 C CA . ILE A 1 351 ? 16.964 4.346 -13.437 1.00 98.50 351 ILE A CA 1
ATOM 2723 C C . ILE A 1 351 ? 16.551 5.814 -13.443 1.00 98.50 351 ILE A C 1
ATOM 2725 O O . ILE A 1 351 ? 17.343 6.696 -13.108 1.00 98.50 351 ILE A O 1
ATOM 2729 N N . THR A 1 352 ? 15.308 6.068 -13.840 1.00 98.56 352 THR A N 1
ATOM 2730 C CA . THR A 1 352 ? 14.794 7.421 -14.048 1.00 98.56 352 THR A CA 1
ATOM 2731 C C . THR A 1 352 ? 13.292 7.497 -13.777 1.00 98.56 352 THR A C 1
ATOM 2733 O O . THR A 1 352 ? 12.622 6.479 -13.592 1.00 98.56 352 THR A O 1
ATOM 2736 N N . THR A 1 353 ? 12.763 8.718 -13.751 1.00 98.62 353 THR A N 1
ATOM 2737 C CA . THR A 1 353 ? 11.324 8.990 -13.818 1.00 98.62 353 THR A CA 1
ATOM 2738 C C . THR A 1 353 ? 10.936 9.290 -15.265 1.00 98.62 353 THR A C 1
ATOM 2740 O O . THR A 1 353 ? 11.698 9.908 -16.005 1.00 98.62 353 THR A O 1
ATOM 2743 N N . THR A 1 354 ? 9.764 8.848 -15.709 1.00 98.19 354 THR A N 1
ATOM 2744 C CA . THR A 1 354 ? 9.257 9.104 -17.065 1.00 98.19 354 THR A CA 1
ATOM 2745 C C . THR A 1 354 ? 7.742 9.310 -17.043 1.00 98.19 354 THR A C 1
ATOM 2747 O O . THR A 1 354 ? 7.057 8.866 -16.120 1.00 98.19 354 THR A O 1
ATOM 2750 N N . GLN A 1 355 ? 7.222 10.043 -18.030 1.00 98.00 355 GLN A N 1
ATOM 2751 C CA . GLN A 1 355 ? 5.788 10.258 -18.211 1.00 98.00 355 GLN A CA 1
ATOM 2752 C C . GLN A 1 355 ? 5.138 9.114 -19.008 1.00 98.00 355 GLN A C 1
ATOM 2754 O O . GLN A 1 355 ? 5.733 8.537 -19.918 1.00 98.00 355 GLN A O 1
ATOM 2759 N N . LEU A 1 356 ? 3.879 8.817 -18.694 1.00 97.06 356 LEU A N 1
ATOM 2760 C CA . LEU A 1 356 ? 3.001 7.861 -19.362 1.00 97.06 356 LEU A CA 1
ATOM 2761 C C . LEU A 1 356 ? 2.400 8.491 -20.631 1.00 97.06 356 LEU A C 1
ATOM 2763 O O . LEU A 1 356 ? 1.190 8.644 -20.787 1.00 97.06 356 LEU A O 1
ATOM 2767 N N . SER A 1 357 ? 3.285 8.891 -21.538 1.00 97.38 357 SER A N 1
ATOM 2768 C CA . SER A 1 357 ? 2.988 9.540 -22.816 1.00 97.38 357 SER A CA 1
ATOM 2769 C C . SER A 1 357 ? 3.759 8.854 -23.954 1.00 97.38 357 SER A C 1
ATOM 2771 O O . SER A 1 357 ? 4.579 7.960 -23.714 1.00 97.38 357 SER A O 1
ATOM 2773 N N . GLY A 1 358 ? 3.440 9.204 -25.207 1.00 96.94 358 GLY A N 1
ATOM 2774 C CA . GLY A 1 358 ? 4.125 8.708 -26.411 1.00 96.94 358 GLY A CA 1
ATOM 2775 C C . GLY A 1 358 ? 4.381 7.193 -26.412 1.00 96.94 358 GLY A C 1
ATOM 2776 O O . GLY A 1 358 ? 3.456 6.393 -26.252 1.00 96.94 358 GLY A O 1
ATOM 2777 N N . TYR A 1 359 ? 5.659 6.815 -26.535 1.00 96.56 359 TYR A N 1
ATOM 2778 C CA . TYR A 1 359 ? 6.154 5.430 -26.534 1.00 96.56 359 TYR A CA 1
ATOM 2779 C C . TYR A 1 359 ? 5.581 4.554 -25.405 1.00 96.56 359 TYR A C 1
ATOM 2781 O O . TYR A 1 359 ? 5.245 3.389 -25.643 1.00 96.56 359 TYR A O 1
ATOM 2789 N N . TRP A 1 360 ? 5.465 5.100 -24.187 1.00 97.38 360 TRP A N 1
ATOM 2790 C CA . TRP A 1 360 ? 4.986 4.368 -23.011 1.00 97.38 360 TRP A CA 1
ATOM 2791 C C . TRP A 1 360 ? 3.470 4.218 -23.005 1.00 97.38 360 TRP A C 1
ATOM 2793 O O . TRP A 1 360 ? 2.973 3.149 -22.661 1.00 97.38 360 TRP A O 1
ATOM 2803 N N . LYS A 1 361 ? 2.733 5.242 -23.454 1.00 96.50 361 LYS A N 1
ATOM 2804 C CA . LYS A 1 361 ? 1.270 5.171 -23.591 1.00 96.50 361 LYS A CA 1
ATOM 2805 C C . LYS A 1 361 ? 0.854 4.129 -24.635 1.00 96.50 361 LYS A C 1
ATOM 2807 O O . LYS A 1 361 ? -0.050 3.349 -24.369 1.00 96.50 361 LYS A O 1
ATOM 2812 N N . GLN A 1 362 ? 1.561 4.048 -25.766 1.00 96.62 362 GLN A N 1
ATOM 2813 C CA . GLN A 1 362 ? 1.333 3.024 -26.802 1.00 96.62 362 GLN A CA 1
ATOM 2814 C C . GLN A 1 362 ? 1.545 1.583 -26.305 1.00 96.62 362 GLN A C 1
ATOM 2816 O O . GLN A 1 362 ? 0.967 0.650 -26.850 1.00 96.62 362 GLN A O 1
ATOM 2821 N N . ARG A 1 363 ? 2.401 1.387 -25.294 1.00 97.25 363 ARG A N 1
ATOM 2822 C CA . ARG A 1 363 ? 2.797 0.064 -24.775 1.00 97.25 363 ARG A CA 1
ATOM 2823 C C . ARG A 1 363 ? 2.151 -0.276 -23.435 1.00 97.25 363 ARG A C 1
ATOM 2825 O O . ARG A 1 363 ? 2.448 -1.329 -22.873 1.00 97.25 363 ARG A O 1
ATOM 2832 N N . PHE A 1 364 ? 1.310 0.610 -22.909 1.00 97.56 364 PHE A N 1
ATOM 2833 C CA . PHE A 1 364 ? 0.648 0.470 -21.617 1.00 97.56 364 PHE A CA 1
ATOM 2834 C C . PHE A 1 364 ? -0.334 -0.706 -21.619 1.00 97.56 364 PHE A C 1
ATOM 2836 O O . PHE A 1 364 ? -1.149 -0.855 -22.523 1.00 97.56 364 PHE A O 1
ATOM 2843 N N . VAL A 1 365 ? -0.256 -1.539 -20.581 1.00 97.50 365 VAL A N 1
ATOM 2844 C CA . VAL A 1 365 ? -1.132 -2.707 -20.388 1.00 97.50 365 VAL A CA 1
ATOM 2845 C C . VAL A 1 365 ? -2.166 -2.462 -19.295 1.00 97.50 365 VAL A C 1
ATOM 2847 O O . VAL A 1 365 ? -3.272 -2.992 -19.353 1.00 97.50 365 VAL A O 1
ATOM 2850 N N . GLY A 1 366 ? -1.805 -1.699 -18.266 1.00 97.38 366 GLY A N 1
ATOM 2851 C CA . GLY A 1 366 ? -2.664 -1.461 -17.114 1.00 97.38 366 GLY A CA 1
ATOM 2852 C C . GLY A 1 366 ? -1.879 -1.129 -15.852 1.00 97.38 366 GLY A C 1
ATOM 2853 O O . GLY A 1 366 ? -0.654 -1.280 -15.797 1.00 97.38 366 GLY A O 1
ATOM 2854 N N . PHE A 1 367 ? -2.618 -0.732 -14.820 1.00 98.19 367 PHE A N 1
ATOM 2855 C CA . PHE A 1 367 ? -2.103 -0.616 -13.461 1.00 98.19 367 PHE A CA 1
ATOM 2856 C C . PHE A 1 367 ? -2.417 -1.878 -12.651 1.00 98.19 367 PHE A C 1
ATOM 2858 O O . PHE A 1 367 ? -3.408 -2.575 -12.899 1.00 98.19 367 PHE A O 1
ATOM 2865 N N . GLY A 1 368 ? -1.582 -2.168 -11.657 1.00 96.75 368 GLY A N 1
ATOM 2866 C CA . GLY A 1 368 ? -1.806 -3.255 -10.714 1.00 96.75 368 GLY A CA 1
ATOM 2867 C C . GLY A 1 368 ? -1.322 -2.912 -9.310 1.00 96.75 368 GLY A C 1
ATOM 2868 O O . GLY A 1 368 ? -0.189 -2.476 -9.123 1.00 96.75 368 GLY A O 1
ATOM 2869 N N . ARG A 1 369 ? -2.175 -3.152 -8.316 1.00 95.81 369 ARG A N 1
ATOM 2870 C CA . ARG A 1 369 ? -1.893 -2.945 -6.896 1.00 95.81 369 ARG A CA 1
ATOM 2871 C C . ARG A 1 369 ? -1.370 -4.227 -6.266 1.00 95.81 369 ARG A C 1
ATOM 2873 O O . ARG A 1 369 ? -1.998 -5.279 -6.396 1.00 95.81 369 ARG A O 1
ATOM 2880 N N . ILE A 1 370 ? -0.251 -4.141 -5.554 1.00 94.25 370 ILE A N 1
ATOM 2881 C CA . ILE A 1 370 ? 0.288 -5.264 -4.779 1.00 94.25 370 ILE A CA 1
ATOM 2882 C C . ILE A 1 370 ? -0.396 -5.299 -3.398 1.00 94.25 370 ILE A C 1
ATOM 2884 O O . ILE A 1 370 ? -0.306 -4.315 -2.654 1.00 94.25 370 ILE A O 1
ATOM 2888 N N . PRO A 1 371 ? -1.075 -6.403 -3.020 1.00 87.81 371 PRO A N 1
ATOM 2889 C CA . PRO A 1 371 ? -1.658 -6.554 -1.687 1.00 87.81 371 PRO A CA 1
ATOM 2890 C C . PRO A 1 371 ? -0.611 -6.407 -0.574 1.00 87.81 371 PRO A C 1
ATOM 2892 O O . PRO A 1 371 ? 0.530 -6.841 -0.714 1.00 87.81 371 PRO A O 1
ATOM 2895 N N . GLY A 1 372 ? -0.989 -5.778 0.540 1.00 81.12 372 GLY A N 1
ATOM 2896 C CA . GLY A 1 372 ? -0.108 -5.543 1.695 1.00 81.12 372 GLY A CA 1
ATOM 2897 C C . GLY A 1 372 ? 0.875 -4.371 1.543 1.00 81.12 372 GLY A C 1
ATOM 2898 O O . GLY A 1 372 ? 1.240 -3.765 2.553 1.00 81.12 372 GLY A O 1
ATOM 2899 N N . ALA A 1 373 ? 1.248 -4.007 0.310 1.00 73.94 373 ALA A N 1
ATOM 2900 C CA . ALA A 1 373 ? 2.120 -2.863 0.030 1.00 73.94 373 ALA A CA 1
ATOM 2901 C C . ALA A 1 373 ? 1.347 -1.543 -0.081 1.00 73.94 373 ALA A C 1
ATOM 2903 O O . ALA A 1 373 ? 1.846 -0.492 0.315 1.00 73.94 373 ALA A O 1
ATOM 2904 N N . CYS A 1 374 ? 0.119 -1.606 -0.599 1.00 65.75 374 CYS A N 1
ATOM 2905 C CA . CYS A 1 374 ? -0.741 -0.449 -0.823 1.00 65.75 374 CYS A CA 1
ATOM 2906 C C . CYS A 1 374 ? -2.147 -0.695 -0.262 1.00 65.75 374 CYS A C 1
ATOM 2908 O O . CYS A 1 374 ? -2.581 -1.839 -0.096 1.00 65.75 374 CYS A O 1
ATOM 2910 N N . LYS A 1 375 ? -2.891 0.389 -0.022 1.00 61.75 375 LYS A N 1
ATOM 2911 C CA . LYS A 1 375 ? -4.286 0.362 0.436 1.00 61.75 375 LYS A CA 1
ATOM 2912 C C . LYS A 1 375 ? -5.179 -0.381 -0.565 1.00 61.75 375 LYS A C 1
ATOM 2914 O O . LYS A 1 375 ? -5.518 0.149 -1.626 1.00 61.75 375 LYS A O 1
ATOM 2919 N N . VAL A 1 376 ? -5.575 -1.608 -0.233 1.00 52.09 376 VAL A N 1
ATOM 2920 C CA . VAL A 1 376 ? -6.636 -2.319 -0.959 1.00 52.09 376 VAL A CA 1
ATOM 2921 C C . VAL A 1 376 ? -7.959 -1.619 -0.623 1.00 52.09 376 VAL A C 1
ATOM 2923 O O . VAL A 1 376 ? -8.248 -1.456 0.565 1.00 52.09 376 VAL A O 1
ATOM 2926 N N . PRO A 1 377 ? -8.747 -1.156 -1.610 1.00 47.12 377 PRO A N 1
ATOM 2927 C CA . PRO A 1 377 ? -10.099 -0.692 -1.336 1.00 47.12 377 PRO A CA 1
ATOM 2928 C C . PRO A 1 377 ? -10.942 -1.902 -0.914 1.00 47.12 377 PRO A C 1
ATOM 2930 O O . PRO A 1 377 ? -11.040 -2.873 -1.666 1.00 47.12 377 PRO A O 1
ATOM 2933 N N . VAL A 1 378 ? -11.479 -1.841 0.306 1.00 41.12 378 VAL A N 1
ATOM 2934 C CA . VAL A 1 378 ? -12.457 -2.799 0.851 1.00 41.12 378 VAL A CA 1
ATOM 2935 C C . VAL A 1 378 ? -13.868 -2.490 0.371 1.00 41.12 378 VAL A C 1
ATOM 2937 O O . VAL A 1 378 ? -14.155 -1.288 0.173 1.00 41.12 378 VAL A O 1
#

Secondary structure (DSSP, 8-state):
-------------------------PPPP-------------------------HHHHHHHHHHHHHHHHHHHHHHHHHHHHHHHT-PPPPPPPPP-----S-THHHHHHHHHHHHHHHHHHHHHHHHHHHHHHHHHHHHHHT-PPPPP----PPPPPPP--------S-SHHHHHHHHHHHHHHHHHHHHHHHHHHHHHHHHHHHHHHHHHHHHHHSPPHHHHHHHHHHHHHHHHHHHHHHHHHHHHHHHHHHHHHHHTTTTPBB-TT-EETTTEE-HHHHHHHHHHHHH-----SSHHHHHHHSEEE-GGG--TT-EEEE-SSTTS--EEEEEEETTEEEE---TT-B-EEEESSHHHHHTEEEEEEPBTTB----

Nearest PDB structures (foldseek):
  4fdy-assembly2_B  TM=9.101E-01  e=1.893E-13  Staphylococcus aureus subsp. aureus Mu50
  7cfl-assembly4_D  TM=9.380E-01  e=3.381E-13  Clostridioides difficile
  8xup-assembly1_I  TM=8.827E-01  e=6.563E-12  Escherichia coli K-12
  3h41-assembly1_A  TM=9.171E-01  e=5.510E-11  Bacillus cereus ATCC 10987
  8xup-assembly1_E  TM=8.981E-01  e=2.234E-11  Escherichia coli K-12

Solvent-accessible surface area (backbone atoms only — not comparable to full-atom values): 22937 Å² total; per-residue (Å²): 141,83,83,87,82,88,88,86,88,86,88,82,88,93,82,90,88,93,85,90,87,86,89,88,86,86,86,88,86,82,84,87,86,83,82,87,87,84,90,82,90,89,79,91,76,82,80,79,82,75,81,80,86,45,78,70,58,51,53,54,49,53,52,56,50,50,54,53,51,51,55,52,48,53,56,47,52,52,54,53,52,54,51,63,74,66,61,76,85,80,76,85,83,81,82,93,78,83,90,79,79,90,78,68,67,63,61,53,51,52,53,52,51,54,54,50,52,54,50,50,52,53,50,50,55,52,51,52,53,53,52,50,55,51,51,55,53,52,54,68,62,71,69,66,74,81,82,80,82,85,80,83,82,82,87,77,82,84,80,92,78,92,78,92,83,90,81,82,96,73,70,64,63,61,55,53,49,53,52,50,54,51,49,52,54,50,51,51,51,50,52,50,50,52,52,50,51,52,52,52,52,52,50,51,53,51,52,51,50,53,53,53,49,52,64,68,69,50,72,49,77,65,54,56,46,51,54,52,51,52,50,49,51,52,49,59,50,51,54,52,50,54,50,47,56,53,25,54,52,19,20,52,35,20,48,48,53,45,58,72,42,51,68,42,48,28,25,88,90,13,51,40,91,91,64,21,20,22,25,27,20,43,49,33,42,12,35,34,74,22,40,68,34,87,60,53,75,44,34,45,50,40,51,72,69,20,50,78,36,55,81,94,67,59,45,62,53,23,32,38,33,22,40,80,57,74,96,48,53,59,35,32,28,39,27,65,40,95,60,30,29,40,33,26,80,42,81,96,35,44,18,42,75,49,63,65,44,71,77,49,48,78,24,54,74,51,35,24,38,48,78,81,33,41,78,75,87,127